Protein AF-A0A3M2HFY0-F1 (afdb_monomer)

Organism: NCBI:txid2483112

pLDDT: mean 81.72, std 14.6, range [29.95, 97.31]

Mean predicted aligned error: 12.95 Å

Solvent-accessible surface area (backbone atoms only — not comparable to full-atom values): 23277 Å² total; per-residue (Å²): 137,74,92,82,66,53,74,54,45,50,50,22,51,50,42,22,70,78,68,10,77,59,56,75,66,61,46,50,48,53,52,48,28,41,73,45,5,65,43,32,44,51,51,46,31,54,18,28,76,71,68,35,38,51,33,46,31,59,37,87,84,59,76,32,45,29,56,48,58,38,79,88,81,12,30,37,35,35,25,79,56,29,40,58,60,78,91,41,61,76,54,17,38,28,25,33,22,12,47,53,14,22,36,41,26,46,37,63,50,42,64,58,58,50,51,42,53,43,49,39,55,51,48,51,54,61,36,66,75,45,98,77,45,71,45,39,67,50,50,44,56,39,49,56,47,52,37,50,52,52,15,48,10,49,48,34,7,52,35,11,28,47,31,24,53,25,51,75,52,77,66,49,72,53,66,72,67,44,38,67,45,44,35,75,53,39,70,44,29,48,99,85,57,42,68,45,80,64,57,62,59,46,101,74,65,41,72,63,89,48,82,90,43,88,55,18,65,47,32,41,53,28,35,18,50,45,64,38,66,40,72,71,63,93,39,91,61,42,74,65,54,90,66,79,44,30,55,59,15,35,54,45,13,49,51,50,13,31,51,52,45,48,28,66,74,71,70,50,75,76,61,46,34,31,32,36,74,85,65,62,50,47,69,70,22,16,26,72,40,20,18,44,63,87,45,62,74,33,72,41,40,34,36,30,33,62,80,95,42,77,78,46,70,56,72,45,50,13,71,64,44,82,73,73,94,64,55,34,58,56,52,47,50,48,55,66,64,40,79,78,68,64,95,83,61,59,54,87,30,88,84,32,91,55,18,63,35,34,53,55,50,62,72,73,47,66,90,86,64,47,70,32,44,52,36,38,53,40,32,45,23,45,76,31,70,27,43,70,90,38,59,62,46,76,48,78,57,98,52,36,38,38,42,32,26,75,49,96,84,24,47,25,82,43,66,61,83,54,84,64,57,51,54,66,58,28,48,51,55,44,55,59,56,76,77,108

Sequence (436 aa):
MSKNLSPEVQAILRRTREQGGFDPGRYQDIEAAIASSPDLQRYMTDAAKSGFLRQVTYSSGRPGVAGFYDRKESVIHLSPRAWGDSNKKPIQLDVLTGVLGHETGHAIVRRGRAIATERLATDLYNASLDERPDHTEALERYIGHMRRDEALAESFGWNAVHGRVKQEMGGDYNQPAFLMRVAPSTHCVDELLTPTPGLKLSAEGRLDLNEKYPDYQTNVEAMSRCHFDRDVQPEPGLRGMGVDYNYRNYYGAWAIGVMASYRQTLGASDTLRLDMDRLGLDPRQIEQAGLDLGGRGNTLRYENLRGERIVGSGTLSDLGIRTGDQSPREALAQALSAPSEPAGRGLSHTSHPQHALYRALKAELPAETSEDRLTQITAQSHINGVNTHNLWGLVVTKDEVHVLGDVPGMRADISLREAPPSQQESQQQLEAHALQ

Radius of gyration: 24.27 Å; Cα contacts (8 Å, |Δi|>4): 727; chains: 1; bounding box: 63×58×61 Å

Foldseek 3Di:
DPPDADPLVVQQLVCCVVPQPDDPVVSVLLVVLCVLFPLLRVLSVVLSVVVLAGYEHEDPPFAQAQWAAQRVVSYIYGYPLCQPPVVDSLLSSLSVQLSSQLRSLCSVCVVLLLVLLLQLLVLLVVQLVDQAGACAVNLLSSLVSVLLSNLSSNLSSLSRSLRNVCSVVVNDADQQVSLVNCVLNFQQADPVSRGQPQADADPRRHHDCDPPDPSNVSSSVSSSVRAQVDAQDCDSRRPTPPARAGNLLLSVLLSVLLSLLSCVVVVGDQEHEYACVVSVYDLRNSQSSQRCNPDFFDKGKYFHDDVVDGPDIDIHGGRVDDNDSDHSNRSSVCSVVVPPPDPDDFCCDPPDPLVLVLVVQCVVDDVPQDSLNSLLQSLQLVLLPHGNVFFDDWDDDPFWIWTDGVDPRRIGIGTPVDDRDGSVVSVVSSVVSVVD

Secondary structure (DSSP, 8-state):
--TT--HHHHHHHHHHHHHS---HHHHHHHHHHHHT-HHHHHHHHHHHHTTS--EEEE--SSTT-SEEEETTTTEEEE-GGGG--TT-HHHHHHHHHHHHHHHHHHHHHHHHHHHHHHHHHHHHHHHTTSSS---HHHHHHHHHHHHHHHHHHHHHHHHHHHHHHHHHTTT---HHHHHHHHGGG-TTB-TTSPBPTT----TTSPPP--TTSTHHHHHHHHHIIIIIS--S---SSSTT------HHHHHHHHHHHHHHHHHHHHT--SEEEE-HHHHT--HHHHHHTT--SSSTT-EEEEEEEETTEEEEEEEEE--S---SSS-HHHHHHHHHHS----S---TTSTTSTTHHHHHHHHHHS-TT--HHHHHHHHHHHHHTT--TTTEEEEEE-SSEEEEEESSTT-EEEEESSSPPPPHHHHHHHHHHHHT-

Structure (mmCIF, N/CA/C/O backbone):
data_AF-A0A3M2HFY0-F1
#
_entry.id   AF-A0A3M2HFY0-F1
#
loop_
_atom_site.group_PDB
_atom_site.id
_atom_site.type_symbol
_atom_site.label_atom_id
_atom_site.label_alt_id
_atom_site.label_comp_id
_atom_site.label_asym_id
_atom_site.label_entity_id
_atom_site.label_seq_id
_atom_site.pdbx_PDB_ins_code
_atom_site.Cartn_x
_atom_site.Cartn_y
_atom_site.Cartn_z
_atom_site.occupancy
_atom_site.B_iso_or_equiv
_atom_site.auth_seq_id
_atom_site.auth_comp_id
_atom_site.auth_asym_id
_atom_site.auth_atom_id
_atom_site.pdbx_PDB_model_num
ATOM 1 N N . MET A 1 1 ? -13.019 12.117 26.552 1.00 46.44 1 MET A N 1
ATOM 2 C CA . MET A 1 1 ? -12.998 10.641 26.440 1.00 46.44 1 MET A CA 1
ATOM 3 C C . MET A 1 1 ? -11.578 10.112 26.149 1.00 46.44 1 MET A C 1
ATOM 5 O O . MET A 1 1 ? -11.430 9.144 25.425 1.00 46.44 1 MET A O 1
ATOM 9 N N . SER A 1 2 ? -10.516 10.674 26.753 1.00 47.47 2 SER A N 1
ATOM 10 C CA . SER A 1 2 ? -9.115 10.355 26.394 1.00 47.47 2 SER A CA 1
ATOM 11 C C . SER A 1 2 ? -8.426 9.284 27.261 1.00 47.47 2 SER A C 1
ATOM 13 O O . SER A 1 2 ? -7.218 9.098 27.149 1.00 47.47 2 SER A O 1
ATOM 15 N N . LYS A 1 3 ? -9.139 8.594 28.163 1.00 52.47 3 LYS A N 1
ATOM 16 C CA . LYS A 1 3 ? -8.482 7.848 29.255 1.00 52.47 3 LYS A CA 1
ATOM 17 C C . LYS A 1 3 ? -7.772 6.538 28.863 1.00 52.47 3 LYS A C 1
ATOM 19 O O . LYS A 1 3 ? -7.035 6.040 29.702 1.00 52.47 3 LYS A O 1
ATOM 24 N N . ASN A 1 4 ? -7.909 6.036 27.628 1.00 75.31 4 ASN A N 1
ATOM 25 C CA . ASN A 1 4 ? -7.332 4.740 27.215 1.00 75.31 4 ASN A CA 1
ATOM 26 C C . ASN A 1 4 ? -6.412 4.783 25.975 1.00 75.31 4 ASN A C 1
ATOM 28 O O . ASN A 1 4 ? -6.012 3.729 25.493 1.00 75.31 4 ASN A O 1
ATOM 32 N N . LEU A 1 5 ? -6.054 5.961 25.450 1.00 90.31 5 LEU A N 1
ATOM 33 C CA . LEU A 1 5 ? -5.144 6.047 24.297 1.00 90.31 5 LEU A CA 1
ATOM 34 C C . LEU A 1 5 ? -3.686 5.840 24.722 1.00 90.31 5 LEU A C 1
ATOM 36 O O . LEU A 1 5 ? -3.264 6.395 25.740 1.00 90.31 5 LEU A O 1
ATOM 40 N N . SER A 1 6 ? -2.896 5.123 23.915 1.00 93.44 6 SER A N 1
ATOM 41 C CA . SER A 1 6 ? -1.454 4.977 24.158 1.00 93.44 6 SER A CA 1
ATOM 42 C C . SER A 1 6 ? -0.731 6.335 24.076 1.00 93.44 6 SER A C 1
ATOM 44 O O . SER A 1 6 ? -1.191 7.228 23.353 1.00 93.44 6 SER A O 1
ATOM 46 N N . PRO A 1 7 ? 0.413 6.521 24.765 1.00 95.44 7 PRO A N 1
ATOM 47 C CA . PRO A 1 7 ? 1.196 7.756 24.671 1.00 95.44 7 PRO A CA 1
ATOM 48 C C . PRO A 1 7 ? 1.569 8.134 23.230 1.00 95.44 7 PRO A C 1
ATOM 50 O O . PRO A 1 7 ? 1.596 9.312 22.875 1.00 95.44 7 PRO A O 1
ATOM 53 N N . GLU A 1 8 ? 1.817 7.140 22.379 1.00 95.75 8 GLU A N 1
ATOM 54 C CA . GLU A 1 8 ? 2.152 7.338 20.971 1.00 95.75 8 GLU A CA 1
ATOM 55 C C . GLU A 1 8 ? 0.972 7.897 20.169 1.00 95.75 8 GLU A C 1
ATOM 57 O O . GLU A 1 8 ? 1.135 8.870 19.430 1.00 95.75 8 GLU A O 1
ATOM 62 N N . VAL A 1 9 ? -0.231 7.348 20.364 1.00 96.69 9 VAL A N 1
ATOM 63 C CA . VAL A 1 9 ? -1.454 7.849 19.715 1.00 96.69 9 VAL A CA 1
ATOM 64 C C . VAL A 1 9 ? -1.811 9.244 20.231 1.00 96.69 9 VAL A C 1
ATOM 66 O O . VAL A 1 9 ? -2.169 10.120 19.445 1.00 96.69 9 VAL A O 1
ATOM 69 N N . GLN A 1 10 ? -1.631 9.506 21.530 1.00 96.75 10 GLN A N 1
ATOM 70 C CA . GLN A 1 10 ? -1.793 10.853 22.090 1.00 96.75 10 GLN A CA 1
ATOM 71 C C . GLN A 1 10 ? -0.821 11.856 21.449 1.00 96.75 10 GLN A C 1
ATOM 73 O O . GLN A 1 10 ? -1.205 12.989 21.159 1.00 96.75 10 GLN A O 1
ATOM 78 N N . ALA A 1 11 ? 0.425 11.451 21.184 1.00 96.56 11 ALA A N 1
ATOM 79 C CA . ALA A 1 11 ? 1.400 12.297 20.503 1.00 96.56 11 ALA A CA 1
ATOM 80 C C . ALA A 1 11 ? 1.020 12.572 19.037 1.00 96.56 11 ALA A C 1
ATOM 82 O O . ALA A 1 11 ? 1.203 13.701 18.573 1.00 96.56 11 ALA A O 1
ATOM 83 N N . ILE A 1 12 ? 0.469 11.579 18.326 1.00 97.31 12 ILE A N 1
ATOM 84 C CA . ILE A 1 12 ? -0.088 11.761 16.975 1.00 97.31 12 ILE A CA 1
ATOM 85 C C . ILE A 1 12 ? -1.240 12.768 17.003 1.00 97.31 12 ILE A C 1
ATOM 87 O O . ILE A 1 12 ? -1.224 13.723 16.227 1.00 97.31 12 ILE A O 1
ATOM 91 N N . LEU A 1 13 ? -2.213 12.596 17.902 1.00 97.25 13 LEU A N 1
ATOM 92 C CA . LEU A 1 13 ? -3.367 13.492 18.019 1.00 97.25 13 LEU A CA 1
ATOM 93 C C . LEU A 1 13 ? -2.953 14.916 18.392 1.00 97.25 13 LEU A C 1
ATOM 95 O O . LEU A 1 13 ? -3.449 15.868 17.798 1.00 97.25 13 LEU A O 1
ATOM 99 N N . ARG A 1 14 ? -1.989 15.077 19.304 1.00 96.62 14 ARG A N 1
ATOM 100 C CA . ARG A 1 14 ? -1.446 16.395 19.653 1.00 96.62 14 ARG A CA 1
ATOM 101 C C . ARG A 1 14 ? -0.864 17.104 18.427 1.00 96.62 14 ARG A C 1
ATOM 103 O O . ARG A 1 14 ? -1.273 18.224 18.140 1.00 96.62 14 ARG A O 1
ATOM 110 N N . ARG A 1 15 ? 0.015 16.440 17.664 1.00 96.31 15 ARG A N 1
ATOM 111 C CA . ARG A 1 15 ? 0.576 17.018 16.425 1.00 96.31 15 ARG A CA 1
ATOM 112 C C . ARG A 1 15 ? -0.503 17.293 15.380 1.00 96.31 15 ARG A C 1
ATOM 114 O O . ARG A 1 15 ? -0.510 18.358 14.780 1.00 96.31 15 ARG A O 1
ATOM 121 N N . THR A 1 16 ? -1.462 16.383 15.231 1.00 96.25 16 THR A N 1
ATOM 122 C CA . THR A 1 16 ? -2.624 16.546 14.340 1.00 96.25 16 THR A CA 1
ATOM 123 C C . THR A 1 16 ? -3.451 17.782 14.712 1.00 96.25 16 THR A C 1
ATOM 125 O O . THR A 1 16 ? -3.878 18.525 13.835 1.00 96.25 16 THR A O 1
ATOM 128 N N . ARG A 1 17 ? -3.641 18.061 16.006 1.00 95.44 17 ARG A N 1
ATOM 129 C CA . ARG A 1 17 ? -4.351 19.257 16.477 1.00 95.44 17 ARG A CA 1
ATOM 130 C C . ARG A 1 17 ? -3.579 20.543 16.203 1.00 95.44 17 ARG A C 1
ATOM 132 O O . ARG A 1 17 ? -4.171 21.547 15.828 1.00 95.44 17 ARG A O 1
ATOM 139 N N . GLU A 1 18 ? -2.275 20.516 16.455 1.00 93.69 18 GLU A N 1
ATOM 140 C CA . GLU A 1 18 ? -1.404 21.692 16.378 1.00 93.69 18 GLU A CA 1
ATOM 141 C C . GLU A 1 18 ? -1.046 22.060 14.931 1.00 93.69 18 GLU A C 1
ATOM 143 O O . GLU A 1 18 ? -0.917 23.238 14.611 1.00 93.69 18 GLU A O 1
ATOM 148 N N . GLN A 1 19 ? -0.876 21.058 14.065 1.00 91.75 19 GLN A N 1
ATOM 149 C CA . GLN A 1 19 ? -0.258 21.201 12.740 1.00 91.75 19 GLN A CA 1
ATOM 150 C C . GLN A 1 19 ? -1.100 20.591 11.613 1.00 91.75 19 GLN A C 1
ATOM 152 O O . GLN A 1 19 ? -0.815 20.821 10.442 1.00 91.75 19 GLN A O 1
ATOM 157 N N . GLY A 1 20 ? -2.148 19.827 11.936 1.00 87.62 20 GLY A N 1
ATOM 158 C CA . GLY A 1 20 ? -2.923 19.078 10.948 1.00 87.62 20 GLY A CA 1
ATOM 159 C C . GLY A 1 20 ? -3.886 19.915 10.112 1.00 87.62 20 GLY A C 1
ATOM 160 O O . GLY A 1 20 ? -4.425 19.395 9.146 1.00 87.62 20 GLY A O 1
ATOM 161 N N . GLY A 1 21 ? -4.116 21.189 10.438 1.00 91.81 21 GLY A N 1
ATOM 162 C CA . GLY A 1 21 ? -4.929 22.087 9.605 1.00 91.81 21 GLY A CA 1
ATOM 163 C C . GLY A 1 21 ? -6.426 21.746 9.545 1.00 91.81 21 GLY A C 1
ATOM 164 O O . GLY A 1 21 ? -7.119 22.205 8.639 1.00 91.81 21 GLY A O 1
ATOM 165 N N . PHE A 1 22 ? -6.932 20.946 10.487 1.00 91.94 22 PHE A N 1
ATOM 166 C CA . PHE A 1 22 ? -8.353 20.617 10.599 1.00 91.94 22 PHE A CA 1
ATOM 167 C C . PHE A 1 22 ? -9.115 21.675 11.401 1.00 91.94 22 PHE A C 1
ATOM 169 O O . PHE A 1 22 ? -8.600 22.224 12.377 1.00 91.94 22 PHE A O 1
ATOM 176 N N . ASP A 1 23 ? -10.376 21.918 11.039 1.00 91.31 23 ASP A N 1
ATOM 177 C CA . ASP A 1 23 ? -11.297 22.622 11.928 1.00 91.31 23 ASP A CA 1
ATOM 178 C C . ASP A 1 23 ? -11.607 21.774 13.184 1.00 91.31 23 ASP A C 1
ATOM 180 O O . ASP A 1 23 ? -11.403 20.552 13.182 1.00 91.31 23 ASP A O 1
ATOM 184 N N . PRO A 1 24 ? -12.112 22.388 14.273 1.00 92.38 24 PRO A N 1
ATOM 185 C CA . PRO A 1 24 ? -12.362 21.672 15.520 1.00 92.38 24 PRO A CA 1
ATOM 186 C C . PRO A 1 24 ? -13.312 20.475 15.393 1.00 92.38 24 PRO A C 1
ATOM 188 O O . PRO A 1 24 ? -13.124 19.497 16.113 1.00 92.38 24 PRO A O 1
ATOM 191 N N . GLY A 1 25 ? -14.308 20.532 14.502 1.00 91.88 25 GLY A N 1
ATOM 192 C CA . GLY A 1 25 ? -15.262 19.441 14.302 1.00 91.88 25 GLY A CA 1
ATOM 193 C C . GLY A 1 25 ? -14.599 18.242 13.631 1.00 91.88 25 GLY A C 1
ATOM 194 O O . GLY A 1 25 ? -14.657 17.133 14.152 1.00 91.88 25 GLY A O 1
ATOM 195 N N . ARG A 1 26 ? -13.862 18.477 12.542 1.00 91.62 26 ARG A N 1
ATOM 196 C CA . ARG A 1 26 ? -13.096 17.420 11.863 1.00 91.62 26 ARG A CA 1
ATOM 197 C C . ARG A 1 26 ? -12.028 16.798 12.754 1.00 91.62 26 ARG A C 1
ATOM 199 O O . ARG A 1 26 ? -11.846 15.584 12.734 1.00 91.62 26 ARG A O 1
ATOM 206 N N . TYR A 1 27 ? -11.344 17.605 13.563 1.00 95.25 27 TYR A N 1
ATOM 207 C CA . TYR A 1 27 ? -10.400 17.079 14.547 1.00 95.25 27 TYR A CA 1
ATOM 208 C C . TYR A 1 27 ? -11.092 16.166 15.575 1.00 95.25 27 TYR A C 1
ATOM 210 O O . TYR A 1 27 ? -10.568 15.100 15.894 1.00 95.25 27 TYR A O 1
ATOM 218 N N . GLN A 1 28 ? -12.272 16.555 16.071 1.00 94.88 28 GLN A N 1
ATOM 219 C CA . GLN A 1 28 ? -13.053 15.726 16.995 1.00 94.88 28 GLN A CA 1
ATOM 220 C C . GLN A 1 28 ? -13.482 14.402 16.359 1.00 94.88 28 GLN A C 1
ATOM 222 O O . GLN A 1 28 ? -13.424 13.373 17.029 1.00 94.88 28 GLN A O 1
ATOM 227 N N . ASP A 1 29 ? -13.857 14.404 15.079 1.00 94.50 29 ASP A N 1
ATOM 228 C CA . ASP A 1 29 ? -14.201 13.173 14.362 1.00 94.50 29 ASP A CA 1
ATOM 229 C C . ASP A 1 29 ? -12.988 12.237 14.234 1.00 94.50 29 ASP A C 1
ATOM 231 O O . ASP A 1 29 ? -13.123 11.037 14.458 1.00 94.50 29 ASP A O 1
ATOM 235 N N . ILE A 1 30 ? -11.791 12.771 13.953 1.00 96.06 30 ILE A N 1
ATOM 236 C CA . ILE A 1 30 ? -10.540 11.986 13.926 1.00 96.06 30 ILE A CA 1
ATOM 237 C C . ILE A 1 30 ? -10.250 11.388 15.305 1.00 96.06 30 ILE A C 1
ATOM 239 O O . ILE A 1 30 ? -9.971 10.193 15.423 1.00 96.06 30 ILE A O 1
ATOM 243 N N . GLU A 1 31 ? -10.334 12.201 16.361 1.00 96.38 31 GLU A N 1
ATOM 244 C CA . GLU A 1 31 ? -10.143 11.732 17.736 1.00 96.38 31 G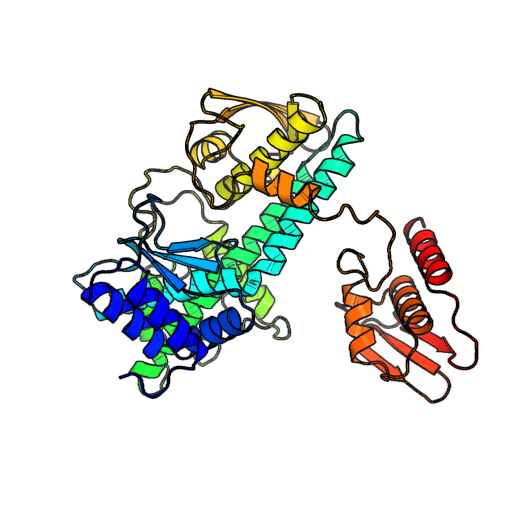LU A CA 1
ATOM 245 C C . GLU A 1 31 ? -11.152 10.628 18.091 1.00 96.38 31 GLU A C 1
ATOM 247 O O . GLU A 1 31 ? -10.766 9.608 18.665 1.00 96.38 31 GLU A O 1
ATOM 252 N N . ALA A 1 32 ? -12.421 10.782 17.701 1.00 95.00 32 ALA A N 1
ATOM 253 C CA . ALA A 1 32 ? -13.475 9.801 17.939 1.00 95.00 32 ALA A CA 1
ATOM 254 C C . ALA A 1 32 ? -13.276 8.503 17.138 1.00 95.00 32 ALA A C 1
ATOM 256 O O . ALA A 1 32 ? -13.418 7.4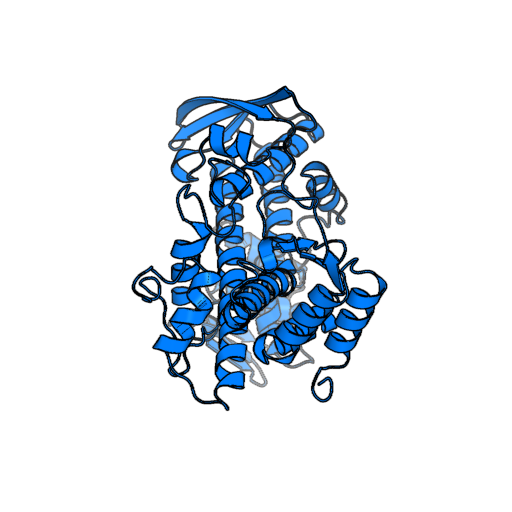12 17.699 1.00 95.00 32 ALA A O 1
ATOM 257 N N . ALA A 1 33 ? -12.913 8.595 15.857 1.00 95.38 33 ALA A N 1
ATOM 258 C CA . ALA A 1 33 ? -12.642 7.448 14.990 1.00 95.38 33 ALA A CA 1
ATOM 259 C C . ALA A 1 33 ? -11.498 6.582 15.541 1.00 95.38 33 ALA A C 1
ATOM 261 O O . ALA A 1 33 ? -11.601 5.355 15.567 1.00 95.38 33 ALA A O 1
ATOM 262 N N . ILE A 1 34 ? -10.437 7.219 16.047 1.00 96.75 34 ILE A N 1
ATOM 263 C CA . ILE A 1 34 ? -9.299 6.530 16.665 1.00 96.75 34 ILE A CA 1
ATOM 264 C C . ILE A 1 34 ? -9.695 5.953 18.027 1.00 96.75 34 ILE A C 1
ATOM 266 O O . ILE A 1 34 ? -9.522 4.761 18.271 1.00 96.75 34 ILE A O 1
ATOM 270 N N . ALA A 1 35 ? -10.265 6.766 18.919 1.00 95.19 35 ALA A N 1
ATOM 271 C CA . ALA A 1 35 ? -10.570 6.344 20.287 1.00 95.19 35 ALA A CA 1
ATOM 272 C C . ALA A 1 35 ? -11.616 5.224 20.376 1.00 95.19 35 ALA A C 1
ATOM 274 O O . ALA A 1 35 ? -11.628 4.478 21.356 1.00 95.19 35 ALA A O 1
ATOM 275 N N . SER A 1 36 ? -12.478 5.105 19.368 1.00 94.19 36 SER A N 1
ATOM 276 C CA . SER A 1 36 ? -13.523 4.083 19.318 1.00 94.19 36 SER A CA 1
ATOM 277 C C . SER A 1 36 ? -13.113 2.788 18.621 1.00 94.19 36 SER A C 1
ATOM 279 O O . SER A 1 36 ? -13.921 1.872 18.613 1.00 94.19 36 SER A O 1
ATOM 281 N N . SER A 1 37 ? -11.904 2.686 18.051 1.00 95.94 37 SER A N 1
ATOM 282 C CA . SER A 1 37 ? -11.404 1.469 17.395 1.00 95.94 37 SER A CA 1
ATOM 283 C C . SER A 1 37 ? -10.142 0.940 18.091 1.00 95.94 37 SER A C 1
ATOM 285 O O . SER A 1 37 ? -9.068 1.535 17.946 1.00 95.94 37 SER A O 1
ATOM 287 N N . PRO A 1 38 ? -10.211 -0.187 18.824 1.00 94.50 38 PRO A N 1
ATOM 288 C CA . PRO A 1 38 ? -9.034 -0.784 19.459 1.00 94.50 38 PRO A CA 1
ATOM 289 C C . PRO A 1 38 ? -7.999 -1.271 18.436 1.00 94.50 38 PRO A C 1
ATOM 291 O O . PRO A 1 38 ? -6.794 -1.223 18.688 1.00 94.50 38 PRO A O 1
ATOM 294 N N . ASP A 1 39 ? -8.461 -1.719 17.268 1.00 94.44 39 ASP A N 1
ATOM 295 C CA . ASP A 1 39 ? -7.602 -2.148 16.170 1.00 94.44 39 ASP A CA 1
ATOM 296 C C . ASP A 1 39 ? -6.821 -0.989 15.564 1.00 94.44 39 ASP A C 1
ATOM 298 O O . ASP A 1 39 ? -5.596 -1.076 15.473 1.00 94.44 39 ASP A O 1
ATOM 302 N N . LEU A 1 40 ? -7.499 0.117 15.239 1.00 97.00 40 LEU A N 1
ATOM 303 C CA . LEU A 1 40 ? -6.835 1.312 14.724 1.00 97.00 40 LEU A CA 1
ATOM 304 C C . LEU A 1 40 ? -5.825 1.866 15.731 1.00 97.00 40 LEU A C 1
ATOM 306 O O . LEU A 1 40 ? -4.709 2.207 15.349 1.00 97.00 40 LEU A O 1
ATOM 310 N N . GLN A 1 41 ? -6.178 1.898 17.021 1.00 96.94 41 GLN A N 1
ATOM 311 C CA . GLN A 1 41 ? -5.248 2.305 18.076 1.00 96.94 41 GLN A CA 1
ATOM 312 C C . GLN A 1 41 ? -3.984 1.451 18.066 1.00 96.94 41 GLN A C 1
ATOM 314 O O . GLN A 1 41 ? -2.892 2.009 18.021 1.00 96.94 41 GLN A O 1
ATOM 319 N N . ARG A 1 42 ? -4.116 0.118 18.045 1.00 94.69 42 ARG A N 1
ATOM 320 C CA . ARG A 1 42 ? -2.960 -0.787 17.999 1.00 94.69 42 ARG A CA 1
ATOM 321 C C . ARG A 1 42 ? -2.094 -0.525 16.766 1.00 94.69 42 ARG A C 1
ATOM 323 O O . ARG A 1 42 ? -0.891 -0.337 16.907 1.00 94.69 42 ARG A O 1
ATOM 330 N N . TYR A 1 43 ? -2.702 -0.449 15.582 1.00 93.94 43 TYR A N 1
ATOM 331 C CA . TYR A 1 43 ? -1.981 -0.204 14.330 1.00 93.94 43 TYR A CA 1
ATOM 332 C C . TYR A 1 43 ? -1.228 1.131 14.347 1.00 93.94 43 TYR A C 1
ATOM 334 O O . TYR A 1 43 ? -0.043 1.183 14.011 1.00 93.94 43 TYR A O 1
ATOM 342 N N . MET A 1 44 ? -1.880 2.206 14.797 1.00 97.19 44 MET A N 1
ATOM 343 C CA . MET A 1 44 ? -1.254 3.523 14.896 1.00 97.19 44 MET A CA 1
ATOM 344 C C . MET A 1 44 ? -0.155 3.552 15.960 1.00 97.19 44 MET A C 1
ATOM 346 O O . MET A 1 44 ? 0.876 4.186 15.740 1.00 97.19 44 MET A O 1
ATOM 350 N N . THR A 1 45 ? -0.327 2.852 17.087 1.00 94.31 45 THR A N 1
ATOM 351 C CA . THR A 1 45 ? 0.724 2.683 18.100 1.00 94.31 45 THR A CA 1
ATOM 352 C C . THR A 1 45 ? 1.944 1.976 17.509 1.00 94.31 45 THR A C 1
ATOM 354 O O . THR A 1 45 ? 3.059 2.466 17.679 1.00 94.31 45 THR A O 1
ATOM 357 N N . ASP A 1 46 ? 1.760 0.864 16.797 1.00 84.50 46 ASP A N 1
ATOM 358 C CA . ASP A 1 46 ? 2.861 0.081 16.221 1.00 84.50 46 ASP A CA 1
ATOM 359 C C . ASP A 1 46 ? 3.616 0.872 15.140 1.00 84.50 46 ASP A C 1
ATOM 361 O O . ASP A 1 46 ? 4.854 0.930 15.138 1.00 84.50 46 ASP A O 1
ATOM 365 N N . ALA A 1 47 ? 2.880 1.566 14.266 1.00 83.00 47 ALA A N 1
ATOM 366 C CA . ALA A 1 47 ? 3.456 2.456 13.262 1.00 83.00 47 ALA A CA 1
ATOM 367 C C . ALA A 1 47 ? 4.214 3.629 13.910 1.00 83.00 47 ALA A C 1
ATOM 369 O O . ALA A 1 47 ? 5.316 3.977 13.477 1.00 83.00 47 ALA A O 1
ATOM 370 N N . ALA A 1 48 ? 3.677 4.214 14.983 1.00 86.56 48 ALA A N 1
ATOM 371 C CA . ALA A 1 48 ? 4.320 5.306 15.706 1.00 86.56 48 ALA A CA 1
ATOM 372 C C . ALA A 1 48 ? 5.594 4.872 16.440 1.00 86.56 48 ALA A C 1
ATOM 374 O O . ALA A 1 48 ? 6.613 5.557 16.340 1.00 86.56 48 ALA A O 1
ATOM 375 N N . LYS A 1 49 ? 5.570 3.722 17.127 1.00 84.88 49 LYS A N 1
ATOM 376 C CA . LYS A 1 49 ? 6.749 3.140 17.794 1.00 84.88 49 LYS A CA 1
ATOM 377 C C . LYS A 1 49 ? 7.871 2.842 16.809 1.00 84.88 49 LYS A C 1
ATOM 379 O O . LYS A 1 49 ? 9.040 3.032 17.128 1.00 84.88 49 LYS A O 1
ATOM 384 N N . SER A 1 50 ? 7.509 2.437 15.597 1.00 79.38 50 SER A N 1
ATOM 385 C CA . SER A 1 50 ? 8.457 2.204 14.506 1.00 79.38 50 SER A CA 1
ATOM 386 C C . SER A 1 50 ? 8.958 3.501 13.850 1.00 79.38 50 SER A C 1
ATOM 388 O O . SER A 1 50 ? 9.807 3.455 12.963 1.00 79.38 50 SER A O 1
ATOM 390 N N . GLY A 1 51 ? 8.446 4.667 14.264 1.00 83.12 51 GLY A N 1
ATOM 391 C CA . GLY A 1 51 ? 8.776 5.973 13.688 1.00 83.12 51 GLY A CA 1
ATOM 392 C C . GLY A 1 51 ? 8.147 6.233 12.316 1.00 83.12 51 GLY A C 1
ATOM 393 O O . GLY A 1 51 ? 8.533 7.195 11.649 1.00 83.12 51 GLY A O 1
ATOM 394 N N . PHE A 1 52 ? 7.200 5.386 11.905 1.00 85.25 52 PHE A N 1
ATOM 395 C CA . PHE A 1 52 ? 6.584 5.345 10.578 1.00 85.25 52 PHE A CA 1
ATOM 396 C C . PHE A 1 52 ? 5.273 6.120 10.486 1.00 85.25 52 PHE A C 1
ATOM 398 O O . PHE A 1 52 ? 4.824 6.414 9.385 1.00 85.25 52 PHE A O 1
ATOM 405 N N . LEU A 1 53 ? 4.682 6.510 11.612 1.00 89.88 53 LEU A N 1
ATOM 406 C CA . LEU A 1 53 ? 3.529 7.401 11.637 1.00 89.88 53 LEU A CA 1
ATOM 407 C C . LEU A 1 53 ? 3.708 8.456 12.722 1.00 89.88 53 LEU A C 1
ATOM 409 O O . LEU A 1 53 ? 3.991 8.137 13.877 1.00 89.88 53 LEU A O 1
ATOM 413 N N . ARG A 1 54 ? 3.558 9.729 12.356 1.00 94.88 54 ARG A N 1
ATOM 414 C CA . ARG A 1 54 ? 3.796 10.848 13.278 1.00 94.88 54 ARG A CA 1
ATOM 415 C C . ARG A 1 54 ? 2.600 11.770 13.420 1.00 94.88 54 ARG A C 1
ATOM 417 O O . ARG A 1 54 ? 2.416 12.302 14.516 1.00 94.88 54 ARG A O 1
ATOM 424 N N . GLN A 1 55 ? 1.814 11.959 12.366 1.00 94.44 55 GLN A N 1
ATOM 425 C CA . GLN A 1 55 ? 0.679 12.881 12.365 1.00 94.44 55 GLN A CA 1
ATOM 426 C C . GLN A 1 55 ? -0.337 12.543 11.270 1.00 94.44 55 GLN A C 1
ATOM 428 O O . GLN A 1 55 ? -0.011 11.868 10.293 1.00 94.44 55 GLN A O 1
ATOM 433 N N . VAL A 1 56 ? -1.548 13.068 11.440 1.00 96.50 56 VAL A N 1
ATOM 434 C CA . VAL A 1 56 ? -2.572 13.165 10.401 1.00 96.50 56 VAL A CA 1
ATOM 435 C C . VAL A 1 56 ? -2.705 14.642 10.025 1.00 96.50 56 VAL A C 1
ATOM 437 O O . VAL A 1 56 ? -2.658 15.512 10.895 1.00 96.50 56 VAL A O 1
ATOM 440 N N . THR A 1 57 ? -2.847 14.950 8.742 1.00 94.19 57 THR A N 1
ATOM 441 C CA . THR A 1 57 ? -2.962 16.326 8.247 1.00 94.19 57 THR A CA 1
ATOM 442 C C . THR A 1 57 ? -4.048 16.439 7.191 1.00 94.19 57 THR A C 1
ATOM 444 O O . THR A 1 57 ? -4.399 15.473 6.517 1.00 94.19 57 THR A O 1
ATOM 447 N N . TYR A 1 58 ? -4.603 17.632 7.053 1.00 90.00 58 TYR A N 1
ATOM 448 C CA . TYR A 1 58 ? -5.559 17.957 6.020 1.00 90.00 58 TYR A CA 1
ATOM 449 C C . TYR A 1 58 ? -4.826 18.248 4.711 1.00 90.00 58 TYR A C 1
ATOM 451 O O . TYR A 1 58 ? -3.895 19.052 4.674 1.00 90.00 58 TYR A O 1
ATOM 459 N N . SER A 1 59 ? -5.277 17.633 3.622 1.00 80.50 59 SER A N 1
ATOM 460 C CA . SER A 1 59 ? -4.825 17.951 2.272 1.00 80.50 59 SER A CA 1
ATOM 461 C C . SER A 1 59 ? -6.019 18.085 1.338 1.00 80.50 59 SER A C 1
ATOM 463 O O . SER A 1 59 ? -6.777 17.144 1.112 1.00 80.50 59 SER A O 1
ATOM 465 N N . SER A 1 60 ? -6.172 19.269 0.748 1.00 62.47 60 SER A N 1
ATOM 466 C CA . SER A 1 60 ? -7.073 19.495 -0.387 1.00 62.47 60 SER A CA 1
ATOM 467 C C . SER A 1 60 ? -6.405 19.200 -1.737 1.00 62.47 60 SER A C 1
ATOM 469 O O . SER A 1 60 ? -7.061 19.312 -2.771 1.00 62.47 60 SER A O 1
ATOM 471 N N . GLY A 1 61 ? -5.109 18.858 -1.738 1.00 53.50 61 GLY A N 1
ATOM 472 C CA . GLY A 1 61 ? -4.237 18.922 -2.914 1.00 53.50 61 GLY A CA 1
ATOM 473 C C . GLY A 1 61 ? -4.296 17.726 -3.862 1.00 53.50 61 GLY A C 1
ATOM 474 O O . GLY A 1 61 ? -3.801 17.840 -4.979 1.00 53.50 61 GLY A O 1
ATOM 475 N N . ARG A 1 62 ? -4.907 16.602 -3.461 1.00 62.72 62 ARG A N 1
ATOM 476 C CA . ARG A 1 62 ? -5.116 15.442 -4.342 1.00 62.72 62 ARG A CA 1
ATOM 477 C C . ARG A 1 62 ? -6.597 15.226 -4.628 1.00 62.72 62 ARG A C 1
ATOM 479 O O . ARG A 1 62 ? -7.315 14.679 -3.787 1.00 62.72 62 ARG A O 1
ATOM 486 N N . PRO A 1 63 ? -7.087 15.667 -5.798 1.00 51.75 63 PRO A N 1
ATOM 487 C CA . PRO A 1 63 ? -8.417 15.303 -6.258 1.00 51.75 63 PRO A CA 1
ATOM 488 C C . PRO A 1 63 ? -8.566 13.774 -6.273 1.00 51.75 63 PRO A C 1
ATOM 490 O O . PRO A 1 63 ? -7.650 13.064 -6.662 1.00 51.75 63 PRO A O 1
ATOM 493 N N . GLY A 1 64 ? -9.721 13.264 -5.850 1.00 58.81 64 GLY A N 1
ATOM 494 C CA . GLY A 1 64 ? -10.121 11.867 -6.041 1.00 58.81 64 GLY A CA 1
ATOM 495 C C . GLY A 1 64 ? -9.804 10.874 -4.924 1.00 58.81 64 GLY A C 1
ATOM 496 O O . GLY A 1 64 ? -10.477 9.860 -4.894 1.00 58.81 64 GLY A O 1
ATOM 497 N N . VAL A 1 65 ? -8.900 11.140 -3.978 1.00 69.38 65 VAL A N 1
ATOM 498 C CA . VAL A 1 65 ? -8.598 10.175 -2.893 1.00 69.38 65 VAL A CA 1
ATOM 499 C C . VAL A 1 65 ? -9.176 10.611 -1.545 1.00 69.38 65 VAL A C 1
ATOM 501 O O . VAL A 1 65 ? -9.290 11.810 -1.266 1.00 69.38 65 VAL A O 1
ATOM 504 N N . ALA A 1 66 ? -9.584 9.652 -0.711 1.00 79.19 66 ALA A N 1
ATOM 505 C CA . ALA A 1 66 ? -10.062 9.919 0.648 1.00 79.19 66 ALA A CA 1
ATOM 506 C C . ALA A 1 66 ? -8.899 10.209 1.606 1.00 79.19 66 ALA A C 1
ATOM 508 O O . ALA A 1 66 ? -8.952 11.188 2.356 1.00 79.19 66 ALA A O 1
ATOM 509 N N . GLY A 1 67 ? -7.830 9.425 1.501 1.00 83.94 67 GLY A N 1
ATOM 510 C CA . GLY A 1 67 ? -6.564 9.646 2.177 1.00 83.94 67 GLY A CA 1
ATOM 511 C C . GLY A 1 67 ? -5.381 9.252 1.296 1.00 83.94 67 GLY A C 1
ATOM 512 O O . GLY A 1 67 ? -5.570 8.781 0.175 1.00 83.94 67 GLY A O 1
ATOM 513 N N . PHE A 1 68 ? -4.177 9.544 1.777 1.00 86.12 68 PHE A N 1
ATOM 514 C CA . PHE A 1 68 ? -2.941 8.904 1.328 1.00 86.12 68 PHE A CA 1
ATOM 515 C C . PHE A 1 68 ? -1.877 8.992 2.431 1.00 86.12 68 PHE A C 1
ATOM 517 O O . PHE A 1 68 ? -1.842 9.958 3.204 1.00 86.12 68 PHE A O 1
ATOM 524 N N . TYR A 1 69 ? -0.980 8.014 2.489 1.00 86.69 69 TYR A N 1
ATOM 525 C CA . TYR A 1 69 ? 0.165 8.003 3.396 1.00 86.69 69 TYR A CA 1
ATOM 526 C C . TYR A 1 69 ? 1.455 8.489 2.714 1.00 86.69 69 TYR A C 1
ATOM 528 O O . TYR A 1 69 ? 1.992 7.845 1.812 1.00 86.69 69 TYR A O 1
ATOM 536 N N . ASP A 1 70 ? 2.021 9.588 3.219 1.00 85.00 70 ASP A N 1
ATOM 537 C CA . ASP A 1 70 ? 3.346 10.075 2.841 1.00 85.00 70 ASP A CA 1
ATOM 538 C C . ASP A 1 70 ? 4.431 9.365 3.667 1.00 85.00 70 ASP A C 1
ATOM 540 O O . ASP A 1 70 ? 4.630 9.600 4.866 1.00 85.00 70 ASP A O 1
ATOM 544 N N . ARG A 1 71 ? 5.193 8.509 2.984 1.00 79.56 71 ARG A N 1
ATOM 545 C CA . ARG A 1 71 ? 6.300 7.729 3.548 1.00 79.56 71 ARG A CA 1
ATOM 546 C C . ARG A 1 71 ? 7.482 8.577 4.022 1.00 79.56 71 ARG A C 1
ATOM 548 O O . ARG A 1 71 ? 8.188 8.141 4.941 1.00 79.56 71 ARG A O 1
ATOM 555 N N . LYS A 1 72 ? 7.765 9.695 3.349 1.00 79.69 72 LYS A N 1
ATOM 556 C CA . LYS A 1 72 ? 8.924 10.560 3.610 1.00 79.69 72 LYS A CA 1
ATOM 557 C C . LYS A 1 72 ? 8.691 11.341 4.892 1.00 79.69 72 LYS A C 1
ATOM 559 O O . LYS A 1 72 ? 9.521 11.291 5.798 1.00 79.69 72 LYS A O 1
ATOM 564 N N . GLU A 1 73 ? 7.521 11.954 4.999 1.00 85.44 73 GLU A N 1
ATOM 565 C CA . GLU A 1 73 ? 7.152 12.758 6.161 1.00 85.44 73 GLU A CA 1
ATOM 566 C C . GLU A 1 73 ? 6.555 11.904 7.297 1.00 85.44 73 GLU A C 1
ATOM 568 O O . GLU A 1 73 ? 6.489 12.339 8.450 1.00 85.44 73 GLU A O 1
ATOM 573 N N . SER A 1 74 ? 6.184 10.647 7.010 1.00 88.19 74 SER A N 1
ATOM 574 C CA . SER A 1 74 ? 5.492 9.743 7.943 1.00 88.19 74 SER A CA 1
ATOM 575 C C . SER A 1 74 ? 4.140 10.314 8.392 1.00 88.19 74 SER A C 1
ATOM 577 O O . SER A 1 74 ? 3.825 10.362 9.589 1.00 88.19 74 SER A O 1
ATOM 579 N N . VAL A 1 75 ? 3.360 10.783 7.416 1.00 92.38 75 VAL A N 1
ATOM 580 C CA . VAL A 1 75 ? 2.119 11.547 7.602 1.00 92.38 75 VAL A CA 1
ATOM 581 C C . VAL A 1 75 ? 0.975 10.888 6.851 1.00 92.38 75 VAL A C 1
ATOM 583 O O . VAL A 1 75 ? 1.141 10.488 5.708 1.00 92.38 75 VAL A O 1
ATOM 586 N N . ILE A 1 76 ? -0.203 10.830 7.467 1.00 93.44 76 ILE A N 1
ATOM 587 C CA . ILE A 1 76 ? -1.444 10.548 6.739 1.00 93.44 76 ILE A CA 1
ATOM 588 C C . ILE A 1 76 ? -2.063 11.878 6.322 1.00 93.44 76 ILE A C 1
ATOM 590 O O . ILE A 1 76 ? -2.271 12.757 7.158 1.00 93.44 76 ILE A O 1
ATOM 594 N N . HIS A 1 77 ? -2.380 12.026 5.046 1.00 91.25 77 HIS A N 1
ATOM 595 C CA . HIS A 1 77 ? -3.112 13.164 4.513 1.00 91.25 77 HIS A CA 1
ATOM 596 C C . HIS A 1 77 ? -4.565 12.766 4.275 1.00 91.25 77 HIS A C 1
ATOM 598 O O . HIS A 1 77 ? -4.824 11.770 3.612 1.00 91.25 77 HIS A O 1
ATOM 604 N N . LEU A 1 78 ? -5.515 13.548 4.787 1.00 90.56 78 LEU A N 1
ATOM 605 C CA . LEU A 1 78 ? -6.947 13.336 4.578 1.00 90.56 78 LEU A CA 1
ATOM 606 C C . LEU A 1 78 ? -7.548 14.459 3.742 1.00 90.56 78 LEU A C 1
ATOM 608 O O . LEU A 1 78 ? -7.287 15.640 3.991 1.00 90.56 78 LEU A O 1
ATOM 612 N N . SER A 1 79 ? -8.416 14.092 2.804 1.00 86.44 79 SER A N 1
ATOM 613 C CA . SER A 1 79 ? -9.247 15.037 2.059 1.00 86.44 79 SER A CA 1
ATOM 614 C C . SER A 1 79 ? -10.663 15.101 2.651 1.00 86.44 79 SER A C 1
ATOM 616 O O . SER A 1 79 ? -11.039 14.251 3.462 1.00 86.44 79 SER A O 1
ATOM 618 N N . PRO A 1 80 ? -11.516 16.060 2.235 1.00 83.94 80 PRO A N 1
ATOM 619 C CA . PRO A 1 80 ? -12.921 16.086 2.646 1.00 83.94 80 PRO A CA 1
ATOM 620 C C . PRO A 1 80 ? -13.687 14.778 2.393 1.00 83.94 80 PRO A C 1
ATOM 622 O O . PRO A 1 80 ? -14.681 14.528 3.068 1.00 83.94 80 PRO A O 1
ATOM 625 N N . ARG A 1 81 ? -13.240 13.937 1.448 1.00 81.12 81 ARG A N 1
ATOM 626 C CA . ARG A 1 81 ? -13.892 12.657 1.132 1.00 81.12 81 ARG A CA 1
ATOM 627 C C . ARG A 1 81 ? -13.775 11.626 2.252 1.00 81.12 81 ARG A C 1
ATOM 629 O O . ARG A 1 81 ? -14.663 10.789 2.358 1.00 81.12 81 ARG A O 1
ATOM 636 N N . ALA A 1 82 ? -12.760 11.723 3.116 1.00 85.75 82 ALA A N 1
ATOM 637 C CA . ALA A 1 82 ? -12.618 10.836 4.275 1.00 85.75 82 ALA A CA 1
ATOM 638 C C . ALA A 1 82 ? -13.808 10.913 5.252 1.00 85.75 82 ALA A C 1
ATOM 640 O O . ALA A 1 82 ? -13.985 10.024 6.075 1.00 85.75 82 ALA A O 1
ATOM 641 N N . TRP A 1 83 ? -14.640 11.955 5.149 1.00 85.94 83 TRP A N 1
ATOM 642 C CA . TRP A 1 83 ? -15.837 12.144 5.969 1.00 85.94 83 TRP A CA 1
ATOM 643 C C . TRP A 1 83 ? -17.134 11.623 5.332 1.00 85.94 83 TRP A C 1
ATOM 645 O O . TRP A 1 83 ? -18.185 11.728 5.967 1.00 85.94 83 TRP A O 1
ATOM 655 N N . GLY A 1 84 ? -17.092 11.082 4.108 1.00 76.94 84 GLY A N 1
ATOM 656 C CA . GLY A 1 84 ? -18.270 10.547 3.420 1.00 76.94 84 GLY A CA 1
ATOM 657 C C . GLY A 1 84 ? -19.450 11.531 3.341 1.00 76.94 84 GLY A C 1
ATOM 658 O O . GLY A 1 84 ? -19.270 12.738 3.170 1.00 76.94 84 GLY A O 1
ATOM 659 N N . ASP A 1 85 ? -20.675 11.006 3.457 1.00 75.38 85 ASP A N 1
ATOM 660 C CA . ASP A 1 85 ? -21.896 11.813 3.594 1.00 75.38 85 ASP A CA 1
ATOM 661 C C . ASP A 1 85 ? -22.036 12.326 5.036 1.00 75.38 85 ASP A C 1
ATOM 663 O O . ASP A 1 85 ? -22.358 11.572 5.961 1.00 75.38 85 ASP A O 1
ATOM 667 N N . SER A 1 86 ? -21.840 13.633 5.218 1.00 68.94 86 SER A N 1
ATOM 668 C CA . SER A 1 86 ? -21.877 14.298 6.524 1.00 68.94 86 SER A CA 1
ATOM 669 C C . SER A 1 86 ? -23.234 14.236 7.231 1.00 68.94 86 SER A C 1
ATOM 671 O O . SER A 1 86 ? -23.310 14.533 8.423 1.00 68.94 86 SER A O 1
ATOM 673 N N . ASN A 1 87 ? -24.304 13.824 6.543 1.00 72.94 87 ASN A N 1
ATOM 674 C CA . ASN A 1 87 ? -25.627 13.659 7.144 1.00 72.94 87 ASN A CA 1
ATOM 675 C C . ASN A 1 87 ? -25.806 12.311 7.868 1.00 72.94 87 ASN A C 1
ATOM 677 O O . ASN A 1 87 ? -26.817 12.110 8.540 1.00 72.94 87 ASN A O 1
ATOM 681 N N . LYS A 1 88 ? -24.840 11.383 7.771 1.00 76.62 88 LYS A N 1
ATOM 682 C CA . LYS A 1 88 ? -24.920 10.031 8.353 1.00 76.62 88 LYS A CA 1
ATOM 683 C C . LYS A 1 88 ? -23.809 9.783 9.379 1.00 76.62 88 LYS A C 1
ATOM 685 O O . LYS A 1 88 ? -22.929 8.960 9.157 1.00 76.62 88 LYS A O 1
ATOM 690 N N . LYS A 1 89 ? -23.857 10.472 10.526 1.00 71.56 89 LYS A N 1
ATOM 691 C CA . LYS A 1 89 ? -22.749 10.512 11.509 1.00 71.56 89 LYS A CA 1
ATOM 692 C C . LYS A 1 89 ? -22.143 9.158 11.941 1.00 71.56 89 LYS A C 1
ATOM 694 O O . LYS A 1 89 ? -20.918 9.083 11.964 1.00 71.56 89 LYS A O 1
ATOM 699 N N . PRO A 1 90 ? -22.906 8.088 12.258 1.00 76.75 90 PRO A N 1
ATOM 700 C CA . PRO A 1 90 ? -22.284 6.803 12.600 1.00 76.75 90 PRO A CA 1
ATOM 701 C C . PRO A 1 90 ? -21.477 6.215 11.435 1.00 76.75 90 PRO A C 1
ATOM 703 O O . PRO A 1 90 ? -20.339 5.804 11.633 1.00 76.75 90 PRO A O 1
ATOM 706 N N . ILE A 1 91 ? -22.039 6.272 10.222 1.00 82.31 91 ILE A N 1
ATOM 707 C CA . ILE A 1 91 ? -21.418 5.779 8.984 1.00 82.31 91 ILE A CA 1
ATOM 708 C C . ILE A 1 91 ? -20.214 6.643 8.593 1.00 82.31 91 ILE A C 1
ATOM 710 O O . ILE A 1 91 ? -19.197 6.122 8.157 1.00 82.31 91 ILE A O 1
ATOM 714 N N . GLN A 1 92 ? -20.296 7.960 8.785 1.00 86.88 92 GLN A N 1
ATOM 715 C CA . GLN A 1 92 ? -19.180 8.878 8.556 1.00 86.88 92 GLN A CA 1
ATOM 716 C C . GLN A 1 92 ? -17.950 8.498 9.389 1.00 86.88 92 GLN A C 1
ATOM 718 O O . GLN A 1 92 ? -16.841 8.489 8.858 1.00 86.88 92 GLN A O 1
ATOM 723 N N . LEU A 1 93 ? -18.131 8.173 10.674 1.00 91.88 93 LEU A N 1
ATOM 724 C CA . LEU A 1 93 ? -17.013 7.731 11.510 1.00 91.88 93 LEU A CA 1
ATOM 725 C C . LEU A 1 93 ? -16.464 6.376 11.062 1.00 91.88 93 LEU A C 1
ATOM 727 O O . LEU A 1 93 ? -15.263 6.173 11.157 1.00 91.88 93 LEU A O 1
ATOM 731 N N . ASP A 1 94 ? -17.298 5.479 10.535 1.00 92.19 94 ASP A N 1
ATOM 732 C CA . ASP A 1 94 ? -16.833 4.189 10.009 1.00 92.19 94 ASP A CA 1
ATOM 733 C C . ASP A 1 94 ? -15.997 4.362 8.742 1.00 92.19 94 ASP A C 1
ATOM 735 O O . ASP A 1 94 ? -14.921 3.779 8.641 1.00 92.19 94 ASP A O 1
ATOM 739 N N . VAL A 1 95 ? -16.431 5.235 7.827 1.00 91.25 95 VAL A N 1
ATOM 740 C CA . VAL A 1 95 ? -15.641 5.618 6.648 1.00 91.25 95 VAL A CA 1
ATOM 741 C C . VAL A 1 95 ? -14.302 6.213 7.074 1.00 91.25 95 VAL A C 1
ATOM 743 O O . VAL A 1 95 ? -13.259 5.772 6.597 1.00 91.25 95 VAL A O 1
ATOM 746 N N . LEU A 1 96 ? -14.306 7.156 8.020 1.00 93.69 96 LEU A N 1
ATOM 747 C CA . LEU A 1 96 ? -13.077 7.772 8.517 1.00 93.69 96 LEU A CA 1
ATOM 748 C C . LEU A 1 96 ? -12.153 6.750 9.201 1.00 93.69 96 LEU A C 1
ATOM 750 O O . LEU A 1 96 ? -10.946 6.763 8.967 1.00 93.69 96 LEU A O 1
ATOM 754 N N . THR A 1 97 ? -12.702 5.847 10.017 1.00 96.12 97 THR A N 1
ATOM 755 C CA . THR A 1 97 ? -11.953 4.755 10.656 1.00 96.12 97 THR A CA 1
ATOM 756 C C . THR A 1 97 ? -11.358 3.802 9.619 1.00 96.12 97 THR A C 1
ATOM 758 O O . THR A 1 97 ? -10.198 3.416 9.765 1.00 96.12 97 THR A O 1
ATOM 761 N N . GLY A 1 98 ? -12.111 3.446 8.575 1.00 94.69 98 GLY A N 1
ATOM 762 C CA . GLY A 1 98 ? -11.645 2.596 7.479 1.00 94.69 98 GLY A CA 1
ATOM 763 C C . GLY A 1 98 ? -10.492 3.234 6.710 1.00 94.69 98 GLY A C 1
ATOM 764 O O . GLY A 1 98 ? -9.440 2.615 6.578 1.00 94.69 98 GLY A O 1
ATOM 765 N N . VAL A 1 99 ? -10.637 4.504 6.313 1.00 93.69 99 VAL A N 1
ATOM 766 C CA . VAL A 1 99 ? -9.580 5.272 5.632 1.00 93.69 99 VAL A CA 1
ATOM 767 C C . VAL A 1 99 ? -8.334 5.380 6.513 1.00 93.69 99 VAL A C 1
ATOM 769 O O . VAL A 1 99 ? -7.241 5.042 6.077 1.00 93.69 99 VAL A O 1
ATOM 772 N N . LEU A 1 100 ? -8.470 5.777 7.782 1.00 96.50 100 LEU A N 1
ATOM 773 C CA . LEU A 1 100 ? -7.326 5.848 8.700 1.00 96.50 100 LEU A CA 1
ATOM 774 C C . LEU A 1 100 ? -6.647 4.484 8.894 1.00 96.50 100 LEU A C 1
ATOM 776 O O . LEU A 1 100 ? -5.421 4.427 8.995 1.00 96.50 100 LEU A O 1
ATOM 780 N N . GLY A 1 101 ? -7.423 3.398 8.945 1.00 96.00 101 GLY A N 1
ATOM 781 C CA . GLY A 1 101 ? -6.904 2.034 9.013 1.00 96.00 101 GLY A CA 1
ATOM 782 C C . GLY A 1 101 ? -6.121 1.646 7.762 1.00 96.00 101 GLY A C 1
ATOM 783 O O . GLY A 1 101 ? -5.008 1.142 7.895 1.00 96.00 101 GLY A O 1
ATOM 784 N N . HIS A 1 102 ? -6.654 1.952 6.579 1.00 94.81 102 HIS A N 1
ATOM 785 C CA . HIS A 1 102 ? -6.005 1.725 5.288 1.00 94.81 102 HIS A CA 1
ATOM 786 C C . HIS A 1 102 ? -4.662 2.464 5.198 1.00 94.81 102 HIS A C 1
ATOM 788 O O . HIS A 1 102 ? -3.612 1.842 5.026 1.00 94.81 102 HIS A O 1
ATOM 794 N N . GLU A 1 103 ? -4.654 3.773 5.460 1.00 93.75 103 GLU A N 1
ATOM 795 C CA . GLU A 1 103 ? -3.428 4.578 5.381 1.00 93.75 103 GLU A CA 1
ATOM 796 C C . GLU A 1 103 ? -2.393 4.199 6.453 1.00 93.75 103 GLU A C 1
ATOM 798 O O . GLU A 1 103 ? -1.182 4.209 6.215 1.00 93.75 103 GLU A O 1
ATOM 803 N N . THR A 1 104 ? -2.848 3.809 7.649 1.00 90.94 104 THR A N 1
ATOM 804 C CA . THR A 1 104 ? -1.957 3.253 8.681 1.00 90.94 104 THR A CA 1
ATOM 805 C C . THR A 1 104 ? -1.387 1.900 8.248 1.00 90.94 104 THR A C 1
ATOM 807 O O . THR A 1 104 ? -0.233 1.597 8.556 1.00 90.94 104 THR A O 1
ATOM 810 N N . GLY A 1 105 ? -2.156 1.105 7.501 1.00 85.50 105 GLY A N 1
ATOM 811 C CA . GLY A 1 105 ? -1.705 -0.134 6.879 1.00 85.50 105 GLY A CA 1
ATOM 812 C C . GLY A 1 105 ? -0.472 0.087 6.007 1.00 85.50 105 GLY A C 1
ATOM 813 O O . GLY A 1 105 ? 0.554 -0.551 6.253 1.00 85.50 105 GLY A O 1
ATOM 814 N N . HIS A 1 106 ? -0.504 1.067 5.096 1.00 85.19 106 HIS A N 1
ATOM 815 C CA . HIS A 1 106 ? 0.675 1.447 4.304 1.00 85.19 106 HIS A CA 1
ATOM 816 C C . HIS A 1 106 ? 1.874 1.848 5.174 1.00 85.19 106 HIS A C 1
ATOM 818 O O . HIS A 1 106 ? 3.010 1.490 4.857 1.00 85.19 106 HIS A O 1
ATOM 824 N N . ALA A 1 107 ? 1.658 2.537 6.301 1.00 80.00 107 ALA A N 1
ATOM 825 C CA . ALA A 1 107 ? 2.738 2.875 7.231 1.00 80.00 107 ALA A CA 1
ATOM 826 C C . ALA A 1 107 ? 3.389 1.629 7.863 1.00 80.00 107 ALA A C 1
ATOM 828 O O . ALA A 1 107 ? 4.612 1.588 8.024 1.00 80.00 107 ALA A O 1
ATOM 829 N N . ILE A 1 108 ? 2.594 0.604 8.190 1.00 80.56 108 ILE A N 1
ATOM 830 C CA . ILE A 1 108 ? 3.070 -0.669 8.752 1.00 80.56 108 ILE A CA 1
ATOM 831 C C . ILE A 1 108 ? 3.870 -1.458 7.707 1.00 80.56 108 ILE A C 1
ATOM 833 O O . ILE A 1 108 ? 4.971 -1.929 8.006 1.00 80.56 108 ILE A O 1
ATOM 837 N N . VAL A 1 109 ? 3.366 -1.566 6.473 1.00 74.50 109 VAL A N 1
ATOM 838 C CA . VAL A 1 109 ? 3.995 -2.378 5.412 1.00 74.50 109 VAL A CA 1
ATOM 839 C C . VAL A 1 109 ? 5.025 -1.618 4.561 1.00 74.50 109 VAL A C 1
ATOM 841 O O . VAL A 1 109 ? 5.671 -2.212 3.695 1.00 74.50 109 VAL A O 1
ATOM 844 N N . ARG A 1 110 ? 5.286 -0.332 4.854 1.00 74.88 110 ARG A N 1
ATOM 845 C CA . ARG A 1 110 ? 6.131 0.579 4.046 1.00 74.88 110 ARG A CA 1
ATOM 846 C C . ARG A 1 110 ? 7.504 0.034 3.640 1.00 74.88 110 ARG A C 1
ATOM 848 O O . ARG A 1 110 ? 8.049 0.451 2.617 1.00 74.88 110 ARG A O 1
ATOM 855 N N . ARG A 1 111 ? 8.102 -0.852 4.451 1.00 66.38 111 ARG A N 1
ATOM 856 C CA . ARG A 1 111 ? 9.404 -1.477 4.151 1.00 66.38 111 ARG A CA 1
ATOM 857 C C . ARG A 1 111 ? 9.322 -2.375 2.920 1.00 66.38 111 ARG A C 1
ATOM 859 O O . ARG A 1 111 ? 10.217 -2.311 2.087 1.00 66.38 111 ARG A O 1
ATOM 866 N N . GLY A 1 112 ? 8.246 -3.149 2.781 1.00 64.06 112 GLY A N 1
ATOM 867 C CA . GLY A 1 112 ? 8.028 -3.997 1.611 1.00 64.06 112 GLY A CA 1
ATOM 868 C C . GLY A 1 112 ? 7.967 -3.167 0.330 1.00 64.06 112 GLY A C 1
ATOM 869 O O . GLY A 1 112 ? 8.661 -3.473 -0.634 1.00 64.06 112 GLY A O 1
ATOM 870 N N . ARG A 1 113 ? 7.218 -2.056 0.349 1.00 70.19 113 ARG A N 1
ATOM 871 C CA . ARG A 1 113 ? 7.132 -1.128 -0.788 1.00 70.19 113 ARG A CA 1
ATOM 872 C C . ARG A 1 113 ? 8.480 -0.504 -1.151 1.00 70.19 113 ARG A C 1
ATOM 874 O O . ARG A 1 113 ? 8.795 -0.401 -2.332 1.00 70.19 113 ARG A O 1
ATOM 881 N N . ALA A 1 114 ? 9.292 -0.126 -0.159 1.00 66.50 114 ALA A N 1
ATOM 882 C CA . ALA A 1 114 ? 10.647 0.377 -0.403 1.00 66.50 114 ALA A CA 1
ATOM 883 C C . ALA A 1 114 ? 11.532 -0.665 -1.108 1.00 66.50 114 ALA A C 1
ATOM 885 O O . ALA A 1 114 ? 12.110 -0.355 -2.145 1.00 66.50 114 ALA A O 1
ATOM 886 N N . ILE A 1 115 ? 11.544 -1.905 -0.608 1.00 66.19 115 ILE A N 1
ATOM 887 C CA . ILE A 1 115 ? 12.305 -3.016 -1.199 1.00 66.19 115 ILE A CA 1
ATOM 888 C C . ILE A 1 115 ? 11.835 -3.304 -2.630 1.00 66.19 115 ILE A C 1
ATOM 890 O O . ILE A 1 115 ? 12.657 -3.515 -3.516 1.00 66.19 115 ILE A O 1
ATOM 894 N N . ALA A 1 116 ? 10.525 -3.291 -2.886 1.00 70.69 116 ALA A N 1
ATOM 895 C CA . ALA A 1 116 ? 9.987 -3.510 -4.227 1.00 70.69 116 ALA A CA 1
ATOM 896 C C . ALA A 1 116 ? 10.410 -2.407 -5.214 1.00 70.69 116 ALA A C 1
ATOM 898 O O . ALA A 1 116 ? 10.746 -2.702 -6.359 1.00 70.69 116 ALA A O 1
ATOM 899 N N . THR A 1 117 ? 10.434 -1.147 -4.771 1.00 70.44 117 THR A N 1
ATOM 900 C CA . THR A 1 117 ? 10.944 -0.019 -5.562 1.00 70.44 117 THR A CA 1
ATOM 901 C C . THR A 1 117 ? 12.444 -0.133 -5.839 1.00 70.44 117 THR A C 1
ATOM 903 O O . THR A 1 117 ? 12.864 0.066 -6.976 1.00 70.44 117 THR A O 1
ATOM 906 N N . GLU A 1 118 ? 13.249 -0.462 -4.830 1.00 67.62 118 GLU A N 1
ATOM 907 C CA . GLU A 1 118 ? 14.696 -0.650 -4.991 1.00 67.62 118 GLU A CA 1
ATOM 908 C C . GLU A 1 118 ? 14.993 -1.806 -5.950 1.00 67.62 118 GLU A C 1
ATOM 910 O O . GLU A 1 118 ? 15.764 -1.648 -6.894 1.00 67.62 118 GLU A O 1
ATOM 915 N N . ARG A 1 119 ? 14.297 -2.936 -5.784 1.00 73.62 119 ARG A N 1
ATOM 916 C CA . ARG A 1 119 ? 14.424 -4.092 -6.673 1.00 73.62 119 ARG A CA 1
ATOM 917 C C . ARG A 1 119 ? 14.042 -3.761 -8.110 1.00 73.62 119 ARG A C 1
ATOM 919 O O . ARG A 1 119 ? 14.733 -4.206 -9.018 1.00 73.62 119 ARG A O 1
ATOM 926 N N . LEU A 1 120 ? 12.994 -2.964 -8.328 1.00 75.56 120 LEU A N 1
ATOM 927 C CA . LEU A 1 120 ? 12.649 -2.492 -9.669 1.00 75.56 120 LEU A CA 1
ATOM 928 C C . LEU A 1 120 ? 13.819 -1.717 -10.291 1.00 75.56 120 LEU A C 1
ATOM 930 O O . LEU A 1 120 ? 14.175 -1.981 -11.433 1.00 75.56 120 LEU A O 1
ATOM 934 N N . ALA A 1 121 ? 14.451 -0.802 -9.552 1.00 71.31 121 ALA A N 1
ATOM 935 C CA . ALA A 1 121 ? 15.607 -0.061 -10.058 1.00 71.31 121 ALA A CA 1
ATOM 936 C C . ALA A 1 121 ? 16.793 -0.986 -10.396 1.00 71.31 121 ALA A C 1
ATOM 938 O O . ALA A 1 121 ? 17.427 -0.810 -11.436 1.00 71.31 121 ALA A O 1
ATOM 939 N N . THR A 1 122 ? 17.063 -1.999 -9.567 1.00 68.31 122 THR A N 1
ATOM 940 C CA . THR A 1 122 ? 18.097 -3.012 -9.840 1.00 68.31 122 THR A CA 1
ATOM 941 C C . THR A 1 122 ? 17.773 -3.862 -11.069 1.00 68.31 122 THR A C 1
ATOM 943 O O . THR A 1 122 ? 18.635 -4.052 -11.923 1.00 68.31 122 THR A O 1
ATOM 946 N N . ASP A 1 123 ? 16.536 -4.344 -11.197 1.00 73.56 123 ASP A N 1
ATOM 947 C CA . ASP A 1 123 ? 16.100 -5.136 -12.351 1.00 73.56 123 ASP A CA 1
ATOM 948 C C . ASP A 1 123 ? 16.234 -4.319 -13.651 1.00 73.56 123 ASP A C 1
ATOM 950 O O . ASP A 1 123 ? 16.631 -4.848 -14.689 1.00 73.56 123 ASP A O 1
ATOM 954 N N . LEU A 1 124 ? 15.972 -3.009 -13.587 1.00 71.25 124 LEU A N 1
ATOM 955 C CA . LEU A 1 124 ? 16.153 -2.088 -14.710 1.00 71.25 124 LEU A CA 1
ATOM 956 C C . LEU A 1 124 ? 17.616 -1.836 -15.064 1.00 71.25 124 LEU A C 1
ATOM 958 O O . LEU A 1 124 ? 17.936 -1.757 -16.251 1.00 71.25 124 LEU A O 1
ATOM 962 N N . TYR A 1 125 ? 18.496 -1.738 -14.066 1.00 68.62 125 TYR A N 1
ATOM 963 C CA . TYR A 1 125 ? 19.938 -1.688 -14.299 1.00 68.62 125 TYR A CA 1
ATOM 964 C C . TYR A 1 125 ? 20.423 -2.929 -15.034 1.00 68.62 125 TYR A C 1
ATOM 966 O O . TYR A 1 125 ? 21.051 -2.814 -16.083 1.00 68.62 125 TYR A O 1
ATOM 974 N N . ASN A 1 126 ? 20.079 -4.107 -14.523 1.00 66.56 126 ASN A N 1
ATOM 975 C CA . ASN A 1 126 ? 20.535 -5.364 -15.100 1.00 66.56 126 ASN A CA 1
ATOM 976 C C . ASN A 1 126 ? 20.016 -5.537 -16.530 1.00 66.56 126 ASN A C 1
ATOM 978 O O . ASN A 1 126 ? 20.792 -5.864 -17.419 1.00 66.56 126 ASN A O 1
ATOM 982 N N . ALA A 1 127 ? 18.742 -5.216 -16.775 1.00 70.12 127 ALA A N 1
ATOM 983 C CA . ALA A 1 127 ? 18.175 -5.243 -18.119 1.00 70.12 127 ALA A CA 1
ATOM 984 C C . ALA A 1 127 ? 18.870 -4.245 -19.067 1.00 70.12 127 ALA A C 1
ATOM 986 O O . ALA A 1 127 ? 19.007 -4.514 -20.252 1.00 70.12 127 ALA A O 1
ATOM 987 N N . SER A 1 128 ? 19.361 -3.099 -18.580 1.00 65.50 128 SER A N 1
ATOM 988 C CA . SER A 1 128 ? 20.067 -2.131 -19.437 1.00 65.50 128 SER A CA 1
ATOM 989 C C . SER A 1 128 ? 21.383 -2.649 -20.038 1.00 65.50 128 SER A C 1
ATOM 991 O O . SER A 1 128 ? 21.905 -2.022 -20.957 1.00 65.50 128 SER A O 1
ATOM 993 N N . LEU A 1 129 ? 21.905 -3.777 -19.540 1.00 67.94 129 LEU A N 1
ATOM 994 C CA . LEU A 1 129 ? 23.072 -4.457 -20.107 1.00 67.94 129 LEU A CA 1
ATOM 995 C C . LEU A 1 129 ? 22.742 -5.208 -21.405 1.00 67.94 129 LEU A C 1
ATOM 997 O O . LEU A 1 129 ? 23.644 -5.476 -22.196 1.00 67.94 129 LEU A O 1
ATOM 1001 N N . ASP A 1 130 ? 21.467 -5.521 -21.636 1.00 75.00 130 ASP A N 1
ATOM 1002 C CA . ASP A 1 130 ? 21.013 -6.159 -22.863 1.00 75.00 130 ASP A CA 1
ATOM 1003 C C . ASP A 1 130 ? 20.816 -5.122 -23.975 1.00 75.00 130 ASP A C 1
ATOM 1005 O O . ASP A 1 130 ? 20.346 -4.006 -23.750 1.00 75.00 130 ASP A O 1
ATOM 1009 N N . GLU A 1 131 ? 21.091 -5.504 -25.225 1.00 74.75 131 GLU A N 1
ATOM 1010 C CA . GLU A 1 131 ? 20.879 -4.614 -26.378 1.00 74.75 131 GLU A CA 1
ATOM 1011 C C . GLU A 1 131 ? 19.393 -4.277 -26.597 1.00 74.75 131 GLU A C 1
ATOM 1013 O O . GLU A 1 131 ? 19.053 -3.230 -27.156 1.00 74.75 131 GLU A O 1
ATOM 1018 N N . ARG A 1 132 ? 18.484 -5.177 -26.190 1.00 80.62 132 ARG A N 1
ATOM 1019 C CA . ARG A 1 132 ? 17.037 -5.053 -26.422 1.00 80.62 132 ARG A CA 1
ATOM 1020 C C . ARG A 1 132 ? 16.199 -5.552 -25.233 1.00 80.62 132 ARG A C 1
ATOM 1022 O O . ARG A 1 132 ? 15.430 -6.502 -25.415 1.00 80.62 132 ARG A O 1
ATOM 1029 N N . PRO A 1 133 ? 16.293 -4.907 -24.060 1.00 85.12 133 PRO A N 1
ATOM 1030 C CA . PRO A 1 133 ? 15.715 -5.417 -22.822 1.00 85.12 133 PRO A CA 1
ATOM 1031 C C . PRO A 1 133 ? 14.204 -5.586 -22.882 1.00 85.12 133 PRO A C 1
ATOM 1033 O O . PRO A 1 133 ? 13.502 -4.701 -23.374 1.00 85.12 133 PRO A O 1
ATOM 1036 N N . ASP A 1 134 ? 13.724 -6.693 -22.323 1.00 88.88 134 ASP A N 1
ATOM 1037 C CA . ASP A 1 134 ? 12.320 -6.913 -21.989 1.00 88.88 134 ASP A CA 1
ATOM 1038 C C . ASP A 1 134 ? 12.105 -6.614 -20.498 1.00 88.88 134 ASP A C 1
ATOM 1040 O O . ASP A 1 134 ? 12.684 -7.256 -19.623 1.00 88.88 134 ASP A O 1
ATOM 1044 N N . HIS A 1 135 ? 11.270 -5.620 -20.197 1.00 89.62 135 HIS A N 1
ATOM 1045 C CA . HIS A 1 135 ? 11.000 -5.195 -18.823 1.00 89.62 135 HIS A CA 1
ATOM 1046 C C . HIS A 1 135 ? 9.757 -5.851 -18.206 1.00 89.62 135 HIS A C 1
ATOM 1048 O O . HIS A 1 135 ? 9.376 -5.499 -17.086 1.00 89.62 135 HIS A O 1
ATOM 1054 N N . THR A 1 136 ? 9.127 -6.797 -18.908 1.00 92.00 136 THR A N 1
ATOM 1055 C CA . THR A 1 136 ? 7.861 -7.420 -18.501 1.00 92.00 136 THR A CA 1
ATOM 1056 C C . THR A 1 136 ? 7.941 -8.017 -17.103 1.00 92.00 136 THR A C 1
ATOM 1058 O O . THR A 1 136 ? 7.144 -7.664 -16.239 1.00 92.00 136 THR A O 1
ATOM 1061 N N . GLU A 1 137 ? 8.922 -8.876 -16.829 1.00 89.00 137 GLU A N 1
ATOM 1062 C CA . GLU A 1 137 ? 8.982 -9.570 -15.539 1.00 89.00 137 GLU A CA 1
ATOM 1063 C C . GLU A 1 137 ? 9.296 -8.638 -14.364 1.00 89.00 137 GLU A C 1
ATOM 1065 O O . GLU A 1 137 ? 8.760 -8.806 -13.267 1.00 89.00 137 GLU A O 1
ATOM 1070 N N . ALA A 1 138 ? 10.161 -7.643 -14.583 1.00 85.31 138 ALA A N 1
ATOM 1071 C CA . ALA A 1 138 ? 10.491 -6.648 -13.567 1.00 85.31 138 ALA A CA 1
ATOM 1072 C C . ALA A 1 138 ? 9.238 -5.860 -13.158 1.00 85.31 138 ALA A C 1
ATOM 1074 O O . ALA A 1 138 ? 8.963 -5.665 -11.970 1.00 85.31 138 ALA A O 1
ATOM 1075 N N . LEU A 1 139 ? 8.440 -5.462 -14.153 1.00 91.25 139 LEU A N 1
ATOM 1076 C CA . LEU A 1 139 ? 7.206 -4.721 -13.937 1.00 91.25 139 LEU A CA 1
ATOM 1077 C C . LEU A 1 139 ? 6.110 -5.596 -13.316 1.00 91.25 139 LEU A C 1
ATOM 1079 O O . LEU A 1 139 ? 5.409 -5.143 -12.413 1.00 91.25 139 LEU A O 1
ATOM 1083 N N . GLU A 1 140 ? 6.007 -6.862 -13.725 1.00 91.25 140 GLU A N 1
ATOM 1084 C CA . GLU A 1 140 ? 5.074 -7.840 -13.155 1.00 91.25 140 GLU A CA 1
ATOM 1085 C C . GLU A 1 140 ? 5.343 -8.060 -11.662 1.00 91.25 140 GLU A C 1
ATOM 1087 O O . GLU A 1 140 ? 4.418 -8.002 -10.848 1.00 91.25 140 GLU A O 1
ATOM 1092 N N . ARG A 1 141 ? 6.615 -8.233 -11.273 1.00 85.19 141 ARG A N 1
ATOM 1093 C CA . ARG A 1 141 ? 7.014 -8.363 -9.863 1.00 85.19 141 ARG A CA 1
ATOM 1094 C C . ARG A 1 141 ? 6.654 -7.123 -9.049 1.00 85.19 141 ARG A C 1
ATOM 1096 O O . ARG A 1 141 ? 6.135 -7.258 -7.939 1.00 85.19 141 ARG A O 1
ATOM 1103 N N . TYR A 1 142 ? 6.911 -5.930 -9.589 1.00 85.56 142 TYR A N 1
ATOM 1104 C CA . TYR A 1 142 ? 6.578 -4.671 -8.922 1.00 85.56 142 TYR A CA 1
ATOM 1105 C C . TYR A 1 142 ? 5.061 -4.508 -8.736 1.00 85.56 142 TYR A C 1
ATOM 1107 O O . TYR A 1 142 ? 4.602 -4.295 -7.613 1.00 85.56 142 TYR A O 1
ATOM 1115 N N . ILE A 1 143 ? 4.273 -4.674 -9.804 1.00 89.88 143 ILE A N 1
ATOM 1116 C CA . ILE A 1 143 ? 2.805 -4.578 -9.759 1.00 89.88 143 ILE A CA 1
ATOM 1117 C C . ILE A 1 143 ? 2.229 -5.636 -8.813 1.00 89.88 143 ILE A C 1
ATOM 1119 O O . ILE A 1 143 ? 1.359 -5.325 -8.003 1.00 89.88 143 ILE A O 1
ATOM 1123 N N . GLY A 1 144 ? 2.747 -6.867 -8.849 1.00 88.25 144 GLY A N 1
ATOM 1124 C CA . GLY A 1 144 ? 2.340 -7.939 -7.942 1.00 88.25 144 GLY A CA 1
ATOM 1125 C C . GLY A 1 144 ? 2.621 -7.625 -6.470 1.00 88.25 144 GLY A C 1
ATOM 1126 O O . GLY A 1 144 ? 1.841 -8.011 -5.599 1.00 88.25 144 GLY A O 1
ATOM 1127 N N . HIS A 1 145 ? 3.697 -6.890 -6.168 1.00 86.06 145 HIS A N 1
ATOM 1128 C CA . HIS A 1 145 ? 3.934 -6.383 -4.816 1.00 86.06 145 HIS A CA 1
ATOM 1129 C C . HIS A 1 145 ? 2.913 -5.316 -4.428 1.00 86.06 145 HIS A C 1
ATOM 1131 O O . HIS A 1 145 ? 2.327 -5.419 -3.354 1.00 86.06 145 HIS A O 1
ATOM 1137 N N . MET A 1 146 ? 2.669 -4.324 -5.289 1.00 84.81 146 MET A N 1
ATOM 1138 C CA . MET A 1 146 ? 1.695 -3.260 -5.003 1.00 84.81 146 MET A CA 1
ATOM 1139 C C . MET A 1 146 ? 0.278 -3.817 -4.824 1.00 84.81 146 MET A C 1
ATOM 1141 O O . MET A 1 146 ? -0.442 -3.397 -3.926 1.00 84.81 146 MET A O 1
ATOM 1145 N N . ARG A 1 147 ? -0.079 -4.855 -5.586 1.00 91.94 147 ARG A N 1
ATOM 1146 C CA . ARG A 1 147 ? -1.331 -5.604 -5.424 1.00 91.94 147 ARG A CA 1
ATOM 1147 C C . ARG A 1 147 ? -1.505 -6.202 -4.026 1.00 91.94 147 ARG A C 1
ATOM 1149 O O . ARG A 1 147 ? -2.617 -6.210 -3.498 1.00 91.94 147 ARG A O 1
ATOM 1156 N N . ARG A 1 148 ? -0.425 -6.712 -3.426 1.00 87.19 148 ARG A N 1
ATOM 1157 C CA . ARG A 1 148 ? -0.435 -7.207 -2.039 1.00 87.19 148 ARG A CA 1
ATOM 1158 C C . ARG A 1 148 ? -0.419 -6.068 -1.021 1.00 87.19 148 ARG A C 1
ATOM 1160 O O . ARG A 1 148 ? -1.093 -6.183 -0.005 1.00 87.19 148 ARG A O 1
ATOM 1167 N N . ASP A 1 149 ? 0.328 -4.996 -1.288 1.00 83.88 149 ASP A N 1
ATOM 1168 C CA . ASP A 1 149 ? 0.412 -3.804 -0.426 1.00 83.88 149 ASP A CA 1
ATOM 1169 C C . ASP A 1 149 ? -0.979 -3.197 -0.188 1.00 83.88 149 ASP A C 1
ATOM 1171 O O . ASP A 1 149 ? -1.397 -3.050 0.959 1.00 83.88 149 ASP A O 1
ATOM 1175 N N . GLU A 1 150 ? -1.730 -2.968 -1.268 1.00 89.06 150 GLU A N 1
ATOM 1176 C CA . GLU A 1 150 ? -3.103 -2.448 -1.233 1.00 89.06 150 GLU A CA 1
ATOM 1177 C C . GLU A 1 150 ? -4.078 -3.412 -0.548 1.00 89.06 150 GLU A C 1
ATOM 1179 O O . GLU A 1 150 ? -4.885 -3.006 0.282 1.00 89.06 150 GLU A O 1
ATOM 1184 N N . ALA A 1 151 ? -3.980 -4.716 -0.824 1.00 89.50 151 ALA A N 1
ATOM 1185 C CA . ALA A 1 151 ? -4.836 -5.707 -0.172 1.00 89.50 151 ALA A CA 1
ATOM 1186 C C . ALA A 1 151 ? -4.617 -5.769 1.3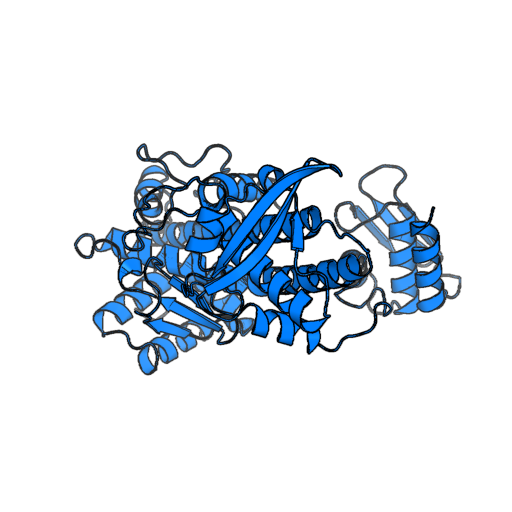45 1.00 89.50 151 ALA A C 1
ATOM 1188 O O . ALA A 1 151 ? -5.571 -5.920 2.113 1.00 89.50 151 ALA A O 1
ATOM 1189 N N . LEU A 1 152 ? -3.366 -5.643 1.792 1.00 87.94 152 LEU A N 1
ATOM 1190 C CA . LEU A 1 152 ? -3.051 -5.575 3.213 1.00 87.94 152 LEU A CA 1
ATOM 1191 C C . LEU A 1 152 ? -3.575 -4.278 3.825 1.00 87.94 152 LEU A C 1
ATOM 1193 O O . LEU A 1 152 ? -4.234 -4.351 4.861 1.00 87.94 152 LEU A O 1
ATOM 1197 N N . ALA A 1 153 ? -3.334 -3.126 3.190 1.00 88.19 153 ALA A N 1
ATOM 1198 C CA . ALA A 1 153 ? -3.867 -1.835 3.627 1.00 88.19 153 ALA A CA 1
ATOM 1199 C C . ALA A 1 153 ? -5.394 -1.887 3.781 1.00 88.19 153 ALA A C 1
ATOM 1201 O O . ALA A 1 153 ? -5.924 -1.602 4.857 1.00 88.19 153 ALA A O 1
ATOM 1202 N N . GLU A 1 154 ? -6.099 -2.396 2.776 1.00 93.31 154 GLU A N 1
ATOM 1203 C CA . GLU A 1 154 ? -7.547 -2.569 2.821 1.00 93.31 154 GLU A CA 1
ATOM 1204 C C . GLU A 1 154 ? -7.997 -3.492 3.963 1.00 93.31 154 GLU A C 1
ATOM 1206 O O . GLU A 1 154 ? -8.962 -3.204 4.675 1.00 93.31 154 GLU A O 1
ATOM 1211 N N . SER A 1 155 ? -7.243 -4.561 4.228 1.00 93.94 155 SER A N 1
ATOM 1212 C CA . SER A 1 155 ? -7.510 -5.454 5.359 1.00 93.94 155 SER A CA 1
ATOM 1213 C C . SER A 1 155 ? -7.297 -4.773 6.723 1.00 93.94 155 SER A C 1
ATOM 1215 O O . SER A 1 155 ? -8.012 -5.072 7.686 1.00 93.94 155 SER A O 1
ATOM 1217 N N . PHE A 1 156 ? -6.344 -3.836 6.836 1.00 94.25 156 PHE A N 1
ATOM 1218 C CA . PHE A 1 156 ? -6.192 -2.989 8.026 1.00 94.25 156 PHE A CA 1
ATOM 1219 C C . PHE A 1 156 ? -7.393 -2.052 8.198 1.00 94.25 156 PHE A C 1
ATOM 1221 O O . PHE A 1 156 ? -7.897 -1.934 9.317 1.00 94.25 156 PHE A O 1
ATOM 1228 N N . GLY A 1 157 ? -7.885 -1.449 7.110 1.00 95.12 157 GLY A N 1
ATOM 1229 C CA . GLY A 1 157 ? -9.110 -0.641 7.092 1.00 95.12 157 GLY A CA 1
ATOM 1230 C C . GLY A 1 157 ? -10.340 -1.428 7.550 1.00 95.12 157 GLY A C 1
ATOM 1231 O O . GLY A 1 157 ? -11.029 -1.019 8.488 1.00 95.12 157 GLY A O 1
ATOM 1232 N N . TRP A 1 158 ? -10.552 -2.617 6.981 1.00 95.44 158 TRP A N 1
ATOM 1233 C CA . TRP A 1 158 ? -11.610 -3.550 7.385 1.00 95.44 158 TRP A CA 1
ATOM 1234 C C . TRP A 1 158 ? -11.560 -3.861 8.883 1.00 95.44 158 TRP A C 1
ATOM 1236 O O . TRP A 1 158 ? -12.553 -3.712 9.601 1.00 95.44 158 TRP A O 1
ATOM 1246 N N . ASN A 1 159 ? -10.385 -4.256 9.382 1.00 96.44 159 ASN A N 1
ATOM 1247 C CA . ASN A 1 159 ? -10.198 -4.594 10.790 1.00 96.44 159 ASN A CA 1
ATOM 1248 C C . ASN A 1 159 ? -10.336 -3.372 11.717 1.00 96.44 159 ASN A C 1
ATOM 1250 O O . ASN A 1 159 ? -10.755 -3.519 12.862 1.00 96.44 159 ASN A O 1
ATOM 1254 N N . ALA A 1 160 ? -10.008 -2.165 11.250 1.00 96.88 160 ALA A N 1
ATOM 1255 C CA . ALA A 1 160 ? -10.217 -0.938 12.012 1.00 96.88 160 ALA A CA 1
ATOM 1256 C C . ALA A 1 160 ? -11.714 -0.656 12.217 1.00 96.88 160 ALA A C 1
ATOM 1258 O O . ALA A 1 160 ? -12.130 -0.354 13.342 1.00 96.88 160 ALA A O 1
ATOM 1259 N N . VAL A 1 161 ? -12.531 -0.802 11.167 1.00 95.81 161 VAL A N 1
ATOM 1260 C CA . VAL A 1 161 ? -13.995 -0.680 11.278 1.00 95.81 161 VAL A CA 1
ATOM 1261 C C . VAL A 1 161 ? -14.549 -1.793 12.162 1.00 95.81 161 VAL A C 1
ATOM 1263 O O . VAL A 1 161 ? -15.343 -1.520 13.057 1.00 95.81 161 VAL A O 1
ATOM 1266 N N . HIS A 1 162 ? -14.075 -3.030 11.995 1.00 95.44 162 HIS A N 1
ATOM 1267 C CA . HIS A 1 162 ? -14.456 -4.166 12.843 1.00 95.44 162 HIS A CA 1
ATOM 1268 C C . HIS A 1 162 ? -14.271 -3.868 14.335 1.00 95.44 162 HIS A C 1
ATOM 1270 O O . HIS A 1 162 ? -15.236 -3.962 15.100 1.00 95.44 162 HIS A O 1
ATOM 1276 N N . GLY A 1 163 ? -13.069 -3.440 14.736 1.00 94.25 163 GLY A N 1
ATOM 1277 C CA . GLY A 1 163 ? -12.767 -3.108 16.126 1.00 94.25 163 GLY A CA 1
ATOM 1278 C C . GLY A 1 163 ? -13.691 -2.022 16.676 1.00 94.25 163 GLY A C 1
ATOM 1279 O O . GLY A 1 163 ? -14.122 -2.099 17.829 1.00 94.25 163 GLY A O 1
ATOM 1280 N N . ARG A 1 164 ? -14.062 -1.054 15.830 1.00 93.38 164 ARG A N 1
ATOM 1281 C CA . ARG A 1 164 ? -15.001 0.014 16.174 1.00 93.38 164 ARG A CA 1
ATOM 1282 C C . ARG A 1 164 ? -16.419 -0.487 16.408 1.00 93.38 164 ARG A C 1
ATOM 1284 O O . ARG A 1 164 ? -17.000 -0.221 17.461 1.00 93.38 164 ARG A O 1
ATOM 1291 N N . VAL A 1 165 ? -16.972 -1.221 15.443 1.00 92.81 165 VAL A N 1
ATOM 1292 C CA . VAL A 1 165 ? -18.333 -1.766 15.535 1.00 92.81 165 VAL A CA 1
ATOM 1293 C C . VAL A 1 165 ? -18.466 -2.653 16.768 1.00 92.81 165 VAL A C 1
ATOM 1295 O O . VAL A 1 165 ? -19.408 -2.493 17.543 1.00 92.81 165 VAL A O 1
ATOM 1298 N N . LYS A 1 166 ? -17.487 -3.537 16.985 1.00 92.06 166 LYS A N 1
ATOM 1299 C CA . LYS A 1 166 ? -17.462 -4.441 18.134 1.00 92.06 166 LYS A CA 1
ATOM 1300 C C . LYS A 1 166 ? -17.413 -3.679 19.460 1.00 92.06 166 LYS A C 1
ATOM 1302 O O . LYS A 1 166 ? -18.140 -4.028 20.387 1.00 92.06 166 LYS A O 1
ATOM 1307 N N . GLN A 1 167 ? -16.595 -2.628 19.565 1.00 91.12 167 GLN A N 1
ATOM 1308 C CA . GLN A 1 167 ? -16.511 -1.828 20.790 1.00 91.12 167 GLN A CA 1
ATOM 1309 C C . GLN A 1 167 ? -17.831 -1.102 21.101 1.00 91.12 167 GLN A C 1
ATOM 1311 O O . GLN A 1 167 ? -18.249 -1.070 22.258 1.00 91.12 167 GLN A O 1
ATOM 1316 N N . GLU A 1 168 ? -18.511 -0.549 20.094 1.00 89.12 168 GLU A N 1
ATOM 1317 C CA . GLU A 1 168 ? -19.805 0.124 20.286 1.00 89.12 168 GLU A CA 1
ATOM 1318 C C . GLU A 1 168 ? -20.939 -0.831 20.669 1.00 89.12 168 GLU A C 1
ATOM 1320 O O . GLU A 1 168 ? -21.856 -0.435 21.385 1.00 89.12 168 GLU A O 1
ATOM 1325 N N . MET A 1 169 ? -20.857 -2.091 20.242 1.00 86.25 169 MET A N 1
ATOM 1326 C CA . MET A 1 169 ? -21.803 -3.151 20.605 1.00 86.25 169 MET A CA 1
ATOM 1327 C C . MET A 1 169 ? -21.459 -3.833 21.938 1.00 86.25 169 MET A C 1
A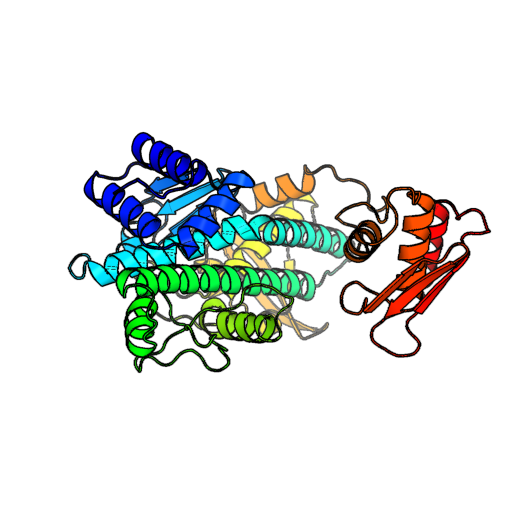TOM 1329 O O . MET A 1 169 ? -21.934 -4.928 22.215 1.00 86.25 169 MET A O 1
ATOM 1333 N N . GLY A 1 170 ? -20.625 -3.215 22.780 1.00 85.00 170 GLY A N 1
ATOM 1334 C CA . GLY A 1 170 ? -20.283 -3.761 24.098 1.00 85.00 170 GLY A CA 1
ATOM 1335 C C . GLY A 1 170 ? -19.364 -4.987 24.057 1.00 85.00 170 GLY A C 1
ATOM 1336 O O . GLY A 1 170 ? -19.223 -5.670 25.066 1.00 85.00 170 GLY A O 1
ATOM 1337 N N . GLY A 1 171 ? -18.714 -5.250 22.920 1.00 81.94 171 GLY A N 1
ATOM 1338 C CA . GLY A 1 171 ? -17.852 -6.412 22.704 1.00 81.94 171 GLY A CA 1
ATOM 1339 C C . GLY A 1 171 ? -18.517 -7.548 21.927 1.00 81.94 171 GLY A C 1
ATOM 1340 O O . GLY A 1 171 ? -17.799 -8.430 21.448 1.00 81.94 171 GLY A O 1
ATOM 1341 N N . ASP A 1 172 ? -19.838 -7.502 21.745 1.00 85.00 172 ASP A N 1
ATOM 1342 C CA . ASP A 1 172 ? -20.579 -8.497 20.973 1.00 85.00 172 ASP A CA 1
ATOM 1343 C C . ASP A 1 172 ? -20.400 -8.271 19.468 1.00 85.00 172 ASP A C 1
ATOM 1345 O O . ASP A 1 172 ? -20.368 -7.140 18.977 1.00 85.00 172 ASP A O 1
ATOM 1349 N N . TYR A 1 173 ? -20.275 -9.365 18.716 1.00 87.19 173 TYR A N 1
ATOM 1350 C CA . TYR A 1 173 ? -20.166 -9.318 17.262 1.00 87.19 173 TYR A CA 1
ATOM 1351 C C . TYR A 1 173 ? -21.498 -9.671 16.598 1.00 87.19 173 TYR A C 1
ATOM 1353 O O . TYR A 1 173 ? -22.085 -10.718 16.862 1.00 87.19 173 TYR A O 1
ATOM 1361 N N . ASN A 1 174 ? -21.945 -8.808 15.686 1.00 89.12 174 ASN A N 1
ATOM 1362 C CA . ASN A 1 174 ? -23.082 -9.056 14.809 1.00 89.12 174 ASN A CA 1
ATOM 1363 C C . ASN A 1 174 ? -22.647 -8.849 13.354 1.00 89.12 174 ASN A C 1
ATOM 1365 O O . ASN A 1 174 ? -22.394 -7.721 12.930 1.00 89.12 174 ASN A O 1
ATOM 1369 N N . GLN A 1 175 ? -22.565 -9.943 12.595 1.00 89.88 175 GLN A N 1
ATOM 1370 C CA . GLN A 1 175 ? -22.048 -9.913 11.229 1.00 89.88 175 GLN A CA 1
ATOM 1371 C C . GLN A 1 175 ? -22.862 -9.021 10.280 1.00 89.88 175 GLN A C 1
ATOM 1373 O O . GLN A 1 175 ? -22.250 -8.151 9.664 1.00 89.88 175 GLN A O 1
ATOM 1378 N N . PRO A 1 176 ? -24.202 -9.137 10.173 1.00 90.44 176 PRO A N 1
ATOM 1379 C CA . PRO A 1 176 ? -24.982 -8.230 9.329 1.00 90.44 176 PRO A CA 1
ATOM 1380 C C . PRO A 1 176 ? -24.764 -6.751 9.667 1.00 90.44 176 PRO A C 1
ATOM 1382 O O . PRO A 1 176 ? -24.545 -5.935 8.774 1.00 90.44 176 PRO A O 1
ATOM 1385 N N . ALA A 1 177 ? -24.760 -6.404 10.956 1.00 89.56 177 ALA A N 1
ATOM 1386 C CA . ALA A 1 177 ? -24.561 -5.028 11.392 1.00 89.56 177 ALA A CA 1
ATOM 1387 C C . ALA A 1 177 ? -23.137 -4.525 11.106 1.00 89.56 177 ALA A C 1
ATOM 1389 O O . ALA A 1 177 ? -22.958 -3.359 10.764 1.00 89.56 177 ALA A O 1
ATOM 1390 N N . PHE A 1 178 ? -22.127 -5.390 11.205 1.00 93.12 178 PHE A N 1
ATOM 1391 C CA . PHE A 1 178 ? -20.766 -5.064 10.791 1.00 93.12 178 PHE A CA 1
ATOM 1392 C C . PHE A 1 178 ? -20.664 -4.846 9.275 1.00 93.12 178 PHE A C 1
ATOM 1394 O O . PHE A 1 178 ? -20.128 -3.824 8.848 1.00 93.12 178 PHE A O 1
ATOM 1401 N N . LEU A 1 179 ? -21.225 -5.746 8.463 1.00 92.88 179 LEU A N 1
ATOM 1402 C CA . LEU A 1 179 ? -21.162 -5.651 7.001 1.00 92.88 179 LEU A CA 1
ATOM 1403 C C . LEU A 1 179 ? -21.859 -4.387 6.480 1.00 92.88 179 LEU A C 1
ATOM 1405 O O . LEU A 1 179 ? -21.313 -3.706 5.617 1.00 92.88 179 LEU A O 1
ATOM 1409 N N . MET A 1 180 ? -22.987 -3.992 7.084 1.00 90.81 180 MET A N 1
ATOM 1410 C CA . MET A 1 180 ? -23.640 -2.702 6.807 1.00 90.81 180 MET A CA 1
ATOM 1411 C C . MET A 1 180 ? -22.744 -1.486 7.058 1.00 90.81 180 MET A C 1
ATOM 1413 O O . MET A 1 180 ? -22.912 -0.456 6.407 1.00 90.81 180 MET A O 1
ATOM 1417 N N . ARG A 1 181 ? -21.843 -1.574 8.038 1.00 90.81 181 ARG A N 1
ATOM 1418 C CA . ARG A 1 181 ? -21.006 -0.456 8.489 1.00 90.81 181 ARG A CA 1
ATOM 1419 C C . ARG A 1 181 ? -19.663 -0.385 7.781 1.00 90.81 181 ARG A C 1
ATOM 1421 O O . ARG A 1 181 ? -19.146 0.713 7.617 1.00 90.81 181 ARG A O 1
ATOM 1428 N N . VAL A 1 182 ? -19.122 -1.521 7.343 1.00 91.44 182 VAL A N 1
ATOM 1429 C CA . VAL A 1 182 ? -17.872 -1.565 6.570 1.00 91.44 182 VAL A CA 1
ATOM 1430 C C . VAL A 1 182 ? -18.109 -1.345 5.075 1.00 91.44 182 VAL A C 1
ATOM 1432 O O . VAL A 1 182 ? -17.268 -0.737 4.430 1.00 91.44 182 VAL A O 1
ATOM 1435 N N . ALA A 1 183 ? -19.263 -1.738 4.519 1.00 89.94 183 AL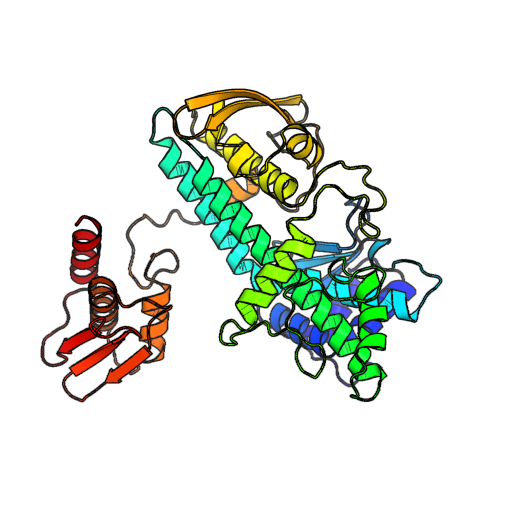A A N 1
ATOM 1436 C CA . ALA A 1 183 ? -19.559 -1.567 3.090 1.00 89.94 183 ALA A CA 1
ATOM 1437 C C . ALA A 1 183 ? -19.375 -0.126 2.553 1.00 89.94 183 ALA A C 1
ATOM 1439 O O . ALA A 1 183 ? -18.884 0.036 1.443 1.00 89.94 183 ALA A O 1
ATOM 1440 N N . PRO A 1 184 ? -19.686 0.953 3.300 1.00 86.38 184 PRO A N 1
ATOM 1441 C CA . PRO A 1 184 ? -19.411 2.316 2.840 1.00 86.38 184 PRO A CA 1
ATOM 1442 C C . PRO A 1 184 ? -17.922 2.671 2.711 1.00 86.38 184 PRO A C 1
ATOM 1444 O O . PRO A 1 184 ? -17.609 3.682 2.086 1.00 86.38 184 PRO A O 1
ATOM 1447 N N . SER A 1 185 ? -17.020 1.902 3.329 1.00 83.31 185 SER A N 1
ATOM 1448 C CA . SER A 1 185 ? -15.574 2.146 3.314 1.00 83.31 185 SER A CA 1
ATOM 1449 C C . SER A 1 185 ? -14.793 1.172 2.431 1.00 83.31 185 SER A C 1
ATOM 1451 O O . SER A 1 185 ? -13.582 1.316 2.344 1.00 83.31 185 SER A O 1
ATOM 1453 N N . THR A 1 186 ? -15.444 0.172 1.827 1.00 86.50 186 THR A N 1
ATOM 1454 C CA . THR A 1 186 ? -14.782 -0.862 1.018 1.00 86.50 186 THR A CA 1
ATOM 1455 C C . THR A 1 186 ? -15.705 -1.406 -0.064 1.00 86.50 186 THR A C 1
ATOM 1457 O O . THR A 1 186 ? -16.894 -1.604 0.166 1.00 86.50 186 THR A O 1
ATOM 1460 N N . HIS A 1 187 ? -15.148 -1.765 -1.220 1.00 83.56 187 HIS A N 1
ATOM 1461 C CA . HIS A 1 187 ? -15.893 -2.488 -2.263 1.00 83.56 187 HIS A CA 1
ATOM 1462 C C . HIS A 1 187 ? -15.823 -4.005 -2.132 1.00 83.56 187 HIS A C 1
ATOM 1464 O O . HIS A 1 187 ? -16.325 -4.736 -2.988 1.00 83.56 187 HIS A O 1
ATOM 1470 N N . CYS A 1 188 ? -15.178 -4.489 -1.076 1.00 90.94 188 CYS A N 1
ATOM 1471 C CA . CYS A 1 188 ? -15.074 -5.908 -0.772 1.00 90.94 188 CYS A CA 1
ATOM 1472 C C . CYS A 1 188 ? -16.331 -6.463 -0.087 1.00 90.94 188 CYS A C 1
ATOM 1474 O O . CYS A 1 188 ? -16.367 -7.646 0.254 1.00 90.94 188 CYS A O 1
ATOM 1476 N N . VAL A 1 189 ? -17.367 -5.633 0.065 1.00 91.06 189 VAL A N 1
ATOM 1477 C CA . VAL A 1 189 ? -18.741 -6.018 0.396 1.00 91.06 189 VAL A CA 1
ATOM 1478 C C . VAL A 1 189 ? -19.657 -5.540 -0.726 1.00 91.06 189 VAL A C 1
ATOM 1480 O O . VAL A 1 189 ? -19.573 -4.385 -1.138 1.00 91.06 189 VAL A O 1
ATOM 1483 N N . ASP A 1 190 ? -20.516 -6.422 -1.231 1.00 86.12 190 ASP A N 1
ATOM 1484 C CA . ASP A 1 190 ? -21.475 -6.069 -2.278 1.00 86.12 190 ASP A CA 1
ATOM 1485 C C . ASP A 1 190 ? -22.733 -5.360 -1.733 1.00 86.12 190 ASP A C 1
ATOM 1487 O O . ASP A 1 190 ? -22.935 -5.206 -0.526 1.00 86.12 190 ASP A O 1
ATOM 1491 N N . GLU A 1 191 ? -23.613 -4.927 -2.640 1.00 82.75 191 GLU A N 1
ATOM 1492 C CA . GLU A 1 191 ? -24.868 -4.240 -2.294 1.00 82.75 191 GLU A CA 1
ATOM 1493 C C . GLU A 1 191 ? -25.841 -5.111 -1.479 1.00 82.75 191 GLU A C 1
ATOM 1495 O O . GLU A 1 191 ? -26.734 -4.585 -0.811 1.00 82.75 191 GLU A O 1
ATOM 1500 N N . LEU A 1 192 ? -25.665 -6.435 -1.506 1.00 88.88 192 LEU A N 1
ATOM 1501 C CA . LEU A 1 192 ? -26.437 -7.404 -0.728 1.00 88.88 192 LEU A CA 1
ATOM 1502 C C . LEU A 1 192 ? -25.785 -7.709 0.628 1.00 88.88 192 LEU A C 1
ATOM 1504 O O . LEU A 1 192 ? -26.233 -8.619 1.326 1.00 88.88 192 LEU A O 1
ATOM 1508 N N . LEU A 1 193 ? -24.763 -6.939 1.020 1.00 90.12 193 LEU A N 1
ATOM 1509 C CA . LEU A 1 193 ? -23.994 -7.111 2.251 1.00 90.12 193 LEU A CA 1
ATOM 1510 C C . LEU A 1 193 ? -23.282 -8.462 2.319 1.00 90.12 193 LEU A C 1
ATOM 1512 O O . LEU A 1 193 ? -23.151 -9.053 3.390 1.00 90.12 193 LEU A O 1
ATOM 1516 N N . THR A 1 194 ? -22.808 -8.947 1.177 1.00 91.56 194 THR A N 1
ATOM 1517 C CA . THR A 1 194 ? -22.044 -10.186 1.078 1.00 91.56 194 THR A CA 1
ATOM 1518 C C . THR A 1 194 ? -20.563 -9.854 0.906 1.00 91.56 194 THR A C 1
ATOM 1520 O O . THR A 1 194 ? -20.210 -9.083 0.010 1.00 91.56 194 THR A O 1
ATOM 1523 N N . PRO A 1 195 ? -19.664 -10.406 1.745 1.00 92.88 195 PRO A N 1
ATOM 1524 C CA . PRO A 1 195 ? -18.231 -10.279 1.525 1.00 92.88 195 PRO A CA 1
ATOM 1525 C C . PRO A 1 195 ? -17.832 -10.901 0.188 1.00 92.88 195 PRO A C 1
ATOM 1527 O O . PRO A 1 195 ? -18.414 -11.895 -0.248 1.00 92.88 195 PRO A O 1
ATOM 1530 N N . THR A 1 196 ? -16.789 -10.356 -0.426 1.00 91.69 196 THR A N 1
ATOM 1531 C CA . THR A 1 196 ? -16.215 -10.906 -1.654 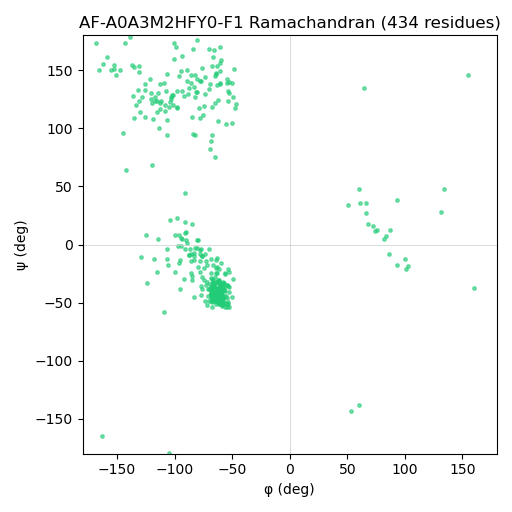1.00 91.69 196 THR A CA 1
ATOM 1532 C C . THR A 1 196 ? -15.937 -12.411 -1.537 1.00 91.69 196 THR A C 1
ATOM 1534 O O . THR A 1 196 ? -15.418 -12.867 -0.508 1.00 91.69 196 THR A O 1
ATOM 1537 N N . PRO A 1 197 ? -16.228 -13.198 -2.594 1.00 92.12 197 PRO A N 1
ATOM 1538 C CA . PRO A 1 197 ? -15.927 -14.621 -2.617 1.00 92.12 197 PRO A CA 1
ATOM 1539 C C . PRO A 1 197 ? -14.464 -14.912 -2.273 1.00 92.12 197 PRO A C 1
ATOM 1541 O O . PRO A 1 197 ? -13.544 -14.344 -2.856 1.00 92.12 197 PRO A O 1
ATOM 1544 N N . GLY A 1 198 ? -14.257 -15.843 -1.344 1.00 91.12 198 GLY A N 1
ATOM 1545 C CA . GLY A 1 198 ? -12.929 -16.247 -0.885 1.00 91.12 198 GLY A CA 1
ATOM 1546 C C . GLY A 1 198 ? -12.521 -15.641 0.454 1.00 91.12 198 GLY A C 1
ATOM 1547 O O . GLY A 1 198 ? -11.710 -16.264 1.130 1.00 91.12 198 GLY A O 1
ATOM 1548 N N . LEU A 1 199 ? -13.125 -14.528 0.897 1.00 93.06 199 LEU A N 1
ATOM 1549 C CA . LEU A 1 199 ? -12.854 -13.988 2.232 1.00 93.06 199 LEU A CA 1
ATOM 1550 C C . LEU A 1 199 ? -13.268 -14.985 3.326 1.00 93.06 199 LEU A C 1
ATOM 1552 O O . LEU A 1 199 ? -14.412 -15.440 3.398 1.00 93.06 199 LEU A O 1
ATOM 1556 N N . LYS A 1 200 ? -12.309 -15.315 4.186 1.00 92.06 200 LYS A N 1
ATOM 1557 C CA . LYS A 1 200 ? -12.424 -16.158 5.374 1.00 92.06 200 LYS A CA 1
ATOM 1558 C C . LYS A 1 200 ? -12.365 -15.260 6.603 1.00 92.06 200 LYS A C 1
ATOM 1560 O O . LYS A 1 200 ? -11.293 -14.879 7.072 1.00 92.06 200 LYS A O 1
ATOM 1565 N N . LEU A 1 201 ? -13.546 -14.878 7.078 1.00 90.50 201 LEU A N 1
ATOM 1566 C CA . LEU A 1 201 ? -13.698 -14.113 8.310 1.00 90.50 201 LEU A CA 1
ATOM 1567 C C . LEU A 1 201 ? -13.601 -15.053 9.517 1.00 90.50 201 LEU A C 1
ATOM 1569 O O . LEU A 1 201 ? -14.139 -16.162 9.476 1.00 90.50 201 LEU A O 1
ATOM 1573 N N . SER A 1 202 ? -12.974 -14.594 10.605 1.00 88.12 202 SER A N 1
ATOM 1574 C CA . SER A 1 202 ? -13.064 -15.276 11.901 1.00 88.12 202 SER A CA 1
ATOM 1575 C C . SER A 1 202 ? -14.521 -15.328 12.389 1.00 88.12 202 SER A C 1
ATOM 1577 O O . SER A 1 202 ? -15.391 -14.634 11.854 1.00 88.12 202 SER A O 1
ATOM 1579 N N . ALA A 1 203 ? -14.804 -16.095 13.448 1.00 83.69 203 ALA A N 1
ATOM 1580 C CA . ALA A 1 203 ? -16.137 -16.123 14.066 1.00 83.69 203 ALA A CA 1
ATOM 1581 C C . ALA A 1 203 ? -16.614 -14.725 14.514 1.00 83.69 203 ALA A C 1
ATOM 1583 O O . ALA A 1 203 ? -17.809 -14.450 14.585 1.00 83.69 203 ALA A O 1
ATOM 1584 N N . GLU A 1 204 ? -15.669 -13.827 14.781 1.00 84.62 204 GLU A N 1
ATOM 1585 C CA . GLU A 1 204 ? -15.894 -12.439 15.148 1.00 84.62 204 GLU A CA 1
ATOM 1586 C C . GLU A 1 204 ? -15.863 -11.486 13.949 1.00 84.62 204 GLU A C 1
ATOM 1588 O O . GLU A 1 204 ? -15.921 -10.288 14.178 1.00 84.62 204 GLU A O 1
ATOM 1593 N N . GLY A 1 205 ? -15.740 -11.941 12.699 1.00 83.25 205 GLY A N 1
ATOM 1594 C CA . GLY A 1 205 ? -15.760 -11.065 11.518 1.00 83.25 205 GLY A CA 1
ATOM 1595 C C . GLY A 1 205 ? -14.444 -10.394 11.148 1.00 83.25 205 GLY A C 1
ATOM 1596 O O . GLY A 1 205 ? -14.427 -9.505 10.292 1.00 83.25 205 GLY A O 1
ATOM 1597 N N . ARG A 1 206 ? -13.358 -10.774 11.820 1.00 89.44 206 ARG A N 1
ATOM 1598 C CA . ARG A 1 206 ? -12.029 -10.191 11.640 1.00 89.44 206 ARG A CA 1
ATOM 1599 C C . ARG A 1 206 ? -11.261 -10.934 10.545 1.00 89.44 206 ARG A C 1
ATOM 1601 O O . ARG A 1 206 ? -11.445 -12.136 10.369 1.00 89.44 206 ARG A O 1
ATOM 1608 N N . LEU A 1 207 ? -10.367 -10.230 9.855 1.00 90.75 207 LEU A N 1
ATOM 1609 C CA . LEU A 1 207 ? -9.377 -10.825 8.957 1.00 90.75 207 LEU A CA 1
ATOM 1610 C C . LEU A 1 207 ? -8.058 -11.078 9.690 1.00 90.75 207 LEU A C 1
ATOM 1612 O O . LEU A 1 207 ? -7.520 -10.181 10.350 1.00 90.75 207 LEU A O 1
ATOM 1616 N N . ASP A 1 208 ? -7.503 -12.275 9.531 1.00 83.00 208 ASP A N 1
ATOM 1617 C CA . ASP A 1 208 ? -6.175 -12.601 10.039 1.00 83.00 208 ASP A CA 1
ATOM 1618 C C . ASP A 1 208 ? -5.079 -12.047 9.127 1.00 83.00 208 ASP A C 1
ATOM 1620 O O . ASP A 1 208 ? -4.946 -12.432 7.969 1.00 83.00 208 ASP A O 1
ATOM 1624 N N . LEU A 1 209 ? -4.270 -11.136 9.677 1.00 77.56 209 LEU A N 1
ATOM 1625 C CA . LEU A 1 209 ? -3.180 -10.452 8.961 1.00 77.56 209 LEU A CA 1
ATOM 1626 C C . LEU A 1 209 ? -1.801 -11.061 9.240 1.00 77.56 209 LEU A C 1
ATOM 1628 O O . LEU A 1 209 ? -0.782 -10.476 8.888 1.00 77.56 209 LEU A O 1
ATOM 1632 N N . ASN A 1 210 ? -1.755 -12.199 9.928 1.00 75.19 210 ASN A N 1
ATOM 1633 C CA . ASN A 1 210 ? -0.511 -12.883 10.249 1.00 75.19 210 ASN A CA 1
ATOM 1634 C C . ASN A 1 210 ? -0.324 -14.058 9.289 1.00 75.19 210 ASN A C 1
ATOM 1636 O O . ASN A 1 210 ? -1.135 -14.981 9.277 1.00 75.19 210 ASN A O 1
ATOM 1640 N N . GLU A 1 211 ? 0.779 -14.023 8.542 1.00 70.25 211 GLU A N 1
ATOM 1641 C CA . GLU A 1 211 ? 1.181 -15.017 7.537 1.00 70.25 211 GLU A CA 1
ATOM 1642 C C . GLU A 1 211 ? 1.221 -16.458 8.059 1.00 70.25 211 GLU A C 1
ATOM 1644 O O . GLU A 1 211 ? 1.130 -17.398 7.275 1.00 70.25 211 GLU A O 1
ATOM 1649 N N . LYS A 1 212 ? 1.332 -16.644 9.380 1.00 69.56 212 LYS A N 1
ATOM 1650 C CA . LYS A 1 212 ? 1.324 -17.963 10.026 1.00 69.56 212 LYS A CA 1
ATOM 1651 C C . LYS A 1 212 ? -0.050 -18.637 10.031 1.00 69.56 212 LYS A C 1
ATOM 1653 O O . LYS A 1 212 ? -0.121 -19.835 10.291 1.00 69.56 212 LYS A O 1
ATOM 1658 N N . TYR A 1 213 ? -1.133 -17.890 9.814 1.00 71.50 213 TYR A N 1
ATOM 1659 C CA . TYR A 1 213 ? -2.481 -18.450 9.802 1.00 71.50 213 TYR A CA 1
ATOM 1660 C C . TYR A 1 213 ? -2.876 -18.918 8.396 1.00 71.50 213 TYR A C 1
ATOM 1662 O O . TYR A 1 213 ? -2.585 -18.230 7.417 1.00 71.50 213 TYR A O 1
ATOM 1670 N N . PRO A 1 214 ? -3.577 -20.062 8.281 1.00 76.12 214 PRO A N 1
ATOM 1671 C CA . PRO A 1 214 ? -3.857 -20.705 6.994 1.00 76.12 214 PRO A CA 1
ATOM 1672 C C . PRO A 1 214 ? -4.699 -19.834 6.053 1.00 76.12 214 PRO A C 1
ATOM 1674 O O . PRO A 1 214 ? -4.535 -19.890 4.836 1.00 76.12 214 PRO A O 1
ATOM 1677 N N . ASP A 1 215 ? -5.565 -18.989 6.613 1.00 86.19 215 ASP A N 1
ATOM 1678 C CA . ASP A 1 215 ? -6.461 -18.136 5.837 1.00 86.19 215 ASP A CA 1
ATOM 1679 C C . ASP A 1 215 ? -5.802 -16.839 5.345 1.00 86.19 215 ASP A C 1
ATOM 1681 O O . ASP A 1 215 ? -6.384 -16.158 4.502 1.00 86.19 215 ASP A O 1
ATOM 1685 N N . TYR A 1 216 ? -4.587 -16.499 5.801 1.00 82.94 216 TYR A N 1
ATOM 1686 C CA . TYR A 1 216 ? -3.911 -15.249 5.431 1.00 82.94 216 TYR A CA 1
ATOM 1687 C C . TYR A 1 216 ? -3.767 -15.093 3.912 1.00 82.94 216 TYR A C 1
ATOM 1689 O O . TYR A 1 216 ? -4.212 -14.096 3.350 1.00 82.94 216 TYR A O 1
ATOM 1697 N N . GLN A 1 217 ? -3.185 -16.087 3.231 1.00 85.94 217 GLN A N 1
ATOM 1698 C CA . GLN A 1 217 ? -2.941 -16.004 1.784 1.00 85.94 217 GLN A CA 1
ATOM 1699 C C . GLN A 1 217 ? -4.257 -15.929 1.003 1.00 85.94 217 GLN A C 1
ATOM 1701 O O . GLN A 1 217 ? -4.389 -15.143 0.067 1.00 85.94 217 GLN A O 1
ATOM 1706 N N . THR A 1 218 ? -5.254 -16.706 1.431 1.00 91.12 218 THR A N 1
ATOM 1707 C CA . THR A 1 218 ? -6.596 -16.705 0.838 1.00 91.12 218 THR A CA 1
ATOM 1708 C C . THR A 1 218 ? -7.272 -15.341 0.994 1.00 91.12 218 THR A C 1
ATOM 1710 O O . THR A 1 218 ? -7.851 -14.828 0.037 1.00 91.12 218 THR A O 1
ATOM 1713 N N . ASN A 1 219 ? -7.164 -14.725 2.173 1.00 91.38 219 ASN A N 1
ATOM 1714 C CA . ASN A 1 219 ? -7.734 -13.413 2.462 1.00 91.38 219 ASN A CA 1
ATOM 1715 C C . ASN A 1 219 ? -7.037 -12.292 1.697 1.00 91.38 219 ASN A C 1
ATOM 1717 O O . ASN A 1 219 ? -7.721 -11.443 1.130 1.00 91.38 219 ASN A O 1
ATOM 1721 N N . VAL A 1 220 ? -5.702 -12.305 1.635 1.00 88.94 220 VAL A N 1
ATOM 1722 C CA . VAL A 1 220 ? -4.934 -11.334 0.843 1.00 88.94 220 VAL A CA 1
ATOM 1723 C C . VAL A 1 220 ? -5.316 -11.437 -0.629 1.00 88.94 220 VAL A C 1
ATOM 1725 O O . VAL A 1 220 ? -5.574 -10.416 -1.255 1.00 88.94 220 VAL A O 1
ATOM 1728 N N . GLU A 1 221 ? -5.433 -12.647 -1.176 1.00 92.69 221 GLU A N 1
ATOM 1729 C CA . GLU A 1 221 ? -5.840 -12.839 -2.569 1.00 92.69 221 GLU A CA 1
ATOM 1730 C C . GLU A 1 221 ? -7.273 -12.358 -2.834 1.00 92.69 221 GLU A C 1
ATOM 1732 O O . GLU A 1 221 ? -7.519 -11.671 -3.827 1.00 92.69 221 GLU A O 1
ATOM 1737 N N . ALA A 1 222 ? -8.222 -12.678 -1.950 1.00 94.44 222 ALA A N 1
ATOM 1738 C CA . ALA A 1 222 ? -9.598 -12.207 -2.075 1.00 94.44 222 ALA A CA 1
ATOM 1739 C C . ALA A 1 222 ? -9.681 -10.672 -1.993 1.00 94.44 222 ALA A C 1
ATOM 1741 O O . ALA A 1 222 ? -10.349 -10.056 -2.825 1.00 94.44 222 ALA A O 1
ATOM 1742 N N . MET A 1 223 ? -8.941 -10.054 -1.063 1.00 93.12 223 MET A N 1
ATOM 1743 C CA . MET A 1 223 ? -8.832 -8.597 -0.945 1.00 93.12 223 MET A CA 1
ATOM 1744 C C . MET A 1 223 ? -8.203 -7.957 -2.180 1.00 93.12 223 MET A C 1
ATOM 1746 O O . MET A 1 223 ? -8.729 -6.980 -2.710 1.00 93.12 223 MET A O 1
ATOM 1750 N N . SER A 1 224 ? -7.120 -8.533 -2.704 1.00 92.88 224 SER A N 1
ATOM 1751 C CA . SER A 1 224 ? -6.506 -8.045 -3.936 1.00 92.88 224 SER A CA 1
ATOM 1752 C C . SER A 1 224 ? -7.491 -8.058 -5.106 1.00 92.88 224 SER A C 1
ATOM 1754 O O . SER A 1 224 ? -7.516 -7.106 -5.881 1.00 92.88 224 SER A O 1
ATOM 1756 N N . ARG A 1 225 ? -8.342 -9.085 -5.223 1.00 92.25 225 ARG A N 1
ATOM 1757 C CA . ARG A 1 225 ? -9.339 -9.157 -6.302 1.00 92.25 225 ARG A CA 1
ATOM 1758 C C . ARG A 1 225 ? -10.417 -8.087 -6.190 1.00 92.25 225 ARG A C 1
ATOM 1760 O O . ARG A 1 225 ? -10.755 -7.459 -7.188 1.00 92.25 225 ARG A O 1
ATOM 1767 N N . CYS A 1 226 ? -10.978 -7.893 -4.997 1.00 89.88 226 CYS A N 1
ATOM 1768 C CA . CYS A 1 226 ? -12.087 -6.957 -4.817 1.00 89.88 226 CYS A CA 1
ATOM 1769 C C . CYS A 1 226 ? -11.667 -5.500 -4.724 1.00 89.88 226 CYS A C 1
ATOM 1771 O O . CYS A 1 226 ? -12.533 -4.656 -4.936 1.00 89.88 226 CYS A O 1
ATOM 1773 N N . HIS A 1 227 ? -10.399 -5.219 -4.415 1.00 88.81 227 HIS A N 1
ATOM 1774 C CA . HIS A 1 227 ? -9.874 -3.867 -4.259 1.00 88.81 227 HIS A CA 1
ATOM 1775 C C . HIS A 1 227 ? -8.932 -3.469 -5.408 1.00 88.81 227 HIS A C 1
ATOM 1777 O O . HIS A 1 227 ? -9.212 -2.514 -6.127 1.00 88.81 227 HIS A O 1
ATOM 1783 N N . PHE A 1 228 ? -7.853 -4.224 -5.642 1.00 89.88 228 PHE A N 1
ATOM 1784 C CA . PHE A 1 228 ? -6.809 -3.856 -6.610 1.00 89.88 228 PHE A CA 1
ATOM 1785 C C . PHE A 1 228 ? -7.145 -4.233 -8.058 1.00 89.88 228 PHE A C 1
ATOM 1787 O O . PHE A 1 228 ? -6.932 -3.437 -8.970 1.00 89.88 228 PHE A O 1
ATOM 1794 N N . ASP A 1 229 ? -7.640 -5.453 -8.291 1.00 90.56 229 ASP A N 1
ATOM 1795 C CA . ASP A 1 229 ? -7.874 -5.978 -9.648 1.00 90.56 229 ASP A CA 1
ATOM 1796 C C . ASP A 1 229 ? -9.173 -5.467 -10.287 1.00 90.56 229 ASP A C 1
ATOM 1798 O O . ASP A 1 229 ? -9.527 -5.900 -11.384 1.00 90.56 229 ASP A O 1
ATOM 1802 N N . ARG A 1 230 ? -9.899 -4.566 -9.619 1.00 79.50 230 ARG A N 1
ATOM 1803 C CA . ARG A 1 230 ? -11.128 -3.996 -10.169 1.00 79.50 230 ARG A CA 1
ATOM 1804 C C . ARG A 1 230 ? -10.837 -3.265 -11.479 1.00 79.50 230 ARG A C 1
ATOM 1806 O O . ARG A 1 230 ? -9.872 -2.506 -11.597 1.00 79.50 230 ARG A O 1
ATOM 1813 N N . ASP A 1 231 ? -11.731 -3.446 -12.442 1.00 71.75 231 ASP A N 1
ATOM 1814 C CA . ASP A 1 231 ? -11.782 -2.597 -13.627 1.00 71.75 231 ASP A CA 1
ATOM 1815 C C . ASP A 1 231 ? -12.164 -1.158 -13.261 1.00 71.75 231 ASP A C 1
ATOM 1817 O O . ASP A 1 231 ? -12.630 -0.873 -12.155 1.00 71.75 231 ASP A O 1
ATOM 1821 N N . VAL A 1 232 ? -11.995 -0.247 -14.222 1.00 62.38 232 VAL A N 1
ATOM 1822 C CA . VAL A 1 232 ? -12.416 1.153 -14.115 1.00 62.38 232 VAL A CA 1
ATOM 1823 C C . VAL A 1 232 ? -13.908 1.202 -13.769 1.00 62.38 232 VAL A C 1
ATOM 1825 O O . VAL A 1 232 ? -14.767 0.973 -14.618 1.00 62.38 232 VAL A O 1
ATOM 1828 N N . GLN A 1 233 ? -14.226 1.487 -12.511 1.00 49.69 233 GLN A N 1
ATOM 1829 C CA . GLN A 1 233 ? -15.585 1.751 -12.055 1.00 49.69 233 GLN A CA 1
ATOM 1830 C C . GLN A 1 233 ? -15.623 3.147 -11.426 1.00 49.69 233 GLN A C 1
ATOM 1832 O O . GLN A 1 233 ? -14.672 3.543 -10.749 1.00 49.69 233 GLN A O 1
ATOM 1837 N N . PRO A 1 234 ? -16.706 3.919 -11.625 1.00 42.75 234 PRO A N 1
ATOM 1838 C CA . PRO A 1 234 ? -16.875 5.208 -10.973 1.00 42.75 234 PRO A CA 1
ATOM 1839 C C . PRO A 1 234 ? -17.093 4.982 -9.473 1.00 42.75 234 PRO A C 1
ATOM 1841 O O . PRO A 1 234 ? -18.223 4.819 -9.016 1.00 42.75 234 PRO A O 1
ATOM 1844 N N . GLU A 1 235 ? -16.018 4.932 -8.688 1.00 42.41 235 GLU A N 1
ATOM 1845 C CA . GLU A 1 235 ? -16.163 4.565 -7.285 1.00 42.41 235 GLU A CA 1
ATOM 1846 C C . GLU A 1 235 ? -16.885 5.638 -6.452 1.00 42.41 235 GLU A C 1
ATOM 1848 O O . GLU A 1 235 ? -16.558 6.831 -6.529 1.00 42.41 235 GLU A O 1
ATOM 1853 N N . PRO A 1 236 ? -17.800 5.245 -5.550 1.00 34.56 236 PRO A N 1
ATOM 1854 C CA . PRO A 1 236 ? -18.141 6.032 -4.371 1.00 34.56 236 PRO A CA 1
ATOM 1855 C C . PRO A 1 236 ? -16.951 6.030 -3.392 1.00 34.56 236 PRO A C 1
ATOM 1857 O O . PRO A 1 236 ? -16.875 5.241 -2.466 1.00 34.56 236 PRO A O 1
ATOM 1860 N N . GLY A 1 237 ? -15.993 6.915 -3.660 1.00 37.03 237 GLY A N 1
ATOM 1861 C CA . GLY A 1 237 ? -14.714 7.053 -2.945 1.00 37.03 237 GLY A CA 1
ATOM 1862 C C . GLY A 1 237 ? -13.694 7.795 -3.815 1.00 37.03 237 GLY A C 1
ATOM 1863 O O . GLY A 1 237 ? -13.054 8.735 -3.352 1.00 37.03 237 GLY A O 1
ATOM 1864 N N . LEU A 1 238 ? -13.736 7.504 -5.125 1.00 41.59 238 LEU A N 1
ATOM 1865 C CA . LEU A 1 238 ? -13.127 8.249 -6.239 1.00 41.59 238 LEU A CA 1
ATOM 1866 C C . LEU A 1 238 ? -14.115 9.191 -6.954 1.00 41.59 238 LEU A C 1
ATOM 1868 O O . LEU A 1 238 ? -13.910 9.595 -8.103 1.00 41.59 238 LEU A O 1
ATOM 1872 N N . ARG A 1 239 ? -15.198 9.616 -6.287 1.00 34.12 239 ARG A N 1
ATOM 1873 C CA . ARG A 1 239 ? -16.105 10.633 -6.843 1.00 34.12 239 ARG A CA 1
ATOM 1874 C C . ARG A 1 239 ? -15.397 11.978 -6.914 1.00 34.12 239 ARG A C 1
ATOM 1876 O O . ARG A 1 239 ? -15.382 12.744 -5.952 1.00 34.12 239 ARG A O 1
ATOM 1883 N N . GLY A 1 240 ? -14.825 12.266 -8.075 1.00 31.62 240 GLY A N 1
ATOM 1884 C CA . GLY A 1 240 ? -14.356 13.587 -8.485 1.00 31.62 240 GLY A CA 1
ATOM 1885 C C . GLY A 1 240 ? -12.945 13.627 -9.054 1.00 31.62 240 GLY A C 1
ATOM 1886 O O . GLY A 1 240 ? -12.315 14.676 -8.952 1.00 31.62 240 GLY A O 1
ATOM 1887 N N . MET A 1 241 ? -12.469 12.533 -9.656 1.00 36.81 241 MET A N 1
ATOM 1888 C CA . MET A 1 241 ? -11.429 12.647 -10.677 1.00 36.81 241 MET A CA 1
ATOM 1889 C C . MET A 1 241 ? -11.915 12.437 -12.114 1.00 36.81 241 MET A C 1
ATOM 1891 O O . MET A 1 241 ? -11.210 12.875 -13.003 1.00 36.81 241 MET A O 1
ATOM 1895 N N . GLY A 1 242 ? -13.083 11.842 -12.396 1.00 38.41 242 GLY A N 1
ATOM 1896 C CA . GLY A 1 242 ? -13.446 11.573 -13.803 1.00 38.41 242 GLY A CA 1
ATOM 1897 C C . GLY A 1 242 ? -12.322 10.847 -14.561 1.00 38.41 242 GLY A C 1
ATOM 1898 O O . GLY A 1 242 ? -12.058 11.168 -15.714 1.00 38.41 242 GLY A O 1
ATOM 1899 N N . VAL A 1 243 ? -11.590 9.978 -13.856 1.00 52.44 243 VAL A N 1
ATOM 1900 C CA . VAL A 1 243 ? -10.391 9.315 -14.358 1.00 52.44 243 VAL A CA 1
ATOM 1901 C C . VAL A 1 243 ? -10.725 7.884 -14.727 1.00 52.44 243 VAL A C 1
ATOM 1903 O O . VAL A 1 243 ? -11.239 7.132 -13.900 1.00 52.44 243 VAL A O 1
ATOM 1906 N N . ASP A 1 244 ? -10.416 7.523 -15.966 1.00 65.62 244 ASP A N 1
ATOM 1907 C CA . ASP A 1 244 ? -10.723 6.216 -16.529 1.00 65.62 244 ASP A CA 1
ATOM 1908 C C . ASP A 1 244 ? -9.559 5.226 -16.307 1.00 65.62 244 ASP A C 1
ATOM 1910 O O . ASP A 1 244 ? -9.182 4.529 -17.241 1.00 65.62 244 ASP A O 1
ATOM 1914 N N . TYR A 1 245 ? -8.950 5.161 -15.109 1.00 70.75 245 TYR A N 1
ATOM 1915 C CA . TYR A 1 245 ? -7.836 4.235 -14.823 1.00 70.75 245 TYR A CA 1
ATOM 1916 C C . TYR A 1 245 ? -8.001 3.419 -13.532 1.00 70.75 245 TYR A C 1
ATOM 1918 O O . TYR A 1 245 ? -8.582 3.891 -12.556 1.00 70.75 245 TYR A O 1
ATOM 1926 N N . ASN A 1 246 ? -7.458 2.196 -13.514 1.00 84.62 246 ASN A N 1
ATOM 1927 C CA . ASN A 1 246 ? -7.436 1.309 -12.340 1.00 84.62 246 ASN A CA 1
ATOM 1928 C C . ASN A 1 246 ? -6.077 1.308 -11.600 1.00 84.62 246 ASN A C 1
ATOM 1930 O O . ASN A 1 246 ? -5.086 1.873 -12.073 1.00 84.62 246 ASN A O 1
ATOM 1934 N N . TYR A 1 247 ? -6.013 0.641 -10.440 1.00 86.44 247 TYR A N 1
ATOM 1935 C CA . TYR A 1 247 ? -4.800 0.550 -9.609 1.00 86.44 247 TYR A CA 1
ATOM 1936 C C . TYR A 1 247 ? -3.594 -0.015 -10.362 1.00 86.44 247 TYR A C 1
ATOM 1938 O O . TYR A 1 247 ? -2.473 0.478 -10.224 1.00 86.44 247 TYR A O 1
ATOM 1946 N N . ARG A 1 248 ? -3.819 -1.027 -11.199 1.00 91.69 248 ARG A N 1
ATOM 1947 C CA . ARG A 1 248 ? -2.777 -1.649 -12.020 1.00 91.69 248 ARG A CA 1
ATOM 1948 C C . ARG A 1 248 ? -2.112 -0.638 -12.953 1.00 91.69 248 ARG A C 1
ATOM 1950 O O . ARG A 1 248 ? -0.886 -0.566 -12.990 1.00 91.69 248 ARG A O 1
ATOM 1957 N N . ASN A 1 249 ? -2.903 0.187 -13.637 1.00 91.25 249 ASN A N 1
ATOM 1958 C CA . ASN A 1 249 ? -2.398 1.249 -14.506 1.00 91.25 249 ASN A CA 1
ATOM 1959 C C . ASN A 1 249 ? -1.793 2.420 -13.726 1.00 91.25 249 ASN A C 1
ATOM 1961 O O . ASN A 1 249 ? -0.804 2.991 -14.177 1.00 91.25 249 ASN A O 1
ATOM 1965 N N . TYR A 1 250 ? -2.305 2.727 -12.532 1.00 87.50 250 TYR A N 1
ATOM 1966 C CA . TYR A 1 250 ? -1.699 3.706 -11.627 1.00 87.50 250 TYR A CA 1
ATOM 1967 C C . TYR A 1 250 ? -0.279 3.318 -11.203 1.00 87.50 250 TYR A C 1
ATOM 1969 O O . TYR A 1 250 ? 0.668 4.087 -11.388 1.00 87.50 250 TYR A O 1
ATOM 1977 N N . TYR A 1 251 ? -0.101 2.092 -10.715 1.00 88.88 251 TYR A N 1
ATOM 1978 C CA . TYR A 1 251 ? 1.216 1.581 -10.343 1.00 88.88 251 TYR A CA 1
ATOM 1979 C C . TYR A 1 251 ? 2.120 1.339 -11.558 1.00 88.88 251 TYR A C 1
ATOM 1981 O O . TYR A 1 251 ? 3.327 1.587 -11.485 1.00 88.88 251 TYR A O 1
ATOM 1989 N N . GLY A 1 252 ? 1.542 0.928 -12.689 1.00 92.56 252 GLY A N 1
ATOM 1990 C CA . GLY A 1 252 ? 2.240 0.817 -13.968 1.00 92.56 252 GLY A CA 1
ATOM 1991 C C . GLY A 1 252 ? 2.793 2.157 -14.455 1.00 92.56 252 GLY A C 1
ATOM 1992 O O . GLY A 1 252 ? 3.964 2.231 -14.819 1.00 92.56 252 GLY A O 1
ATOM 1993 N N . ALA A 1 253 ? 2.001 3.231 -14.395 1.00 91.94 253 ALA A N 1
ATOM 1994 C CA . ALA A 1 253 ? 2.420 4.570 -14.802 1.00 91.94 253 ALA A CA 1
ATOM 1995 C C . ALA A 1 253 ? 3.613 5.076 -13.988 1.00 91.94 253 ALA A C 1
ATOM 1997 O O . ALA A 1 253 ? 4.584 5.582 -14.556 1.00 91.94 253 ALA A O 1
ATOM 1998 N N . TRP A 1 254 ? 3.581 4.886 -12.665 1.00 89.25 254 TRP A N 1
ATOM 1999 C CA . TRP A 1 254 ? 4.700 5.261 -11.805 1.00 89.25 254 TRP A CA 1
ATOM 2000 C C . TRP A 1 254 ? 5.975 4.489 -12.165 1.00 89.25 254 TRP A C 1
ATOM 2002 O O . TRP A 1 254 ? 7.033 5.091 -12.359 1.00 89.25 254 TRP A O 1
ATOM 2012 N N . ALA A 1 255 ? 5.877 3.166 -12.316 1.00 89.62 255 ALA A N 1
ATOM 2013 C CA . ALA A 1 255 ? 7.026 2.329 -12.641 1.00 89.62 255 ALA A CA 1
ATOM 2014 C C . ALA A 1 255 ? 7.593 2.635 -14.037 1.00 89.62 255 ALA A C 1
ATOM 2016 O O . ALA A 1 255 ? 8.808 2.748 -14.182 1.00 89.62 255 ALA A O 1
ATOM 2017 N N . ILE A 1 256 ? 6.742 2.868 -15.042 1.00 92.75 256 ILE A N 1
ATOM 2018 C CA . ILE A 1 256 ? 7.170 3.312 -16.377 1.00 92.75 256 ILE A CA 1
ATOM 2019 C C . ILE A 1 256 ? 7.873 4.676 -16.302 1.00 92.75 256 ILE A C 1
ATOM 2021 O O . ILE A 1 256 ? 8.892 4.873 -16.962 1.00 92.75 256 ILE A O 1
ATOM 2025 N N . GLY A 1 257 ? 7.400 5.603 -15.464 1.00 90.88 257 GLY A N 1
ATOM 2026 C CA . GLY A 1 257 ? 8.091 6.872 -15.213 1.00 90.88 257 GLY A CA 1
ATOM 2027 C C . GLY A 1 257 ? 9.491 6.683 -14.610 1.00 90.88 257 GLY A C 1
ATOM 2028 O O . GLY A 1 257 ? 10.435 7.391 -14.983 1.00 90.88 257 GLY A O 1
ATOM 2029 N N . VAL A 1 258 ? 9.664 5.697 -13.717 1.00 85.19 258 VAL A N 1
ATOM 2030 C CA . VAL A 1 258 ? 10.983 5.345 -13.152 1.00 85.19 258 VAL A CA 1
ATOM 2031 C C . VAL A 1 258 ? 11.882 4.802 -14.256 1.00 85.19 258 VAL A C 1
ATOM 2033 O O . VAL A 1 258 ? 13.013 5.263 -14.394 1.00 85.19 258 VAL A O 1
ATOM 2036 N N . MET A 1 259 ? 11.367 3.900 -15.096 1.00 85.06 259 MET A N 1
ATOM 2037 C CA . MET A 1 259 ? 12.088 3.364 -16.257 1.00 85.06 259 MET A CA 1
ATOM 2038 C C . MET A 1 259 ? 12.523 4.467 -17.219 1.00 85.06 259 MET A C 1
ATOM 2040 O O . MET A 1 259 ? 13.678 4.505 -17.634 1.00 85.06 259 MET A O 1
ATOM 2044 N N . ALA A 1 260 ? 11.628 5.397 -17.551 1.00 87.75 260 ALA A N 1
ATOM 2045 C CA . ALA A 1 260 ? 11.936 6.517 -18.432 1.00 87.75 260 ALA A CA 1
ATOM 2046 C C . ALA A 1 260 ? 13.046 7.408 -17.854 1.00 87.75 260 ALA A C 1
ATOM 2048 O O . ALA A 1 260 ? 13.995 7.757 -18.558 1.00 87.75 260 ALA A O 1
ATOM 2049 N N . SER A 1 261 ? 12.958 7.725 -16.558 1.00 83.62 261 SER A N 1
ATOM 2050 C CA . SER A 1 261 ? 13.983 8.498 -15.845 1.00 83.62 261 SER A CA 1
ATOM 2051 C C . SER A 1 261 ? 15.329 7.773 -15.852 1.00 83.62 261 SER A C 1
ATOM 2053 O O . SER A 1 261 ? 16.362 8.386 -16.106 1.00 83.62 261 SER A O 1
ATOM 2055 N N . TYR A 1 262 ? 15.309 6.457 -15.647 1.00 78.81 262 TYR A N 1
ATOM 2056 C CA . TYR A 1 262 ? 16.500 5.620 -15.633 1.00 78.81 262 TYR A CA 1
ATOM 2057 C C . TYR A 1 262 ? 17.232 5.606 -16.970 1.00 78.81 262 TYR A C 1
ATOM 2059 O O . TYR A 1 262 ? 18.443 5.818 -17.043 1.00 78.81 262 TYR A O 1
ATOM 2067 N N . ARG A 1 263 ? 16.473 5.416 -18.048 1.00 78.31 263 ARG A N 1
ATOM 2068 C CA . ARG A 1 263 ? 17.000 5.369 -19.412 1.00 78.31 263 ARG A CA 1
ATOM 2069 C C . ARG A 1 263 ? 17.603 6.706 -19.830 1.00 78.31 263 ARG A C 1
ATOM 2071 O O . ARG A 1 263 ? 18.664 6.707 -20.447 1.00 78.31 263 ARG A O 1
ATOM 2078 N N . GLN A 1 264 ? 16.992 7.827 -19.426 1.00 79.69 264 GLN A N 1
ATOM 2079 C CA . GLN A 1 264 ? 17.583 9.160 -19.600 1.00 79.69 264 GLN A CA 1
ATOM 2080 C C . GLN A 1 264 ? 18.931 9.288 -18.875 1.00 79.69 264 GLN A C 1
ATOM 2082 O O . GLN A 1 264 ? 19.865 9.847 -19.443 1.00 79.69 264 GLN A O 1
ATOM 2087 N N . THR A 1 265 ? 19.055 8.766 -17.650 1.00 76.62 265 THR A N 1
ATOM 2088 C CA . THR A 1 265 ? 20.307 8.825 -16.875 1.00 76.62 265 THR A CA 1
ATOM 2089 C C . THR A 1 265 ? 21.421 7.967 -17.475 1.00 76.62 265 THR A C 1
ATOM 2091 O O . THR A 1 265 ? 22.570 8.400 -17.483 1.00 76.62 265 THR A O 1
ATOM 2094 N N . LEU A 1 266 ? 21.104 6.774 -17.986 1.00 72.00 266 LEU A N 1
ATOM 2095 C CA . LEU A 1 266 ? 22.103 5.859 -18.552 1.00 72.00 266 LEU A CA 1
ATOM 2096 C C . LEU A 1 266 ? 22.405 6.082 -20.041 1.00 72.00 266 LEU A C 1
ATOM 2098 O O . LEU A 1 266 ? 23.316 5.454 -20.573 1.00 72.00 266 LEU A O 1
ATOM 2102 N N . GLY A 1 267 ? 21.642 6.933 -20.732 1.00 71.50 267 GLY A N 1
ATOM 2103 C CA . GLY A 1 267 ? 21.741 7.065 -22.189 1.00 71.50 267 GLY A CA 1
ATOM 2104 C C . GLY A 1 267 ? 21.289 5.804 -22.940 1.00 71.50 267 GLY A C 1
ATOM 2105 O O . GLY A 1 267 ? 21.763 5.543 -24.044 1.00 71.50 267 GLY A O 1
ATOM 2106 N N . ALA A 1 268 ? 20.397 5.012 -22.336 1.00 70.94 268 ALA A N 1
ATOM 2107 C CA . ALA A 1 268 ? 19.819 3.826 -22.962 1.00 70.94 268 ALA A CA 1
ATOM 2108 C C . ALA A 1 268 ? 18.854 4.210 -24.102 1.00 70.94 268 ALA A C 1
ATOM 2110 O O . ALA A 1 268 ? 18.461 5.370 -24.238 1.00 70.94 268 ALA A O 1
ATOM 2111 N N . SER A 1 269 ? 18.441 3.224 -24.910 1.00 71.50 269 SER A N 1
ATOM 2112 C CA . SER A 1 269 ? 17.486 3.419 -26.015 1.00 71.50 269 SER A CA 1
ATOM 2113 C C . SER A 1 269 ? 16.239 4.219 -25.586 1.00 71.50 269 SER A C 1
ATOM 2115 O O . SER A 1 269 ? 15.773 4.138 -24.448 1.00 71.50 269 SER A O 1
ATOM 2117 N N . ASP A 1 270 ? 15.628 4.947 -26.513 1.00 77.25 270 ASP A N 1
ATOM 2118 C CA . ASP A 1 270 ? 14.393 5.710 -26.294 1.00 77.25 270 ASP A CA 1
ATOM 2119 C C . ASP A 1 270 ? 13.109 4.854 -26.297 1.00 77.25 270 ASP A C 1
ATOM 2121 O O . ASP A 1 270 ? 12.020 5.373 -26.048 1.00 77.25 270 ASP A O 1
ATOM 2125 N N . THR A 1 271 ? 13.223 3.551 -26.584 1.00 89.00 271 THR A N 1
ATOM 2126 C CA . THR A 1 271 ? 12.080 2.655 -26.793 1.00 89.00 271 THR A CA 1
ATOM 2127 C C . THR A 1 271 ? 11.964 1.613 -25.681 1.00 89.00 271 THR A C 1
ATOM 2129 O O . THR A 1 271 ? 12.837 0.764 -25.493 1.00 89.00 271 THR A O 1
ATOM 2132 N N . LEU A 1 272 ? 10.860 1.669 -24.941 1.00 91.06 272 LEU A N 1
ATOM 2133 C CA . LEU A 1 272 ? 10.514 0.745 -23.866 1.00 91.06 272 LEU A CA 1
ATOM 2134 C C . LEU A 1 272 ? 9.894 -0.545 -24.432 1.00 91.06 272 LEU A C 1
ATOM 2136 O O . LEU A 1 272 ? 8.966 -0.469 -25.226 1.00 91.06 272 LEU A O 1
ATOM 2140 N N . ARG A 1 273 ? 10.345 -1.732 -24.014 1.00 92.38 273 ARG A N 1
ATOM 2141 C CA . ARG A 1 273 ? 9.761 -3.008 -24.471 1.00 92.38 273 ARG A CA 1
ATOM 2142 C C . ARG A 1 273 ? 9.151 -3.761 -23.292 1.00 92.38 273 ARG A C 1
ATOM 2144 O O . ARG A 1 273 ? 9.824 -3.948 -22.277 1.00 92.38 273 ARG A O 1
ATOM 2151 N N . LEU A 1 274 ? 7.883 -4.142 -23.420 1.00 94.31 274 LEU A N 1
ATOM 2152 C CA . LEU A 1 274 ? 7.143 -4.925 -22.425 1.00 94.31 274 LEU A CA 1
ATOM 2153 C C . LEU A 1 274 ? 5.891 -5.559 -23.040 1.00 94.31 274 LEU A C 1
ATOM 2155 O O . LEU A 1 274 ? 5.340 -5.044 -24.009 1.00 94.31 274 LEU A O 1
ATOM 2159 N N . ASP A 1 275 ? 5.419 -6.649 -22.451 1.00 96.69 275 ASP A N 1
ATOM 2160 C CA . ASP A 1 275 ? 4.135 -7.282 -22.751 1.00 96.69 275 ASP A CA 1
ATOM 2161 C C . ASP A 1 275 ? 3.024 -6.582 -21.945 1.00 96.69 275 ASP A C 1
ATOM 2163 O O . ASP A 1 275 ? 2.806 -6.854 -20.760 1.00 96.69 275 ASP A O 1
ATOM 2167 N N . MET A 1 276 ? 2.351 -5.614 -22.575 1.00 95.69 276 MET A N 1
ATOM 2168 C CA . MET A 1 276 ? 1.274 -4.837 -21.946 1.00 95.69 276 MET A CA 1
ATOM 2169 C C . MET A 1 276 ? 0.063 -5.709 -21.624 1.00 95.69 276 MET A C 1
ATOM 2171 O O . MET A 1 276 ? -0.562 -5.507 -20.582 1.00 95.69 276 MET A O 1
ATOM 2175 N N . ASP A 1 277 ? -0.237 -6.692 -22.479 1.00 94.75 277 ASP A N 1
ATOM 2176 C CA . ASP A 1 277 ? -1.383 -7.585 -22.308 1.00 94.75 277 ASP A CA 1
ATOM 2177 C C . ASP A 1 277 ? -1.191 -8.448 -21.052 1.00 94.75 277 ASP A C 1
ATOM 2179 O O . ASP A 1 277 ? -2.078 -8.506 -20.199 1.00 94.75 277 ASP A O 1
ATOM 2183 N N . ARG A 1 278 ? -0.011 -9.068 -20.891 1.00 95.31 278 ARG A N 1
ATOM 2184 C CA . ARG A 1 278 ? 0.347 -9.864 -19.702 1.00 95.31 278 ARG A CA 1
ATOM 2185 C C . ARG A 1 278 ? 0.295 -9.033 -18.428 1.00 95.31 278 ARG A C 1
ATOM 2187 O O . ARG A 1 278 ? -0.154 -9.513 -17.389 1.00 95.31 278 ARG A O 1
ATOM 2194 N N . LEU A 1 279 ? 0.750 -7.786 -18.501 1.00 94.81 279 LEU A N 1
ATOM 2195 C CA . LEU A 1 279 ? 0.760 -6.887 -17.352 1.00 94.81 279 LEU A CA 1
ATOM 2196 C C . LEU A 1 279 ? -0.617 -6.290 -17.046 1.00 94.81 279 LEU A C 1
ATOM 2198 O O . LEU A 1 279 ? -0.800 -5.771 -15.942 1.00 94.81 279 LEU A O 1
ATOM 2202 N N . GLY A 1 280 ? -1.578 -6.387 -17.973 1.00 93.69 280 GLY A N 1
ATOM 2203 C CA . GLY A 1 280 ? -2.897 -5.757 -17.895 1.00 93.69 280 GLY A CA 1
ATOM 2204 C C . GLY A 1 280 ? -2.824 -4.228 -17.942 1.00 93.69 280 GLY A C 1
ATOM 2205 O O . GLY A 1 280 ? -3.563 -3.552 -17.225 1.00 93.69 280 GLY A O 1
ATOM 2206 N N . LEU A 1 281 ? -1.886 -3.692 -18.724 1.00 94.12 281 LEU A N 1
ATOM 2207 C CA . LEU A 1 281 ? -1.643 -2.261 -18.869 1.00 94.12 281 LEU A CA 1
ATOM 2208 C C . LEU A 1 281 ? -2.326 -1.715 -20.126 1.00 94.12 281 LEU A C 1
ATOM 2210 O O . LEU A 1 281 ? -2.168 -2.257 -21.216 1.00 94.12 281 LEU A O 1
ATOM 2214 N N . ASP A 1 282 ? -3.042 -0.604 -19.976 1.00 93.31 282 ASP A N 1
ATOM 2215 C CA . ASP A 1 282 ? -3.644 0.156 -21.067 1.00 93.31 282 ASP A CA 1
ATOM 2216 C C . ASP A 1 282 ? -2.918 1.510 -21.193 1.00 93.31 282 ASP A C 1
ATOM 2218 O O . ASP A 1 282 ? -2.864 2.277 -20.225 1.00 93.31 282 ASP A O 1
ATOM 2222 N N . PRO A 1 283 ? -2.365 1.842 -22.375 1.00 93.69 283 PRO A N 1
ATOM 2223 C CA . PRO A 1 283 ? -1.642 3.092 -22.592 1.00 93.69 283 PRO A CA 1
ATOM 2224 C C . PRO A 1 283 ? -2.414 4.352 -22.191 1.00 93.69 283 PRO A C 1
ATOM 2226 O O . PRO A 1 283 ? -1.837 5.247 -21.580 1.00 93.69 283 PRO A O 1
ATOM 2229 N N . ARG A 1 284 ? -3.719 4.428 -22.487 1.00 90.94 284 ARG A N 1
ATOM 2230 C CA . ARG A 1 284 ? -4.536 5.606 -22.156 1.00 90.94 284 ARG A CA 1
ATOM 2231 C C . ARG A 1 284 ? -4.713 5.726 -20.651 1.00 90.94 284 ARG A C 1
ATOM 2233 O O . ARG A 1 284 ? -4.600 6.825 -20.113 1.00 90.94 284 ARG A O 1
ATOM 2240 N N . GLN A 1 285 ? -4.945 4.606 -19.972 1.00 90.12 285 GLN A N 1
ATOM 2241 C CA . GLN A 1 285 ? -5.058 4.593 -18.516 1.00 90.12 285 GLN A CA 1
ATOM 2242 C C . GLN A 1 285 ? -3.742 4.999 -17.847 1.00 90.12 285 GLN A C 1
ATOM 2244 O O . GLN A 1 285 ? -3.767 5.774 -16.898 1.00 90.12 285 GLN A O 1
ATOM 2249 N N . ILE A 1 286 ? -2.594 4.541 -18.358 1.00 91.69 286 ILE A N 1
ATOM 2250 C CA . ILE A 1 286 ? -1.267 4.940 -17.862 1.00 91.69 286 ILE A CA 1
ATOM 2251 C C . ILE A 1 286 ? -1.068 6.460 -17.957 1.00 91.69 286 ILE A C 1
ATOM 2253 O O . ILE A 1 286 ? -0.642 7.097 -16.992 1.00 91.69 286 ILE A O 1
ATOM 2257 N N . GLU A 1 287 ? -1.376 7.055 -19.110 1.00 91.38 287 GLU A N 1
ATOM 2258 C CA . GLU A 1 287 ? -1.240 8.501 -19.322 1.00 91.38 287 GLU A CA 1
ATOM 2259 C C . GLU A 1 287 ? -2.151 9.294 -18.372 1.00 91.38 287 GLU A C 1
ATOM 2261 O O . GLU A 1 287 ? -1.711 10.245 -17.718 1.00 91.38 287 GLU A O 1
ATOM 2266 N N . GLN A 1 288 ? -3.412 8.871 -18.246 1.00 86.00 288 GLN A N 1
ATOM 2267 C CA . GLN A 1 288 ? -4.392 9.484 -17.347 1.00 86.00 288 GLN A CA 1
ATOM 2268 C C . GLN A 1 288 ? -4.043 9.295 -15.869 1.00 86.00 288 GLN A C 1
ATOM 2270 O O . GLN A 1 288 ? -4.341 10.175 -15.060 1.00 86.00 288 GLN A O 1
ATOM 2275 N N . ALA A 1 289 ? -3.372 8.195 -15.522 1.00 83.19 289 ALA A N 1
ATOM 2276 C CA . ALA A 1 289 ? -2.938 7.899 -14.164 1.00 83.19 289 ALA A CA 1
ATOM 2277 C C . ALA A 1 289 ? -1.805 8.795 -13.657 1.00 83.19 289 ALA A C 1
ATOM 2279 O O . ALA A 1 289 ? -1.442 8.719 -12.481 1.00 83.19 289 ALA A O 1
ATOM 2280 N N . GLY A 1 290 ? -1.284 9.682 -14.506 1.00 85.44 290 GLY A N 1
ATOM 2281 C CA . GLY A 1 290 ? -0.252 10.641 -14.135 1.00 85.44 290 GLY A CA 1
ATOM 2282 C C . GLY A 1 290 ? 1.156 10.147 -14.417 1.00 85.44 290 GLY A C 1
ATOM 2283 O O . GLY A 1 290 ? 2.059 10.420 -13.627 1.00 85.44 290 GLY A O 1
ATOM 2284 N N . LEU A 1 291 ? 1.347 9.438 -15.537 1.00 91.12 291 LEU A N 1
ATOM 2285 C CA . LEU A 1 291 ? 2.674 9.128 -16.063 1.00 91.12 291 LEU A CA 1
ATOM 2286 C C . LEU A 1 291 ? 3.556 10.389 -16.071 1.00 91.12 291 LEU A C 1
ATOM 2288 O O . LEU A 1 291 ? 3.238 11.383 -16.726 1.00 91.12 291 LEU A O 1
ATOM 2292 N N . ASP A 1 292 ? 4.680 10.326 -15.359 1.00 90.88 292 ASP A N 1
ATOM 2293 C CA . ASP A 1 292 ? 5.653 11.412 -15.264 1.00 90.88 292 ASP A CA 1
ATOM 2294 C C . ASP A 1 292 ? 6.905 11.061 -16.072 1.00 90.88 292 ASP A C 1
ATOM 2296 O O . ASP A 1 292 ? 7.703 10.207 -15.680 1.00 90.88 292 ASP A O 1
ATOM 2300 N N . LEU A 1 293 ? 7.070 11.737 -17.211 1.00 91.44 293 LEU A N 1
ATOM 2301 C CA . LEU A 1 293 ? 8.242 11.631 -18.087 1.00 91.44 293 LEU A CA 1
ATOM 2302 C C . LEU A 1 293 ? 9.158 12.857 -17.934 1.00 91.44 293 LEU A C 1
ATOM 2304 O O . LEU A 1 293 ? 9.954 13.181 -18.821 1.00 91.44 293 LEU A O 1
ATOM 2308 N N . GLY A 1 294 ? 9.037 13.575 -16.814 1.00 88.56 294 GLY A N 1
ATOM 2309 C CA . GLY A 1 294 ? 9.823 14.761 -16.501 1.00 88.56 294 GLY A CA 1
ATOM 2310 C C . GLY A 1 294 ? 9.251 16.070 -17.042 1.00 88.56 294 GLY A C 1
ATOM 2311 O O . GLY A 1 294 ? 9.973 17.068 -17.030 1.00 88.56 294 GLY A O 1
ATOM 2312 N N . GLY A 1 295 ? 8.001 16.082 -17.517 1.00 88.44 295 GLY A N 1
ATOM 2313 C CA . GLY A 1 295 ? 7.326 17.297 -17.967 1.00 88.44 295 GLY A CA 1
ATOM 2314 C C . GLY A 1 295 ? 6.217 17.040 -18.984 1.00 88.44 295 GLY A C 1
ATOM 2315 O O . GLY A 1 295 ? 6.323 16.161 -19.836 1.00 88.44 295 GLY A O 1
ATOM 2316 N N . ARG A 1 296 ? 5.160 17.859 -18.925 1.00 92.56 296 ARG A N 1
ATOM 2317 C CA . ARG A 1 296 ? 4.016 17.777 -19.844 1.00 92.56 296 ARG A CA 1
ATOM 2318 C C . ARG A 1 296 ? 4.469 17.827 -21.306 1.00 92.56 296 ARG A C 1
ATOM 2320 O O . ARG A 1 296 ? 5.206 18.729 -21.694 1.00 92.56 296 ARG A O 1
ATOM 2327 N N . GLY A 1 297 ? 3.949 16.911 -22.117 1.00 91.50 297 GLY A N 1
ATOM 2328 C CA . GLY A 1 297 ? 4.256 16.804 -23.544 1.00 91.50 297 GLY A CA 1
ATOM 2329 C C . GLY A 1 297 ? 5.503 15.977 -23.859 1.00 91.50 297 GLY A C 1
ATOM 2330 O O . GLY A 1 297 ? 5.721 15.660 -25.027 1.00 91.50 297 GLY A O 1
ATOM 2331 N N . ASN A 1 298 ? 6.287 15.576 -22.852 1.00 93.94 298 ASN A N 1
ATOM 2332 C CA . ASN A 1 298 ? 7.314 14.560 -23.052 1.00 93.94 298 ASN A CA 1
ATOM 2333 C C . ASN A 1 298 ? 6.655 13.236 -23.436 1.00 93.94 298 ASN A C 1
ATOM 2335 O O . ASN A 1 298 ? 5.547 12.923 -22.993 1.00 93.94 298 ASN A O 1
ATOM 2339 N N . THR A 1 299 ? 7.353 12.463 -24.264 1.00 94.75 299 THR A N 1
ATOM 2340 C CA . THR A 1 299 ? 6.846 11.200 -24.791 1.00 94.75 299 THR A CA 1
ATOM 2341 C C . THR A 1 299 ? 7.855 10.074 -24.628 1.00 94.75 299 THR A C 1
ATOM 2343 O O . THR A 1 299 ? 9.061 10.312 -24.554 1.00 94.75 299 THR A O 1
ATOM 2346 N N . LEU A 1 300 ? 7.351 8.844 -24.561 1.00 94.25 300 LEU A N 1
ATOM 2347 C CA . LEU A 1 300 ? 8.140 7.619 -24.497 1.00 94.25 300 LEU A CA 1
ATOM 2348 C C . LEU A 1 300 ? 7.610 6.633 -25.535 1.00 94.25 300 LEU A C 1
ATOM 2350 O O . LEU A 1 300 ? 6.430 6.281 -25.515 1.00 94.25 300 LEU A O 1
ATOM 2354 N N . ARG A 1 301 ? 8.478 6.174 -26.437 1.00 95.19 301 ARG A N 1
ATOM 2355 C CA . ARG A 1 301 ? 8.121 5.122 -27.393 1.00 95.19 301 ARG A CA 1
ATOM 2356 C C . ARG A 1 301 ? 8.053 3.786 -26.668 1.00 95.19 301 ARG A C 1
ATOM 2358 O O . ARG A 1 301 ? 8.881 3.522 -25.797 1.00 95.19 301 ARG A O 1
ATOM 2365 N N . TYR A 1 302 ? 7.120 2.926 -27.059 1.00 95.12 302 TYR A N 1
ATOM 2366 C CA . TYR A 1 302 ? 7.089 1.550 -26.581 1.00 95.12 302 TYR A CA 1
ATOM 2367 C C . TYR A 1 302 ? 6.841 0.534 -27.698 1.00 95.12 302 TYR A C 1
ATOM 2369 O O . TYR A 1 302 ? 6.185 0.829 -28.698 1.00 95.12 302 TYR A O 1
ATOM 2377 N N . GLU A 1 303 ? 7.342 -0.680 -27.492 1.00 95.81 303 GLU A N 1
ATOM 2378 C CA . GLU A 1 303 ? 7.041 -1.888 -28.256 1.00 95.81 303 GLU A CA 1
ATOM 2379 C C . GLU A 1 303 ? 6.284 -2.864 -27.350 1.00 95.81 303 GLU A C 1
ATOM 2381 O O . GLU A 1 303 ? 6.790 -3.250 -26.296 1.00 95.81 303 GLU A O 1
ATOM 2386 N N . ASN A 1 304 ? 5.076 -3.255 -27.764 1.00 96.50 304 ASN A N 1
ATOM 2387 C CA . ASN A 1 304 ? 4.286 -4.272 -27.080 1.00 96.50 304 ASN A CA 1
ATOM 2388 C C . ASN A 1 304 ? 4.746 -5.663 -27.522 1.00 96.50 304 ASN A C 1
ATOM 2390 O O . ASN A 1 304 ? 4.798 -5.954 -28.726 1.00 96.50 304 ASN A O 1
ATOM 2394 N N . LEU A 1 305 ? 5.076 -6.506 -26.552 1.00 96.19 305 LEU A N 1
ATOM 2395 C CA . LEU A 1 305 ? 5.605 -7.846 -26.762 1.00 96.19 305 LEU A CA 1
ATOM 2396 C C . LEU A 1 305 ? 4.526 -8.923 -26.600 1.00 96.19 305 LEU A C 1
ATOM 2398 O O . LEU A 1 305 ? 3.490 -8.710 -25.982 1.00 96.19 305 LEU A O 1
ATOM 2402 N N . ARG A 1 306 ? 4.789 -10.095 -27.177 1.00 93.88 306 ARG A N 1
ATOM 2403 C CA . ARG A 1 306 ? 4.114 -11.362 -26.873 1.00 93.88 306 ARG A CA 1
ATOM 2404 C C . ARG A 1 306 ? 5.152 -12.470 -26.988 1.00 93.88 306 ARG A C 1
ATOM 2406 O O . ARG A 1 306 ? 5.460 -12.926 -28.095 1.00 93.88 306 ARG A O 1
ATOM 2413 N N . GLY A 1 307 ? 5.739 -12.843 -25.853 1.00 86.69 307 GLY A N 1
ATOM 2414 C CA . GLY A 1 307 ? 7.041 -13.515 -25.847 1.00 86.69 307 GLY A CA 1
ATOM 2415 C C . GLY A 1 307 ? 8.100 -12.615 -26.495 1.00 86.69 307 GLY A C 1
ATOM 2416 O O . GLY A 1 307 ? 8.078 -11.404 -26.320 1.00 86.69 307 GLY A O 1
ATOM 2417 N N . GLU A 1 308 ? 8.977 -13.168 -27.329 1.00 83.62 308 GLU A N 1
ATOM 2418 C CA . GLU A 1 308 ? 10.050 -12.388 -27.976 1.00 83.62 308 GLU A CA 1
ATOM 2419 C C . GLU A 1 308 ? 9.575 -11.514 -29.156 1.00 83.62 308 GLU A C 1
ATOM 2421 O O . GLU A 1 308 ? 10.326 -10.688 -29.689 1.00 83.62 308 GLU A O 1
ATOM 2426 N N . ARG A 1 309 ? 8.325 -11.689 -29.606 1.00 92.62 309 ARG A N 1
ATOM 2427 C CA . ARG A 1 309 ? 7.788 -11.013 -30.791 1.00 92.62 309 ARG A CA 1
ATOM 2428 C C . ARG A 1 309 ? 7.189 -9.655 -30.435 1.00 92.62 309 ARG A C 1
ATOM 2430 O O . ARG A 1 309 ? 6.347 -9.558 -29.551 1.00 92.62 309 ARG A O 1
ATOM 2437 N N . ILE A 1 310 ? 7.513 -8.638 -31.233 1.00 95.44 310 ILE A N 1
ATOM 2438 C CA . ILE A 1 310 ? 6.792 -7.359 -31.229 1.00 95.44 310 ILE A CA 1
ATOM 2439 C C . ILE A 1 310 ? 5.441 -7.560 -31.919 1.00 95.44 310 ILE A C 1
ATOM 2441 O O . ILE A 1 310 ? 5.377 -7.932 -33.095 1.00 95.44 310 ILE A O 1
ATOM 2445 N N . VAL A 1 311 ? 4.362 -7.320 -31.182 1.00 96.19 311 VAL A N 1
ATOM 2446 C CA . VAL A 1 311 ? 2.979 -7.409 -31.674 1.00 96.19 311 VAL A CA 1
ATOM 2447 C C . VAL A 1 311 ? 2.329 -6.041 -31.862 1.00 96.19 311 VAL A C 1
ATOM 2449 O O . VAL A 1 311 ? 1.303 -5.945 -32.529 1.00 96.19 311 VAL A O 1
ATOM 2452 N N . GLY A 1 312 ? 2.945 -4.979 -31.343 1.00 95.00 312 GLY A N 1
ATOM 2453 C CA . GLY A 1 312 ? 2.506 -3.605 -31.543 1.00 95.00 312 GLY A CA 1
ATOM 2454 C C . GLY A 1 312 ? 3.553 -2.599 -31.081 1.00 95.00 312 GLY A C 1
ATOM 2455 O O . GLY A 1 312 ? 4.565 -2.959 -30.488 1.00 95.00 312 GLY A O 1
ATOM 2456 N N . SER A 1 313 ? 3.307 -1.325 -31.346 1.00 96.00 313 SER A N 1
ATOM 2457 C CA . SER A 1 313 ? 4.136 -0.228 -30.850 1.00 96.00 313 SER A CA 1
ATOM 2458 C C . SER A 1 313 ? 3.300 1.032 -30.720 1.00 96.00 313 SER A C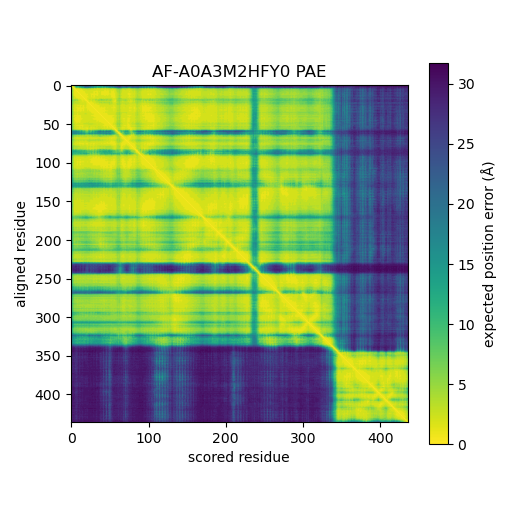 1
ATOM 2460 O O . SER A 1 313 ? 2.336 1.207 -31.469 1.00 96.00 313 SER A O 1
ATOM 2462 N N . GLY A 1 314 ? 3.705 1.936 -29.843 1.00 96.12 314 GLY A N 1
ATOM 2463 C CA . GLY A 1 314 ? 3.038 3.216 -29.678 1.00 96.12 314 GLY A CA 1
ATOM 2464 C C . GLY A 1 314 ? 3.899 4.227 -28.943 1.00 96.12 314 GLY A C 1
ATOM 2465 O O . GLY A 1 314 ? 5.108 4.053 -28.783 1.00 96.12 314 GLY A O 1
ATOM 2466 N N . THR A 1 315 ? 3.243 5.288 -28.494 1.00 96.88 315 THR A N 1
ATOM 2467 C CA . THR A 1 315 ? 3.860 6.366 -27.732 1.00 96.88 315 THR A CA 1
ATOM 2468 C C . THR A 1 315 ? 3.002 6.642 -26.510 1.00 96.88 315 THR A C 1
ATOM 2470 O O . THR A 1 315 ? 1.787 6.750 -26.640 1.00 96.88 315 THR A O 1
ATOM 2473 N N . LEU A 1 316 ? 3.640 6.742 -25.348 1.00 96.44 316 LEU A N 1
ATOM 2474 C CA . LEU A 1 316 ? 3.047 7.243 -24.114 1.00 96.44 316 LEU A CA 1
ATOM 2475 C C . LEU A 1 316 ? 3.392 8.723 -23.947 1.00 96.44 316 LEU A C 1
ATOM 2477 O O . LEU A 1 316 ? 4.504 9.133 -24.284 1.00 96.44 316 LEU A O 1
ATOM 2481 N N . SER A 1 317 ? 2.470 9.500 -23.392 1.00 95.69 317 SER A N 1
ATOM 2482 C CA . SER A 1 317 ? 2.574 10.952 -23.249 1.00 95.69 317 SER A CA 1
ATOM 2483 C C . SER A 1 317 ? 2.371 11.396 -21.802 1.00 95.69 317 SER A C 1
ATOM 2485 O O . SER A 1 317 ? 1.400 11.027 -21.146 1.00 95.69 317 SER A O 1
ATOM 2487 N N . ASP A 1 318 ? 3.251 12.261 -21.307 1.00 93.75 318 ASP A N 1
ATOM 2488 C CA . ASP A 1 318 ? 3.065 12.919 -20.013 1.00 93.75 318 ASP A CA 1
ATOM 2489 C C . ASP A 1 318 ? 2.010 14.030 -20.143 1.00 93.75 318 ASP A C 1
ATOM 2491 O O . ASP A 1 318 ? 2.228 15.059 -20.793 1.00 93.75 318 ASP A O 1
ATOM 2495 N N . LEU A 1 319 ? 0.851 13.838 -19.511 1.00 88.94 319 LEU A N 1
ATOM 2496 C CA . LEU A 1 319 ? -0.263 14.794 -19.558 1.00 88.94 319 LEU A CA 1
ATOM 2497 C C . LEU A 1 319 ? -0.090 15.983 -18.590 1.00 88.94 319 LEU A C 1
ATOM 2499 O O . LEU A 1 319 ? -0.911 16.906 -18.571 1.00 88.94 319 LEU A O 1
ATOM 2503 N N . GLY A 1 320 ? 0.980 16.001 -17.792 1.00 84.00 320 GLY A N 1
ATOM 2504 C CA . GLY A 1 320 ? 1.197 16.964 -16.710 1.00 84.00 320 GLY A CA 1
ATOM 2505 C C . GLY A 1 320 ? 0.350 16.686 -15.464 1.00 84.00 320 GLY A C 1
ATOM 2506 O O . GLY A 1 320 ? 0.242 17.547 -14.595 1.00 84.00 320 GLY A O 1
ATOM 2507 N N . ILE A 1 321 ? -0.273 15.508 -15.385 1.00 80.69 321 ILE A N 1
ATOM 2508 C CA . ILE A 1 321 ? -1.031 15.045 -14.220 1.00 80.69 321 ILE A CA 1
ATOM 2509 C C . ILE A 1 321 ? -0.033 14.455 -13.217 1.00 80.69 321 ILE A C 1
ATOM 2511 O O . ILE A 1 321 ? 0.881 13.732 -13.610 1.00 80.69 321 ILE A O 1
ATOM 2515 N N . ARG A 1 322 ? -0.172 14.776 -11.928 1.00 77.19 322 ARG A N 1
ATOM 2516 C CA . ARG A 1 322 ? 0.701 14.268 -10.859 1.00 77.19 322 ARG A CA 1
ATOM 2517 C C . ARG A 1 322 ? -0.156 13.723 -9.723 1.00 77.19 322 ARG A C 1
ATOM 2519 O O . ARG A 1 322 ? -0.896 14.471 -9.091 1.00 77.19 322 ARG A O 1
ATOM 2526 N N . THR A 1 323 ? -0.072 12.415 -9.510 1.00 65.38 323 THR A N 1
ATOM 2527 C CA . THR A 1 323 ? -0.944 11.647 -8.604 1.00 65.38 323 THR A CA 1
ATOM 2528 C C . THR A 1 323 ? -0.188 11.030 -7.422 1.00 65.38 323 THR A C 1
ATOM 2530 O O . THR A 1 323 ? -0.798 10.797 -6.383 1.00 65.38 323 THR A O 1
ATOM 2533 N N . GLY A 1 324 ? 1.129 10.814 -7.542 1.00 59.69 324 GLY A N 1
ATOM 2534 C CA . GLY A 1 324 ? 1.962 10.159 -6.524 1.00 59.69 324 GLY A CA 1
ATOM 2535 C C . GLY A 1 324 ? 2.671 11.093 -5.527 1.00 59.69 324 GLY A C 1
ATOM 2536 O O . GLY A 1 324 ? 2.841 12.285 -5.778 1.00 59.69 324 GLY A O 1
ATOM 2537 N N . ASP A 1 325 ? 3.113 10.512 -4.402 1.00 55.88 325 ASP A N 1
ATOM 2538 C CA . ASP A 1 325 ? 3.883 11.158 -3.313 1.00 55.88 325 ASP A CA 1
ATOM 2539 C C . ASP A 1 325 ? 5.343 11.439 -3.636 1.00 55.88 325 ASP A C 1
ATOM 2541 O O . ASP A 1 325 ? 5.923 12.393 -3.125 1.00 55.88 325 ASP A O 1
ATOM 2545 N N . GLN A 1 326 ? 5.939 10.607 -4.482 1.00 66.75 326 GLN A N 1
ATOM 2546 C CA . GLN A 1 326 ? 7.342 10.704 -4.847 1.00 66.75 326 GLN A CA 1
ATOM 2547 C C . GLN A 1 326 ? 7.450 10.707 -6.363 1.00 66.75 326 GLN A C 1
ATOM 2549 O O . GLN A 1 326 ? 6.929 9.800 -7.024 1.00 66.75 326 GLN A O 1
ATOM 2554 N N . SER A 1 327 ? 8.139 11.708 -6.913 1.00 73.06 327 SER A N 1
ATOM 2555 C CA . SER A 1 327 ? 8.396 11.730 -8.350 1.00 73.06 327 SER A CA 1
ATOM 2556 C C . SER A 1 327 ? 9.273 10.532 -8.742 1.00 73.06 327 SER A C 1
ATOM 2558 O O . SER A 1 327 ? 10.153 10.127 -7.968 1.00 73.06 327 SER A O 1
ATOM 2560 N N . PRO A 1 328 ? 9.100 9.960 -9.944 1.00 74.94 328 PRO A N 1
ATOM 2561 C CA . PRO A 1 328 ? 9.943 8.856 -10.390 1.00 74.94 328 PRO A CA 1
ATOM 2562 C C . PRO A 1 328 ? 11.442 9.184 -10.393 1.00 74.94 328 PRO A C 1
ATOM 2564 O O . PRO A 1 328 ? 12.265 8.328 -10.071 1.00 74.94 328 PRO A O 1
ATOM 2567 N N . ARG A 1 329 ? 11.801 10.444 -10.675 1.00 74.94 329 ARG A N 1
ATOM 2568 C CA . ARG A 1 329 ? 13.187 10.932 -10.609 1.00 74.94 329 ARG A CA 1
ATOM 2569 C C . ARG A 1 329 ? 13.750 10.913 -9.194 1.00 74.94 329 ARG A C 1
ATOM 2571 O O . ARG A 1 329 ? 14.888 10.503 -9.013 1.00 74.94 329 ARG A O 1
ATOM 2578 N N . GLU A 1 330 ? 12.980 11.333 -8.193 1.00 73.81 330 GLU A N 1
ATOM 2579 C CA . GLU A 1 330 ? 13.413 11.271 -6.791 1.00 73.81 330 GLU A CA 1
ATOM 2580 C C . GLU A 1 330 ? 13.517 9.832 -6.293 1.00 73.81 330 GLU A C 1
ATOM 2582 O O . GLU A 1 330 ? 14.439 9.514 -5.549 1.00 73.81 330 GLU A O 1
ATOM 2587 N N . ALA A 1 331 ? 12.584 8.960 -6.685 1.00 67.19 331 ALA A N 1
ATOM 2588 C CA . ALA A 1 331 ? 12.645 7.538 -6.356 1.00 67.19 331 ALA A CA 1
ATOM 2589 C C . ALA A 1 331 ? 13.899 6.891 -6.939 1.00 67.19 331 ALA A C 1
ATOM 2591 O O . ALA A 1 331 ? 14.605 6.168 -6.238 1.00 67.19 331 ALA A O 1
ATOM 2592 N N . LEU A 1 332 ? 14.222 7.227 -8.188 1.00 66.00 332 LEU A N 1
ATOM 2593 C CA . LEU A 1 332 ? 15.450 6.783 -8.814 1.00 66.00 332 LEU A CA 1
ATOM 2594 C C . LEU A 1 332 ? 16.693 7.368 -8.139 1.00 66.00 332 LEU A C 1
ATOM 2596 O O . LEU A 1 332 ? 17.617 6.629 -7.821 1.00 66.00 332 LEU A O 1
ATOM 2600 N N . ALA A 1 333 ? 16.727 8.679 -7.898 1.00 68.12 333 ALA A N 1
ATOM 2601 C CA . ALA A 1 333 ? 17.846 9.320 -7.220 1.00 68.12 333 ALA A CA 1
ATOM 2602 C C . ALA A 1 333 ? 18.075 8.695 -5.841 1.00 68.12 333 ALA A C 1
ATOM 2604 O O . ALA A 1 333 ? 19.216 8.458 -5.467 1.00 68.12 333 ALA A O 1
ATOM 2605 N N . GLN A 1 334 ? 17.009 8.359 -5.113 1.00 63.84 334 GLN A N 1
ATOM 2606 C CA . GLN A 1 334 ? 17.097 7.659 -3.839 1.00 63.84 334 GLN A CA 1
ATOM 2607 C C . GLN A 1 334 ? 17.609 6.224 -3.999 1.00 63.84 334 GLN A C 1
ATOM 2609 O O . GLN A 1 334 ? 18.436 5.813 -3.198 1.00 63.84 334 GLN A O 1
ATOM 2614 N N . ALA A 1 335 ? 17.174 5.485 -5.020 1.00 57.50 335 ALA A N 1
ATOM 2615 C CA . ALA A 1 335 ? 17.676 4.138 -5.298 1.00 57.50 335 ALA A CA 1
ATOM 2616 C C . ALA A 1 335 ? 19.156 4.134 -5.734 1.00 57.50 335 ALA A C 1
ATOM 2618 O O . ALA A 1 335 ? 19.885 3.212 -5.393 1.00 57.50 335 ALA A O 1
ATOM 2619 N N . LEU A 1 336 ? 19.609 5.172 -6.448 1.00 55.81 336 LEU A N 1
ATOM 2620 C CA . LEU A 1 336 ? 21.001 5.334 -6.893 1.00 55.81 336 LEU A CA 1
ATOM 2621 C C . LEU A 1 336 ? 21.924 5.976 -5.848 1.00 55.81 336 LEU A C 1
ATOM 2623 O O . LEU A 1 336 ? 23.132 5.772 -5.901 1.00 55.81 336 LEU A O 1
ATOM 2627 N N . SER A 1 337 ? 21.374 6.791 -4.942 1.00 46.44 337 SER A N 1
ATOM 2628 C CA . SER A 1 337 ? 22.117 7.458 -3.858 1.00 46.44 337 SER A CA 1
ATOM 2629 C C . SER A 1 337 ? 22.040 6.701 -2.538 1.00 46.44 337 SER A C 1
ATOM 2631 O O . SER A 1 337 ? 22.833 6.972 -1.634 1.00 46.44 337 SER A O 1
ATOM 2633 N N . ALA A 1 338 ? 21.097 5.759 -2.400 1.00 40.03 338 ALA A N 1
ATOM 2634 C CA . ALA A 1 338 ? 21.276 4.651 -1.478 1.00 40.03 338 ALA A CA 1
ATOM 2635 C C . ALA A 1 338 ? 22.664 4.102 -1.790 1.00 40.03 338 ALA A C 1
ATOM 2637 O O . ALA A 1 338 ? 22.951 3.927 -2.978 1.00 40.03 338 ALA A O 1
ATOM 2638 N N . PRO A 1 339 ? 23.553 3.954 -0.788 1.00 29.95 339 PRO A N 1
ATOM 2639 C CA . PRO A 1 339 ? 24.899 3.495 -1.057 1.00 29.95 339 PRO A CA 1
ATOM 2640 C C . PRO A 1 339 ? 24.766 2.281 -1.961 1.00 29.95 339 PRO A C 1
ATOM 2642 O O . PRO A 1 339 ? 24.086 1.315 -1.607 1.00 29.95 339 PRO A O 1
ATOM 2645 N N . SER A 1 340 ? 25.321 2.406 -3.167 1.00 31.98 340 SER A N 1
ATOM 2646 C CA . SER A 1 340 ? 25.502 1.308 -4.095 1.00 31.98 340 SER A CA 1
ATOM 2647 C C . SER A 1 340 ? 26.495 0.379 -3.415 1.00 31.98 340 SER A C 1
ATOM 2649 O O . SER A 1 340 ? 27.697 0.412 -3.670 1.00 31.98 340 SER A O 1
ATOM 2651 N N . GLU A 1 341 ? 26.001 -0.343 -2.418 1.00 30.45 341 GLU A N 1
ATOM 2652 C CA . GLU A 1 341 ? 26.714 -1.400 -1.751 1.00 30.45 341 GLU A CA 1
ATOM 2653 C C . GLU A 1 341 ? 26.833 -2.480 -2.822 1.00 30.45 341 GLU A C 1
ATOM 2655 O O . GLU A 1 341 ? 25.817 -2.898 -3.389 1.00 30.45 341 GLU A O 1
ATOM 2660 N N . PRO A 1 342 ? 28.069 -2.833 -3.199 1.00 31.11 342 PRO A N 1
ATOM 2661 C CA . PRO A 1 342 ? 28.319 -3.691 -4.339 1.00 31.11 342 PRO A CA 1
ATOM 2662 C C . PRO A 1 342 ? 27.488 -4.964 -4.204 1.00 31.11 342 PRO A C 1
ATOM 2664 O O . PRO A 1 342 ? 27.368 -5.522 -3.110 1.00 31.11 342 PRO A O 1
ATOM 2667 N N . ALA A 1 343 ? 26.934 -5.433 -5.322 1.00 35.69 343 ALA A N 1
ATOM 2668 C CA . ALA A 1 343 ? 26.492 -6.813 -5.433 1.00 35.69 343 ALA A CA 1
ATOM 2669 C C . ALA A 1 343 ? 27.661 -7.704 -4.972 1.00 35.69 343 ALA A C 1
ATOM 2671 O O . ALA A 1 343 ? 28.679 -7.781 -5.654 1.00 35.69 343 ALA A O 1
ATOM 2672 N N . GLY A 1 344 ? 27.569 -8.262 -3.760 1.00 43.94 344 GLY A N 1
ATOM 2673 C CA . GLY A 1 344 ? 28.656 -9.045 -3.162 1.00 43.94 344 GLY A CA 1
ATOM 2674 C C . GLY A 1 344 ? 28.989 -8.729 -1.702 1.00 43.94 344 GLY A C 1
ATOM 2675 O O . GLY A 1 344 ? 30.162 -8.594 -1.359 1.00 43.94 344 GLY A O 1
ATOM 2676 N N . ARG A 1 345 ? 27.998 -8.638 -0.808 1.00 53.62 345 ARG A N 1
ATOM 2677 C CA . ARG A 1 345 ? 28.256 -8.730 0.638 1.00 53.62 345 ARG A CA 1
ATOM 2678 C C . ARG A 1 345 ? 27.236 -9.637 1.313 1.00 53.62 345 ARG A C 1
ATOM 2680 O O . ARG A 1 345 ? 26.100 -9.224 1.473 1.00 53.62 345 ARG A O 1
ATOM 2687 N N . GLY A 1 346 ? 27.679 -10.820 1.745 1.00 65.44 346 GLY A N 1
ATOM 2688 C CA . GLY A 1 346 ? 27.211 -11.517 2.950 1.00 65.44 346 GLY A CA 1
ATOM 2689 C C . GLY A 1 346 ? 25.756 -11.994 3.009 1.00 65.44 346 GLY A C 1
ATOM 2690 O O . GLY A 1 346 ? 24.818 -11.230 2.823 1.00 65.44 346 GLY A O 1
ATOM 2691 N N . LEU A 1 347 ? 25.539 -13.232 3.464 1.00 77.75 347 LEU A N 1
ATOM 2692 C CA . LEU A 1 347 ? 24.199 -13.740 3.827 1.00 77.75 347 LEU A CA 1
ATOM 2693 C C . LEU A 1 347 ? 23.486 -12.873 4.885 1.00 77.75 347 LEU A C 1
ATOM 2695 O O . LEU A 1 347 ? 22.258 -12.831 4.957 1.00 77.75 347 LEU A O 1
ATOM 2699 N N . SER A 1 348 ? 24.264 -12.142 5.683 1.00 72.94 348 SER A N 1
ATOM 2700 C CA . SER A 1 348 ? 23.789 -11.222 6.712 1.00 72.94 348 SER A CA 1
ATOM 2701 C C . SER A 1 348 ? 23.174 -9.931 6.174 1.00 72.94 348 SER A C 1
ATOM 2703 O O . SER A 1 348 ? 22.470 -9.241 6.916 1.00 72.94 348 SER A O 1
ATOM 2705 N N . HIS A 1 349 ? 23.379 -9.614 4.895 1.00 68.56 349 HIS A N 1
ATOM 2706 C CA . HIS A 1 349 ? 22.893 -8.384 4.288 1.00 68.56 349 HIS A CA 1
ATOM 2707 C C . HIS A 1 349 ? 21.455 -8.529 3.787 1.00 68.56 349 HIS A C 1
ATOM 2709 O O . HIS A 1 349 ? 21.101 -9.533 3.178 1.00 68.56 349 HIS A O 1
ATOM 2715 N N . THR A 1 350 ? 20.620 -7.508 3.993 1.00 64.50 350 THR A N 1
ATOM 2716 C CA . THR A 1 350 ? 19.171 -7.574 3.724 1.00 64.50 350 THR A CA 1
ATOM 2717 C C . THR A 1 350 ? 18.800 -7.776 2.257 1.00 64.50 350 THR A C 1
ATOM 2719 O O . THR A 1 350 ? 17.684 -8.199 1.970 1.00 64.50 350 THR A O 1
ATOM 2722 N N . SER A 1 351 ? 19.715 -7.466 1.339 1.00 58.72 351 SER A N 1
ATOM 2723 C CA . SER A 1 351 ? 19.543 -7.657 -0.106 1.00 58.72 351 SER A CA 1
ATOM 2724 C C . SER A 1 351 ? 19.965 -9.044 -0.600 1.00 58.72 351 SER A C 1
ATOM 2726 O O . SER A 1 351 ? 19.712 -9.368 -1.758 1.00 58.72 351 SER A O 1
ATOM 2728 N N . HIS A 1 352 ? 20.601 -9.870 0.239 1.00 69.56 352 HIS A N 1
ATOM 2729 C CA . HIS A 1 352 ? 21.009 -11.209 -0.166 1.00 69.56 352 HIS A CA 1
ATOM 2730 C C . HIS A 1 352 ? 19.765 -12.106 -0.342 1.00 69.56 352 HIS A C 1
ATOM 2732 O O . HIS A 1 352 ? 18.924 -12.136 0.560 1.00 69.56 352 HIS A O 1
ATOM 2738 N N . PRO A 1 353 ? 19.630 -12.892 -1.431 1.00 74.00 353 PRO A N 1
ATOM 2739 C CA . PRO A 1 353 ? 18.461 -13.756 -1.654 1.00 74.00 353 PRO A CA 1
ATOM 2740 C C . PRO A 1 353 ? 18.164 -14.705 -0.484 1.00 74.00 353 PRO A C 1
ATOM 2742 O O . PRO A 1 353 ? 17.011 -14.932 -0.131 1.00 74.00 353 PRO A O 1
ATOM 2745 N N . GLN A 1 354 ? 19.220 -15.193 0.171 1.00 82.75 354 GLN A N 1
ATOM 2746 C CA . GLN A 1 354 ? 19.131 -16.054 1.358 1.00 82.75 354 GLN A CA 1
ATOM 2747 C C . GLN A 1 354 ? 19.117 -15.308 2.702 1.00 82.75 354 GLN A C 1
ATOM 2749 O O . GLN A 1 354 ? 19.230 -15.940 3.751 1.00 82.75 354 GLN A O 1
ATOM 2754 N N . HIS A 1 355 ? 18.957 -13.980 2.714 1.00 84.88 355 HIS A N 1
ATOM 2755 C CA . HIS A 1 355 ? 18.926 -13.200 3.955 1.00 84.88 355 HIS A CA 1
ATOM 2756 C C . HIS A 1 355 ? 17.803 -13.638 4.896 1.00 84.88 355 HIS A C 1
ATOM 2758 O O . HIS A 1 355 ? 17.977 -13.688 6.114 1.00 84.88 355 HIS A O 1
ATOM 2764 N N . ALA A 1 356 ? 16.641 -13.969 4.334 1.00 79.69 356 ALA A N 1
ATOM 2765 C CA . ALA A 1 356 ? 15.504 -14.422 5.117 1.00 79.69 356 ALA A CA 1
ATOM 2766 C C . ALA A 1 356 ? 15.833 -15.737 5.850 1.00 79.69 356 ALA A C 1
ATOM 2768 O O . ALA A 1 356 ? 15.545 -15.863 7.040 1.00 79.69 356 ALA A O 1
ATOM 2769 N N . LEU A 1 357 ? 16.505 -16.675 5.169 1.00 84.69 357 LEU A N 1
ATOM 2770 C CA . LEU A 1 357 ? 16.913 -17.960 5.745 1.00 84.69 357 LEU A CA 1
ATOM 2771 C C . LEU A 1 357 ? 17.998 -17.757 6.802 1.00 84.69 357 LEU A C 1
ATOM 2773 O O . LEU A 1 357 ? 17.888 -18.290 7.903 1.00 84.69 357 LEU A O 1
ATOM 2777 N N . TYR A 1 358 ? 18.979 -16.902 6.507 1.00 90.00 358 TYR A N 1
ATOM 2778 C CA . TYR A 1 358 ? 20.012 -16.484 7.453 1.00 90.00 358 TYR A CA 1
ATOM 2779 C C . TYR A 1 358 ? 19.399 -15.913 8.745 1.00 90.00 358 TYR A C 1
ATOM 2781 O O . TYR A 1 358 ? 19.784 -16.299 9.846 1.00 90.00 358 TYR A O 1
ATOM 2789 N N . ARG A 1 359 ? 18.400 -15.026 8.634 1.00 88.88 359 ARG A N 1
ATOM 2790 C CA . ARG A 1 359 ? 17.709 -14.419 9.786 1.00 88.88 359 ARG A CA 1
ATOM 2791 C C . ARG A 1 359 ? 16.920 -15.440 10.598 1.00 88.88 359 ARG A C 1
ATOM 2793 O O . ARG A 1 359 ? 16.951 -15.363 11.822 1.00 88.88 359 ARG A O 1
ATOM 2800 N N . ALA A 1 360 ? 16.221 -16.356 9.929 1.00 75.19 360 ALA A N 1
ATOM 2801 C CA . ALA A 1 360 ? 15.447 -17.404 10.586 1.00 75.19 360 ALA A CA 1
ATOM 2802 C C . ALA A 1 360 ? 16.362 -18.338 11.390 1.00 75.19 360 ALA A C 1
ATOM 2804 O O . ALA A 1 360 ? 16.141 -18.545 12.577 1.00 75.19 360 ALA A O 1
ATOM 2805 N N . LEU A 1 361 ? 17.454 -18.804 10.781 1.00 83.25 361 LEU A N 1
ATOM 2806 C CA . LEU A 1 361 ? 18.432 -19.664 11.448 1.00 83.25 361 LEU A CA 1
ATOM 2807 C C . LEU A 1 361 ? 19.138 -18.942 12.602 1.00 83.25 361 LEU A C 1
ATOM 2809 O O . LEU A 1 361 ? 19.321 -19.521 13.668 1.00 83.25 361 LEU A O 1
ATOM 2813 N N . LYS A 1 362 ? 19.471 -17.656 12.436 1.00 90.38 362 LYS A N 1
ATOM 2814 C CA . LYS A 1 362 ? 20.086 -16.838 13.494 1.00 90.38 362 LYS A CA 1
ATOM 2815 C C . LYS A 1 362 ? 19.206 -16.689 14.735 1.00 90.38 362 LYS A C 1
ATOM 2817 O O . LYS A 1 362 ? 19.737 -16.505 15.823 1.00 90.38 362 LYS A O 1
ATOM 2822 N N . ALA A 1 363 ? 17.884 -16.712 14.575 1.00 78.44 363 ALA A N 1
ATOM 2823 C CA . ALA A 1 363 ? 16.953 -16.590 15.692 1.00 78.44 363 ALA A CA 1
ATOM 2824 C C . ALA A 1 363 ? 16.843 -17.880 16.524 1.00 78.44 363 ALA A C 1
ATOM 2826 O O . ALA A 1 363 ? 16.549 -17.800 17.713 1.00 78.44 363 ALA A O 1
ATOM 2827 N N . GLU A 1 364 ? 17.086 -19.036 15.904 1.00 76.75 364 GLU A N 1
ATOM 2828 C CA . GLU A 1 364 ? 16.912 -20.362 16.514 1.00 76.75 364 GLU A CA 1
ATOM 2829 C C . GLU A 1 364 ? 18.236 -20.972 17.011 1.00 76.75 364 GLU A C 1
ATOM 2831 O O . GLU A 1 364 ? 18.247 -21.827 17.897 1.00 76.75 364 GLU A O 1
ATOM 2836 N N . LEU A 1 365 ? 19.369 -20.546 16.447 1.00 80.12 365 LEU A N 1
ATOM 2837 C CA . LEU A 1 365 ? 20.693 -21.020 16.846 1.00 80.12 365 LEU A CA 1
ATOM 2838 C C . LEU A 1 365 ? 21.159 -20.391 18.176 1.00 80.12 365 LEU A C 1
ATOM 2840 O O . LEU A 1 365 ? 20.794 -19.254 18.486 1.00 80.12 365 LEU A O 1
ATOM 2844 N N . PRO A 1 366 ? 22.015 -21.088 18.953 1.00 82.94 366 PRO A N 1
ATOM 2845 C CA . PRO A 1 366 ? 22.601 -20.540 20.175 1.00 82.94 366 PRO A CA 1
ATOM 2846 C C . PRO A 1 366 ? 23.318 -19.210 19.923 1.00 82.94 366 PRO A C 1
ATOM 2848 O O . PRO A 1 366 ? 23.984 -19.046 18.896 1.00 82.94 366 PRO A O 1
ATOM 2851 N N . ALA A 1 367 ? 23.223 -18.277 20.874 1.00 77.00 367 ALA A N 1
ATOM 2852 C CA . ALA A 1 367 ? 23.770 -16.925 20.740 1.00 77.00 367 ALA A CA 1
ATOM 2853 C C . ALA A 1 367 ? 25.299 -16.900 20.545 1.00 77.00 367 ALA A C 1
ATOM 2855 O O . ALA A 1 367 ? 25.839 -15.924 20.029 1.00 77.00 367 ALA A O 1
ATOM 2856 N N . GLU A 1 368 ? 25.996 -17.970 20.935 1.00 82.12 368 GLU A N 1
ATOM 2857 C CA . GLU A 1 368 ? 27.444 -18.137 20.788 1.00 82.12 368 GLU A CA 1
ATOM 2858 C C . GLU A 1 368 ? 27.859 -18.628 19.389 1.00 82.12 368 GLU A C 1
ATOM 2860 O O . GLU A 1 368 ? 29.052 -18.768 19.109 1.00 82.12 368 GLU A O 1
ATOM 2865 N N . THR A 1 369 ? 26.899 -18.903 18.499 1.00 83.62 369 THR A N 1
ATOM 2866 C CA . THR A 1 369 ? 27.176 -19.346 17.127 1.00 83.62 369 THR A CA 1
ATOM 2867 C C . THR A 1 369 ? 27.890 -18.237 16.353 1.00 83.62 369 THR A C 1
ATOM 2869 O O . THR A 1 369 ? 27.366 -17.134 16.200 1.00 83.62 369 THR A O 1
ATOM 2872 N N . SER A 1 370 ? 29.089 -18.525 15.838 1.00 90.00 370 SER A N 1
ATOM 2873 C CA . SER A 1 370 ? 29.863 -17.554 15.059 1.00 90.00 370 SER A CA 1
ATOM 2874 C C . SER A 1 370 ? 29.188 -17.226 13.721 1.00 90.00 370 SER A C 1
ATOM 2876 O O . SER A 1 370 ? 28.479 -18.053 13.145 1.00 90.00 370 SER A O 1
ATOM 2878 N N . GLU A 1 371 ? 29.454 -16.034 13.180 1.00 87.88 371 GLU A N 1
ATOM 2879 C CA . GLU A 1 371 ? 28.934 -15.626 11.864 1.00 87.88 371 GLU A CA 1
ATOM 2880 C C . GLU A 1 371 ? 29.408 -16.544 10.727 1.00 87.88 371 GLU A C 1
ATOM 2882 O O . GLU A 1 371 ? 28.648 -16.822 9.797 1.00 87.88 371 GLU A O 1
ATOM 2887 N N . ASP A 1 372 ? 30.627 -17.083 10.828 1.00 89.31 372 ASP A N 1
ATOM 2888 C CA . ASP A 1 372 ? 31.158 -18.067 9.878 1.00 89.31 372 ASP A CA 1
ATOM 2889 C C . ASP A 1 372 ? 30.330 -19.357 9.897 1.00 89.31 372 ASP A C 1
ATOM 2891 O O . ASP A 1 372 ? 29.890 -19.841 8.852 1.00 89.31 372 ASP A O 1
ATOM 2895 N N . ARG A 1 373 ? 30.011 -19.866 11.095 1.00 92.88 373 ARG A N 1
ATOM 2896 C CA . ARG A 1 373 ? 29.173 -21.059 11.244 1.00 92.88 373 ARG A CA 1
ATOM 2897 C C . ARG A 1 373 ? 27.745 -20.814 10.766 1.00 92.88 373 ARG A C 1
ATOM 2899 O O . ARG A 1 373 ? 27.194 -21.652 10.060 1.00 92.88 373 ARG A O 1
ATOM 2906 N N . LEU A 1 374 ? 27.145 -19.683 11.128 1.00 92.56 374 LEU A N 1
ATOM 2907 C CA . LEU A 1 374 ? 25.794 -19.323 10.692 1.00 92.56 374 LEU A CA 1
ATOM 2908 C C . LEU A 1 374 ? 25.705 -19.232 9.162 1.00 92.56 374 LEU A C 1
ATOM 2910 O O . LEU A 1 374 ? 24.735 -19.694 8.555 1.00 92.56 374 LEU A O 1
ATOM 2914 N N . THR A 1 375 ? 26.739 -18.677 8.532 1.00 91.25 375 THR A N 1
ATOM 2915 C CA . THR A 1 375 ? 26.815 -18.553 7.076 1.00 91.25 375 THR A CA 1
ATOM 2916 C C . THR A 1 375 ? 26.956 -19.919 6.408 1.00 91.25 375 THR A C 1
ATOM 2918 O O . THR A 1 375 ? 26.231 -20.197 5.454 1.00 91.25 375 THR A O 1
ATOM 2921 N N . GLN A 1 376 ? 27.792 -20.808 6.955 1.00 93.50 376 GLN A N 1
ATOM 2922 C CA . GLN A 1 376 ? 27.895 -22.197 6.501 1.00 93.50 376 GLN A CA 1
ATOM 2923 C C . GLN A 1 376 ? 26.553 -22.937 6.610 1.00 93.50 376 GLN A C 1
ATOM 2925 O O . GLN A 1 376 ? 26.124 -23.565 5.643 1.00 93.50 376 GLN A O 1
ATOM 2930 N N . ILE A 1 377 ? 25.875 -22.859 7.763 1.00 91.81 377 ILE A N 1
ATOM 2931 C CA . ILE A 1 377 ? 24.586 -23.535 7.990 1.00 91.81 377 ILE A CA 1
ATOM 2932 C C . ILE A 1 377 ? 23.540 -23.019 6.996 1.00 91.81 377 ILE A C 1
ATOM 2934 O O . ILE A 1 377 ? 22.828 -23.815 6.388 1.00 91.81 377 ILE A O 1
ATOM 2938 N N . THR A 1 378 ? 23.475 -21.703 6.780 1.00 92.69 378 THR A N 1
ATOM 2939 C CA . THR A 1 378 ? 22.542 -21.091 5.821 1.00 92.69 378 THR A CA 1
ATOM 2940 C C . THR A 1 378 ? 22.823 -21.555 4.390 1.00 92.69 378 THR A C 1
ATOM 2942 O O . THR A 1 378 ? 21.892 -21.929 3.678 1.00 92.69 378 THR A O 1
ATOM 2945 N N . ALA A 1 379 ? 24.094 -21.572 3.974 1.00 88.44 379 ALA A N 1
ATOM 2946 C CA . ALA A 1 379 ? 24.482 -22.003 2.634 1.00 88.44 379 ALA A CA 1
ATOM 2947 C C . ALA A 1 379 ? 24.146 -23.485 2.393 1.00 88.44 379 ALA A C 1
ATOM 2949 O O . ALA A 1 379 ? 23.478 -23.814 1.417 1.00 88.44 379 ALA A O 1
ATOM 2950 N N . GLN A 1 380 ? 24.530 -24.369 3.318 1.00 90.69 380 GLN A N 1
ATOM 2951 C CA . GLN A 1 380 ? 24.260 -25.808 3.221 1.00 90.69 380 GLN A CA 1
ATOM 2952 C C . GLN A 1 380 ? 22.764 -26.136 3.301 1.00 90.69 380 GLN A C 1
ATOM 2954 O O . GLN A 1 380 ? 22.300 -27.054 2.632 1.00 90.69 380 GLN A O 1
ATOM 2959 N N . SER A 1 381 ? 21.990 -25.371 4.073 1.00 86.00 381 SER A N 1
ATOM 2960 C CA . SER A 1 381 ? 20.528 -25.504 4.107 1.00 86.00 381 SER A CA 1
ATOM 2961 C C . SER A 1 381 ? 19.924 -25.206 2.738 1.00 86.00 381 SER A C 1
ATOM 2963 O O . SER A 1 381 ? 19.156 -26.016 2.226 1.00 86.00 381 SER A O 1
ATOM 2965 N N . HIS A 1 382 ? 20.336 -24.101 2.107 1.00 86.81 382 HIS A N 1
ATOM 2966 C CA . HIS A 1 382 ? 19.847 -23.737 0.780 1.00 86.81 382 HIS A CA 1
ATOM 2967 C C . HIS A 1 382 ? 20.228 -24.758 -0.297 1.00 86.81 382 HIS A C 1
ATOM 2969 O O . HIS A 1 382 ? 19.361 -25.179 -1.058 1.00 86.81 382 HIS A O 1
ATOM 2975 N N . ILE A 1 383 ? 21.493 -25.194 -0.321 1.00 84.56 383 ILE A N 1
ATOM 2976 C CA . ILE A 1 383 ? 21.996 -26.202 -1.272 1.00 84.56 383 ILE A CA 1
ATOM 2977 C C . ILE A 1 383 ? 21.201 -27.513 -1.165 1.00 84.56 383 ILE A C 1
ATOM 2979 O O . ILE A 1 383 ? 20.928 -28.164 -2.168 1.00 84.56 383 ILE A O 1
ATOM 2983 N N . ASN A 1 384 ? 20.764 -27.879 0.042 1.00 78.56 384 ASN A N 1
ATOM 2984 C CA . ASN A 1 384 ? 19.967 -29.083 0.281 1.00 78.56 384 ASN A CA 1
ATOM 2985 C C . ASN A 1 384 ? 18.443 -28.842 0.209 1.00 78.56 384 ASN A C 1
ATOM 2987 O O . ASN A 1 384 ? 17.657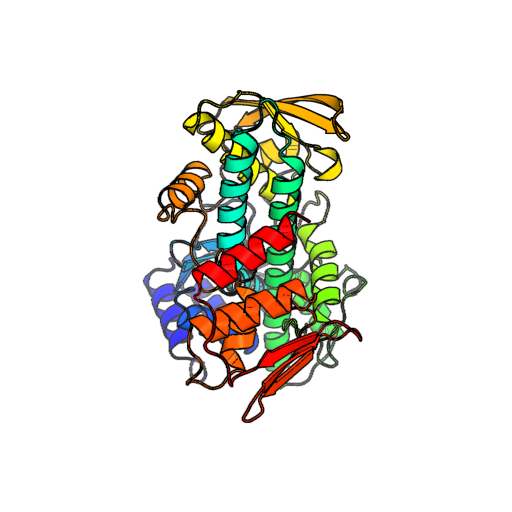 -29.641 0.723 1.00 78.56 384 ASN A O 1
ATOM 2991 N N . GLY A 1 385 ? 18.008 -27.745 -0.422 1.00 74.12 385 GLY A N 1
ATOM 2992 C CA . GLY A 1 385 ? 16.599 -27.456 -0.709 1.00 74.12 385 GLY A CA 1
ATOM 2993 C C . GLY A 1 385 ? 15.802 -26.839 0.444 1.00 74.12 385 GLY A C 1
ATOM 2994 O O . GLY A 1 385 ? 14.596 -26.624 0.302 1.00 74.12 385 GLY A O 1
ATOM 2995 N N . VAL A 1 386 ? 16.443 -26.514 1.569 1.00 68.94 386 VAL A N 1
ATOM 2996 C CA . VAL A 1 386 ? 15.804 -25.854 2.716 1.00 68.94 386 VAL A CA 1
ATOM 2997 C C . VAL A 1 386 ? 15.859 -24.328 2.553 1.00 68.94 386 VAL A C 1
ATOM 2999 O O . VAL A 1 386 ? 16.904 -23.733 2.307 1.00 68.94 386 VAL A O 1
ATOM 3002 N N . ASN A 1 387 ? 14.715 -23.673 2.702 1.00 83.69 387 ASN A N 1
ATOM 3003 C CA . ASN A 1 387 ? 14.489 -22.237 2.600 1.00 83.69 387 ASN A CA 1
ATOM 3004 C C . ASN A 1 387 ? 13.523 -21.771 3.706 1.00 83.69 387 ASN A C 1
ATOM 3006 O O . ASN A 1 387 ? 13.037 -22.560 4.510 1.00 83.69 387 ASN A O 1
ATOM 3010 N N . THR A 1 388 ? 13.234 -20.472 3.779 1.00 76.94 388 THR A N 1
ATOM 3011 C CA . THR A 1 388 ? 12.379 -19.923 4.848 1.00 76.94 388 THR A CA 1
ATOM 3012 C C . THR A 1 388 ? 10.947 -20.424 4.856 1.00 76.94 388 THR A C 1
ATOM 3014 O O . THR A 1 388 ? 10.301 -20.350 5.895 1.00 76.94 388 THR A O 1
ATOM 3017 N N . HIS A 1 389 ? 10.430 -20.877 3.718 1.00 70.19 389 HIS A N 1
ATOM 3018 C CA . HIS A 1 389 ? 9.044 -21.313 3.598 1.00 70.19 389 HIS A CA 1
ATOM 3019 C C . HIS A 1 389 ? 8.858 -22.775 3.991 1.00 70.19 389 HIS A C 1
ATOM 3021 O O . HIS A 1 389 ? 7.762 -23.137 4.401 1.00 70.19 389 HIS A O 1
ATOM 3027 N N . ASN A 1 390 ? 9.916 -23.582 3.888 1.00 58.47 390 ASN A N 1
ATOM 3028 C CA . ASN A 1 390 ? 9.878 -25.007 4.200 1.00 58.47 390 ASN A CA 1
ATOM 3029 C C . ASN A 1 390 ? 10.747 -25.401 5.404 1.00 58.47 390 ASN A C 1
ATOM 3031 O O . ASN A 1 390 ? 10.856 -26.587 5.693 1.00 58.47 390 ASN A O 1
ATOM 3035 N N . LEU A 1 391 ? 11.363 -24.447 6.113 1.00 71.75 391 LEU A N 1
ATOM 3036 C CA . LEU A 1 391 ? 12.104 -24.713 7.347 1.00 71.75 391 LEU A CA 1
ATOM 3037 C C . LEU A 1 391 ? 11.152 -25.277 8.413 1.00 71.75 391 LEU A C 1
ATOM 3039 O O . LEU A 1 391 ? 10.341 -24.551 8.987 1.00 71.75 391 LEU A O 1
ATOM 3043 N N . TRP A 1 392 ? 11.265 -26.577 8.677 1.00 63.69 392 TRP A N 1
ATOM 3044 C CA . TRP A 1 392 ? 10.381 -27.319 9.575 1.00 63.69 392 TRP A CA 1
ATOM 3045 C C . TRP A 1 392 ? 10.936 -27.427 10.994 1.00 63.69 392 TRP A C 1
ATOM 3047 O O . TRP A 1 392 ? 10.185 -27.333 11.964 1.00 63.69 392 TRP A O 1
ATOM 3057 N N . GLY A 1 393 ? 12.250 -27.609 11.135 1.00 61.22 393 GLY A N 1
ATOM 3058 C CA . GLY A 1 393 ? 12.858 -27.764 12.450 1.00 61.22 393 GLY A CA 1
ATOM 3059 C C . GLY A 1 393 ? 14.370 -27.614 12.455 1.00 61.22 393 GLY A C 1
ATOM 3060 O O . GLY A 1 393 ? 15.054 -27.937 11.486 1.00 61.22 393 GLY A O 1
ATOM 3061 N N . LEU A 1 394 ? 14.880 -27.143 13.590 1.00 72.06 394 LEU A N 1
ATOM 3062 C CA . LEU A 1 394 ? 16.300 -27.073 13.904 1.00 72.06 394 LEU A CA 1
ATOM 3063 C C . LEU A 1 394 ? 16.566 -27.967 15.118 1.00 72.06 394 LEU A C 1
ATOM 3065 O O . LEU A 1 394 ? 15.966 -27.772 16.175 1.00 72.06 394 LEU A O 1
ATOM 3069 N N . VAL A 1 395 ? 17.473 -28.932 14.985 1.00 67.00 395 VAL A N 1
ATOM 3070 C CA . VAL A 1 395 ? 17.949 -29.748 16.109 1.00 67.00 395 VAL A CA 1
ATOM 3071 C C . VAL A 1 395 ? 19.425 -29.461 16.318 1.00 67.00 395 VAL A C 1
ATOM 3073 O O . VAL A 1 395 ? 20.255 -29.784 15.472 1.00 67.00 395 VAL A O 1
ATOM 3076 N N . VAL A 1 396 ? 19.752 -28.861 17.459 1.00 77.50 396 VAL A N 1
ATOM 3077 C CA . VAL A 1 396 ? 21.133 -28.580 17.857 1.00 77.50 396 VAL A CA 1
ATOM 3078 C C . VAL A 1 396 ? 21.537 -29.578 18.933 1.00 77.50 396 VAL A C 1
ATOM 3080 O O . VAL A 1 396 ? 20.935 -29.629 20.006 1.00 77.50 396 VAL A O 1
ATOM 3083 N N . THR A 1 397 ? 22.552 -30.386 18.646 1.00 75.56 397 THR A N 1
ATOM 3084 C CA . THR A 1 397 ? 23.188 -31.278 19.618 1.00 75.56 397 THR A CA 1
ATOM 3085 C C . THR A 1 397 ? 24.543 -30.710 20.041 1.00 75.56 397 THR A C 1
ATOM 3087 O O . THR A 1 397 ? 24.966 -29.649 19.586 1.00 75.56 397 THR A O 1
ATOM 3090 N N . LYS A 1 398 ? 25.254 -31.415 20.927 1.00 74.56 398 LYS A N 1
ATOM 3091 C CA . LYS A 1 398 ? 26.610 -31.020 21.335 1.00 74.56 398 LYS A CA 1
ATOM 3092 C C . LYS A 1 398 ? 27.599 -31.017 20.160 1.00 74.56 398 LYS A C 1
ATOM 3094 O O . LYS A 1 398 ? 28.548 -30.241 20.177 1.00 74.56 398 LYS A O 1
ATOM 3099 N N . ASP A 1 399 ? 27.393 -31.900 19.187 1.00 81.88 399 ASP A N 1
ATOM 3100 C CA . ASP A 1 399 ? 28.363 -32.182 18.129 1.00 81.88 399 ASP A CA 1
ATOM 3101 C C . ASP A 1 399 ? 27.844 -31.858 16.721 1.00 81.88 399 ASP A C 1
ATOM 3103 O O . ASP A 1 399 ? 28.646 -31.822 15.792 1.00 81.88 399 ASP A O 1
ATOM 3107 N N . GLU A 1 400 ? 26.543 -31.614 16.543 1.00 83.06 400 GLU A N 1
ATOM 3108 C CA . GLU A 1 400 ? 25.906 -31.475 15.226 1.00 83.06 400 GLU A CA 1
ATOM 3109 C C . GLU A 1 400 ? 24.733 -30.483 15.241 1.00 83.06 400 GLU A C 1
ATOM 3111 O O . GLU A 1 400 ? 24.032 -30.338 16.245 1.00 83.06 400 GLU A O 1
ATOM 3116 N N . VAL A 1 401 ? 24.497 -29.835 14.099 1.00 81.94 401 VAL A N 1
ATOM 3117 C CA . VAL A 1 401 ? 23.281 -29.074 13.789 1.00 81.94 401 VAL A CA 1
ATOM 3118 C C . VAL A 1 401 ? 22.564 -29.767 12.638 1.00 81.94 401 VAL A C 1
ATOM 3120 O O . VAL A 1 401 ? 23.138 -29.922 11.562 1.00 81.94 401 VAL A O 1
ATOM 3123 N N . HIS A 1 402 ? 21.302 -30.123 12.852 1.00 75.81 402 HIS A N 1
ATOM 3124 C CA . HIS A 1 402 ? 20.418 -30.646 11.817 1.00 75.81 402 HIS A CA 1
ATOM 3125 C C . HIS A 1 402 ? 19.365 -29.596 11.479 1.00 75.81 402 HIS A C 1
ATOM 3127 O O . HIS A 1 402 ? 18.582 -29.188 12.341 1.00 75.81 402 HIS A O 1
ATOM 3133 N N . VAL A 1 403 ? 19.341 -29.171 10.221 1.00 81.44 403 VAL A N 1
ATOM 3134 C CA . VAL A 1 403 ? 18.308 -28.291 9.671 1.00 81.44 403 VAL A CA 1
ATOM 3135 C C . VAL A 1 403 ? 17.379 -29.143 8.821 1.00 81.44 403 VAL A C 1
ATOM 3137 O O . VAL A 1 403 ? 17.835 -29.814 7.897 1.00 81.44 403 VAL A O 1
ATOM 3140 N N . LEU A 1 404 ? 16.088 -29.139 9.135 1.00 66.94 404 LEU A N 1
ATOM 3141 C CA . LEU A 1 404 ? 15.090 -30.002 8.510 1.00 66.94 404 LEU A CA 1
ATOM 3142 C C . LEU A 1 404 ? 14.090 -29.166 7.713 1.00 66.94 404 LEU A C 1
ATOM 3144 O O . LEU A 1 404 ? 13.528 -28.201 8.234 1.00 66.94 404 LEU A O 1
ATOM 3148 N N . GLY A 1 405 ? 13.861 -29.564 6.465 1.00 58.25 405 GLY A N 1
ATOM 3149 C CA . GLY A 1 405 ? 12.759 -29.095 5.638 1.00 58.25 405 GLY A CA 1
ATOM 3150 C C . GLY A 1 405 ? 11.461 -29.870 5.902 1.00 58.25 405 GLY A C 1
ATOM 3151 O O . GLY A 1 405 ? 11.466 -30.917 6.550 1.00 58.25 405 GLY A O 1
ATOM 3152 N N . ASP A 1 406 ? 10.346 -29.372 5.376 1.00 56.62 406 ASP A N 1
ATOM 3153 C CA . ASP A 1 406 ? 9.019 -30.001 5.466 1.00 56.62 406 ASP A CA 1
ATOM 3154 C C . ASP A 1 406 ? 8.810 -31.176 4.484 1.00 56.62 406 ASP A C 1
ATOM 3156 O O . ASP A 1 406 ? 7.831 -31.919 4.603 1.00 56.62 406 ASP A O 1
ATOM 3160 N N . VAL A 1 407 ? 9.754 -31.397 3.557 1.00 54.75 407 VAL A N 1
ATOM 3161 C CA . VAL A 1 407 ? 9.786 -32.537 2.627 1.00 54.75 407 VAL A CA 1
ATOM 3162 C C . VAL A 1 407 ? 10.885 -33.536 3.024 1.00 54.75 407 VAL A C 1
ATOM 3164 O O . VAL A 1 407 ? 12.044 -33.145 3.202 1.00 54.75 407 VAL A O 1
ATOM 3167 N N . PRO A 1 408 ? 10.586 -34.851 3.083 1.00 45.69 408 PRO A N 1
ATOM 3168 C CA . PRO A 1 408 ? 11.595 -35.885 3.297 1.00 45.69 408 PRO A CA 1
ATOM 3169 C C . PRO A 1 408 ? 12.747 -35.800 2.284 1.00 45.69 408 PRO A C 1
ATOM 3171 O O . PRO A 1 408 ? 12.531 -35.873 1.077 1.00 45.69 408 PRO A O 1
ATOM 3174 N N . GLY A 1 409 ? 13.977 -35.673 2.785 1.00 50.59 409 GLY A N 1
ATOM 3175 C CA . GLY A 1 409 ? 15.192 -35.528 1.972 1.00 50.59 409 GLY A CA 1
ATOM 3176 C C . GLY A 1 409 ? 15.737 -34.099 1.907 1.00 50.59 409 GLY A C 1
ATOM 3177 O O . GLY A 1 409 ? 16.925 -33.937 1.649 1.00 50.59 409 GLY A O 1
ATOM 3178 N N . MET A 1 410 ? 14.930 -33.082 2.229 1.00 69.12 410 MET A N 1
ATOM 3179 C CA . MET A 1 410 ? 15.412 -31.709 2.401 1.00 69.12 410 MET A CA 1
ATOM 3180 C C . MET A 1 410 ? 15.979 -31.551 3.809 1.00 69.12 410 MET A C 1
ATOM 3182 O O . MET A 1 410 ? 15.241 -31.325 4.769 1.00 69.12 410 MET A O 1
ATOM 3186 N N . ARG A 1 411 ? 17.290 -31.734 3.963 1.00 74.19 411 ARG A N 1
ATOM 3187 C CA . ARG A 1 411 ? 17.969 -31.540 5.246 1.00 74.19 411 ARG A CA 1
ATOM 3188 C C . ARG A 1 411 ? 19.429 -31.163 5.066 1.00 74.19 411 ARG A C 1
ATOM 3190 O O . ARG A 1 411 ? 20.064 -31.607 4.115 1.00 74.19 411 ARG A O 1
ATOM 3197 N N . ALA A 1 412 ? 19.968 -30.414 6.018 1.00 85.88 412 ALA A N 1
ATOM 3198 C CA . ALA A 1 412 ? 21.398 -30.170 6.130 1.00 85.88 412 ALA A CA 1
ATOM 3199 C C . ALA A 1 412 ? 21.899 -30.668 7.488 1.00 85.88 412 ALA A C 1
ATOM 3201 O O . ALA A 1 412 ? 21.378 -30.264 8.528 1.00 85.88 412 ALA A O 1
ATOM 3202 N N . ASP A 1 413 ? 22.913 -31.532 7.460 1.00 84.69 413 ASP A N 1
ATOM 3203 C CA . ASP A 1 413 ? 23.587 -32.070 8.641 1.00 84.69 413 ASP A CA 1
ATOM 3204 C C . ASP A 1 413 ? 24.986 -31.437 8.729 1.00 84.69 413 ASP A C 1
ATOM 3206 O O . ASP A 1 413 ? 25.816 -31.633 7.841 1.00 84.69 413 ASP A O 1
ATOM 3210 N N . ILE A 1 414 ? 25.246 -30.639 9.769 1.00 91.50 414 ILE A N 1
ATOM 3211 C CA . ILE A 1 414 ? 26.498 -29.886 9.930 1.00 91.50 414 ILE A CA 1
ATOM 3212 C C . ILE A 1 414 ? 27.208 -30.319 11.214 1.00 91.50 414 ILE A C 1
ATOM 3214 O O . ILE A 1 414 ? 26.675 -30.157 12.309 1.00 91.50 414 ILE A O 1
ATOM 3218 N N . SER A 1 415 ? 28.449 -30.793 11.089 1.00 86.06 415 SER A N 1
ATOM 3219 C CA . SER A 1 415 ? 29.317 -31.110 12.230 1.00 86.06 415 SER A CA 1
ATOM 3220 C C . SER A 1 415 ? 29.840 -29.841 12.912 1.00 86.06 415 SER A C 1
ATOM 3222 O O . SER A 1 415 ? 30.418 -28.955 12.276 1.00 86.06 415 SER A O 1
ATOM 3224 N N . LEU A 1 416 ? 29.690 -29.774 14.236 1.00 82.25 416 LEU A N 1
ATOM 3225 C CA . LEU A 1 416 ? 30.254 -28.728 15.094 1.00 82.25 416 LEU A CA 1
ATOM 3226 C C . LEU A 1 416 ? 31.694 -29.031 15.537 1.00 82.25 416 LEU A C 1
ATOM 3228 O O . LEU A 1 416 ? 32.340 -28.161 16.120 1.00 82.25 416 LEU A O 1
ATOM 3232 N N . ARG A 1 417 ? 32.212 -30.237 15.259 1.00 85.12 417 ARG A N 1
ATOM 3233 C CA . ARG A 1 417 ? 33.575 -30.655 15.640 1.00 85.12 417 ARG A CA 1
ATOM 3234 C C . ARG A 1 417 ? 34.665 -30.082 14.735 1.00 85.12 417 ARG A C 1
ATOM 3236 O O . ARG A 1 417 ? 35.817 -29.988 15.149 1.00 85.12 417 ARG A O 1
ATOM 3243 N N . GLU A 1 418 ? 34.309 -29.723 13.509 1.00 86.75 418 GLU A N 1
ATOM 3244 C CA . GLU A 1 418 ? 35.220 -29.148 12.517 1.00 86.75 418 GLU A CA 1
ATOM 3245 C C . GLU A 1 418 ? 35.161 -27.625 12.567 1.00 86.75 418 GLU A C 1
ATOM 3247 O O . GLU A 1 418 ? 34.109 -27.073 12.868 1.00 86.75 418 GLU A O 1
ATOM 3252 N N . ALA A 1 419 ? 36.249 -26.917 12.262 1.00 87.62 419 ALA A N 1
ATOM 3253 C CA . ALA A 1 419 ? 36.178 -25.461 12.131 1.00 87.62 419 ALA A CA 1
ATOM 3254 C C . ALA A 1 419 ? 35.250 -25.083 10.956 1.00 87.62 419 ALA A C 1
ATOM 3256 O O . ALA A 1 419 ? 35.325 -25.732 9.910 1.00 87.62 419 ALA A O 1
ATOM 3257 N N . PRO A 1 420 ? 34.365 -24.076 11.099 1.00 88.81 420 PRO A N 1
ATOM 3258 C CA . PRO A 1 420 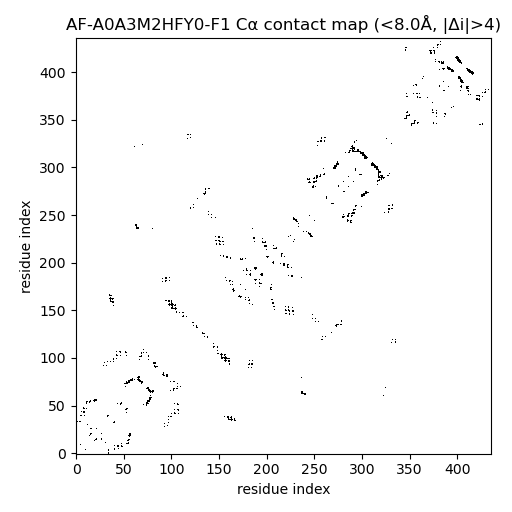? 33.548 -23.641 9.975 1.00 88.81 420 PRO A CA 1
ATOM 3259 C C . PRO A 1 420 ? 34.448 -23.045 8.876 1.00 88.81 420 PRO A C 1
ATOM 3261 O O . PRO A 1 420 ? 35.436 -22.382 9.205 1.00 88.81 420 PRO A O 1
ATOM 3264 N N . PRO A 1 421 ? 34.111 -23.238 7.589 1.00 88.50 421 PRO A N 1
ATOM 3265 C CA . PRO A 1 421 ? 34.706 -22.456 6.516 1.00 88.50 421 PRO A CA 1
ATOM 3266 C C . PRO A 1 421 ? 34.393 -20.972 6.729 1.00 88.50 421 PRO A C 1
ATOM 3268 O O . PRO A 1 421 ? 33.400 -20.610 7.368 1.00 88.50 421 PRO A O 1
ATOM 3271 N N . SER A 1 422 ? 35.224 -20.103 6.167 1.00 87.75 422 SER A N 1
ATOM 3272 C CA . SER A 1 422 ? 34.987 -18.663 6.209 1.00 87.75 422 SER A CA 1
ATOM 3273 C C . SER A 1 422 ? 33.657 -18.292 5.539 1.00 87.75 422 SER A C 1
ATOM 3275 O O . SER A 1 422 ? 33.125 -19.009 4.679 1.00 87.75 422 SER A O 1
ATOM 3277 N N . GLN A 1 423 ? 33.121 -17.120 5.888 1.00 83.81 423 GLN A N 1
ATOM 3278 C CA . GLN A 1 423 ? 31.927 -16.576 5.230 1.00 83.81 423 GLN A CA 1
ATOM 3279 C C . GLN A 1 423 ? 32.071 -16.489 3.706 1.00 83.81 423 GLN A C 1
ATOM 3281 O O . GLN A 1 423 ? 31.091 -16.701 2.993 1.00 83.81 423 GLN A O 1
ATOM 3286 N N . GLN A 1 424 ? 33.277 -16.191 3.218 1.00 79.12 424 GLN A N 1
ATOM 3287 C CA . GLN A 1 424 ? 33.568 -16.081 1.792 1.00 79.12 424 GLN A CA 1
ATOM 3288 C C . GLN A 1 424 ? 33.552 -17.451 1.104 1.00 79.12 424 GLN A C 1
ATOM 3290 O O . GLN A 1 424 ? 32.931 -17.591 0.055 1.00 79.12 424 GLN A O 1
ATOM 3295 N N . GLU A 1 425 ? 34.157 -18.476 1.708 1.00 80.69 425 GLU A N 1
ATOM 3296 C CA . GLU A 1 425 ? 34.133 -19.846 1.171 1.00 80.69 425 GLU A CA 1
ATOM 3297 C C . GLU A 1 425 ? 32.707 -20.414 1.133 1.00 80.69 425 GLU A C 1
ATOM 3299 O O . GLU A 1 425 ? 32.307 -21.034 0.150 1.00 80.69 425 GLU A O 1
ATOM 3304 N N . SER A 1 426 ? 31.904 -20.146 2.166 1.00 84.88 426 SER A N 1
ATOM 3305 C CA . SER A 1 426 ? 30.494 -20.561 2.209 1.00 84.88 426 SER A CA 1
ATOM 3306 C C . SER A 1 426 ? 29.646 -19.868 1.134 1.00 84.88 426 SER A C 1
ATOM 3308 O O . SER A 1 426 ? 28.756 -20.487 0.554 1.00 84.88 426 SER A O 1
ATOM 3310 N N . GLN A 1 427 ? 29.926 -18.593 0.843 1.00 79.75 427 GLN A N 1
ATOM 3311 C CA . GLN A 1 427 ? 29.271 -17.852 -0.243 1.00 79.75 427 GLN A CA 1
ATOM 3312 C C . GLN A 1 427 ? 29.674 -18.393 -1.617 1.00 79.75 427 GLN A C 1
ATOM 3314 O O . GLN A 1 427 ? 28.808 -18.624 -2.451 1.00 79.75 427 GLN A O 1
ATOM 3319 N N . GLN A 1 428 ? 30.956 -18.696 -1.826 1.00 79.94 428 GLN A N 1
ATOM 3320 C CA . GLN A 1 428 ? 31.428 -19.288 -3.081 1.00 79.94 428 GLN A CA 1
ATOM 3321 C C . GLN A 1 428 ? 30.796 -20.659 -3.355 1.00 79.94 428 GLN A C 1
ATOM 3323 O O . GLN A 1 428 ? 30.448 -20.956 -4.494 1.00 79.94 428 GLN A O 1
ATOM 3328 N N . GLN A 1 429 ? 30.601 -21.489 -2.324 1.00 79.62 429 GLN A N 1
ATOM 3329 C CA . GLN A 1 429 ? 29.888 -22.767 -2.463 1.00 79.62 429 GLN A CA 1
ATOM 3330 C C . GLN A 1 429 ? 28.426 -22.570 -2.882 1.00 79.62 429 GLN A C 1
ATOM 3332 O O . GLN A 1 429 ? 27.916 -23.310 -3.722 1.00 79.62 429 GLN A O 1
ATOM 3337 N N . LEU A 1 430 ? 27.764 -21.561 -2.314 1.00 78.12 430 LEU A N 1
ATOM 3338 C CA . LEU A 1 430 ? 26.386 -21.210 -2.638 1.00 78.12 430 LEU A CA 1
ATOM 3339 C C . LEU A 1 430 ? 26.245 -20.714 -4.085 1.00 78.12 430 LEU A C 1
ATOM 3341 O O . LEU A 1 430 ? 25.337 -21.132 -4.799 1.00 78.12 430 LEU A O 1
ATOM 3345 N N . GLU A 1 431 ? 27.161 -19.852 -4.524 1.00 74.69 431 GLU A N 1
ATOM 3346 C CA . GLU A 1 431 ? 27.209 -19.325 -5.891 1.00 74.69 431 GLU A CA 1
ATOM 3347 C C . GLU A 1 431 ? 27.515 -20.424 -6.915 1.00 74.69 431 GLU A C 1
ATOM 3349 O O . GLU A 1 431 ? 26.867 -20.496 -7.956 1.00 74.69 431 GLU A O 1
ATOM 3354 N N . ALA A 1 432 ? 28.453 -21.324 -6.604 1.00 69.81 432 ALA A N 1
ATOM 3355 C CA . ALA A 1 432 ? 28.791 -22.453 -7.467 1.00 69.81 432 ALA A CA 1
ATOM 3356 C C . ALA A 1 432 ? 27.613 -23.422 -7.662 1.00 69.81 432 ALA A C 1
ATOM 3358 O O . ALA A 1 432 ? 27.481 -24.010 -8.733 1.00 69.81 432 ALA A O 1
ATOM 3359 N N . HIS A 1 433 ? 26.755 -23.576 -6.650 1.00 68.06 433 HIS A N 1
ATOM 3360 C CA . HIS A 1 433 ? 25.545 -24.388 -6.750 1.00 68.06 433 HIS A CA 1
ATOM 3361 C C . HIS A 1 433 ? 24.457 -23.727 -7.608 1.00 68.06 433 HIS A C 1
ATOM 3363 O O . HIS A 1 433 ? 23.775 -24.422 -8.346 1.00 68.06 433 HIS A O 1
ATOM 3369 N N . ALA A 1 434 ? 24.323 -22.398 -7.574 1.00 53.50 434 ALA A N 1
ATOM 3370 C CA . ALA A 1 434 ? 23.327 -21.673 -8.371 1.00 53.50 434 ALA A CA 1
ATOM 3371 C C . ALA A 1 434 ? 23.595 -21.695 -9.894 1.00 53.50 434 ALA A C 1
ATOM 3373 O O . ALA A 1 434 ? 22.733 -21.293 -10.673 1.00 53.50 434 ALA A O 1
ATOM 3374 N N . LEU A 1 435 ? 24.790 -22.128 -10.312 1.00 39.47 435 LEU A N 1
ATOM 3375 C CA . LEU A 1 435 ? 25.213 -22.256 -11.712 1.00 39.47 435 LEU A CA 1
ATOM 3376 C C . LEU A 1 435 ? 25.068 -23.687 -12.273 1.00 39.47 435 LEU A C 1
ATOM 3378 O O . LEU A 1 435 ? 25.409 -23.908 -13.437 1.00 39.47 435 LEU A O 1
ATOM 3382 N N . GLN A 1 436 ? 24.616 -24.646 -11.458 1.00 37.47 436 GLN A N 1
ATOM 3383 C CA . GLN A 1 436 ? 24.336 -26.040 -11.833 1.00 37.47 436 GLN A CA 1
ATOM 3384 C C . GLN A 1 436 ? 22.834 -26.252 -11.997 1.00 37.47 436 GLN A C 1
ATOM 3386 O O . GLN A 1 436 ? 22.468 -27.056 -12.885 1.00 37.47 436 GLN A O 1
#